Protein AF-A0A6J1N9D6-F1 (afdb_monomer)

Radius of gyration: 26.89 Å; Cα contacts (8 Å, |Δi|>4): 267; chains: 1; bounding box: 78×46×80 Å

Nearest PDB structures (foldseek):
  4wpe-assembly1_A-2  TM=1.610E-01  e=1.775E+00  Saccharomyces cerevisiae S288C
  8eas-assembly1_h  TM=2.862E-01  e=7.401E+00  Saccharomyces cerevisiae
  7u8r-assembly1_h  TM=2.059E-01  e=4.333E+00  Sus scrofa

pLDDT: mean 70.78, std 25.75, range [22.28, 96.25]

Sequence (410 aa):
MKSEFISNDILEEAHLKLFSPFRAAQMILGSCRVDARDRFVTSPTKPQKLYTIICILLCTALYVSVGYNFLSRFWPYRNIYYLNLIALLLHYATFVCSIINVRFLNNDENVNFYIKTQEIDRKLKIDNNKLINDFIYVTNISTVLLTLGILLSLFFAALTQDAIIVASFVGLLYGQVTCTLEWLYCSNLLMFFYVRLRYINAIITNHIEGTDDIKIENINNVRIPTMKVLRYMASSSHDFNYSETDVYLKQIYDELFRFQNLYRFQILLFCFKFVASTLLAFEYGLLSLQNNVNTDMVRVHSSTNSDDSRFAHSHCLVRAVRSVLGGDQKDEISVYHYIILILLRTLATESHQNAEDDHREAASVFSLRHVAYGRGDHAQYDQFGHHTHGHAATVCFVLKFICCDVAWCG

Mean predicted aligned error: 15.36 Å

Solvent-accessible surface area (backbone atoms only — not comparable to full-atom values): 23579 Å² total; per-residue (Å²): 132,84,78,79,82,73,59,90,71,62,50,53,69,65,60,59,50,36,53,37,55,56,48,53,53,25,51,76,68,38,44,37,47,56,41,74,54,98,45,38,69,36,52,55,47,71,69,55,51,51,48,30,51,52,53,50,55,53,35,50,55,27,50,52,44,31,48,65,73,52,46,57,76,31,58,89,44,56,68,63,29,52,51,52,49,51,51,53,50,51,56,48,52,52,32,52,54,50,41,47,48,41,48,71,42,64,35,68,58,48,33,51,50,58,54,48,58,52,53,52,30,54,74,69,70,45,58,84,39,60,62,66,47,47,38,50,26,52,51,41,42,48,51,54,51,51,52,50,51,52,56,47,50,54,50,54,58,46,37,76,76,43,52,72,67,44,60,34,42,50,31,56,50,53,38,47,53,51,49,51,50,55,53,51,48,54,53,50,53,50,52,53,52,51,55,50,54,52,39,52,50,20,44,52,46,38,54,74,75,46,66,90,84,69,80,75,97,59,68,91,78,56,72,67,91,42,68,72,55,32,31,53,55,31,63,77,72,51,67,66,93,62,76,66,57,67,63,53,51,51,51,52,51,56,50,49,53,51,46,50,69,72,43,47,64,60,53,50,53,48,52,52,48,52,54,52,51,51,53,51,52,51,52,51,51,52,54,38,64,75,64,45,48,72,63,52,55,52,50,60,54,60,76,72,52,93,77,71,91,72,64,66,59,65,56,46,58,56,46,55,56,47,68,74,64,79,64,96,70,95,70,90,73,50,70,65,59,51,51,50,49,47,53,53,49,52,53,48,49,52,53,50,48,51,53,49,48,54,50,46,50,54,48,48,62,62,51,71,76,74,73,90,81,82,88,83,89,87,82,89,86,80,89,88,85,83,89,90,62,80,69,59,52,58,56,50,47,55,52,54,49,61,55,48,59,63,65,70,76,111

Secondary structure (DSSP, 8-state):
-------TTPPPHHHHHHTHHHHHHHHHHT--S-EEETTEEEPPPHHHHHHHHHHHHHHHHHHHHHHHHTGGGGTTSHHHHHHHHHHHHHHHHHHHHHHHHHHHSSHHHHHHHHHHHHHHHHHTT-TT-HHHHHHHHHHHHHHHHHHHHHHHHHHHHHHTT-HHHHHHTHHHHHHHHHHHHHHHHHHHHHHHHHHHHHHHHHHHHHHHH-STT---S-GGG--S--HHHHHHHHHTT--TTS--HHHHHHHHHHHHHHHHHHHHHHHHHHHHHHHHHHHHHHHHHHHHHHTTHHHHHHHHHHTT-S--GGGGTHHHHHHHHHHHHT--------HHHHHHHHHHHHHHHHHHHHHHHHHHHHHHHHHTTS----------------S--TTHHHHHHHHHHHHHHHHS--

Foldseek 3Di:
DPPDCDDLQQADPLLVLLCVLLQVVCQVLLLHLWDADPRGIAFQDPVSNVVLVVLLVVLVVLLVLLCVPPLVVCVVVVVLSVLVVVLSVLLSVLLVLNSCLRRPHPNVLSRVLSSLLLVLCVVLVNNPPPLLSLLSSCLNNCLLVVLCVVLVVVLVVVCVVPVVSSVSCPSSSSSVSNLVSLVVVLVSVVVSLVLSVLLLVLLVCCLVVNCPPQDDPDLPPDNDCDSSNSNVVSVVRDDSVDDPSVVSVVSSVVSVVSSCVSCVSSVVSVVVSVVSVVVSVVVSVVVCVVVVVVVVVVVVVVVPPPDDPPPPVVVVVVVVVCVVPVDDDDDPDDPVNVVVVVVVVVVVVVVVVVVVVVVVVVVVVVVVVPDDDDDDDDDDDDDDDDDDDPPVCSVVVVVVVVVVVVVVVD

Structure (mmCIF, N/CA/C/O backbone):
data_AF-A0A6J1N9D6-F1
#
_entry.id   AF-A0A6J1N9D6-F1
#
loop_
_atom_site.group_PDB
_atom_site.id
_atom_site.type_symbol
_atom_site.label_atom_id
_atom_site.label_alt_id
_atom_site.label_comp_id
_atom_site.label_asym_id
_atom_site.label_entity_id
_atom_site.label_seq_id
_atom_site.pdbx_PDB_ins_code
_atom_site.Cartn_x
_atom_site.Cartn_y
_atom_site.Cartn_z
_atom_site.occupancy
_atom_site.B_iso_or_equiv
_atom_site.auth_seq_id
_atom_site.auth_comp_id
_atom_site.auth_asym_id
_atom_site.auth_atom_id
_atom_site.pdbx_PDB_model_num
ATOM 1 N N . MET A 1 1 ? -41.507 -4.100 18.829 1.00 31.11 1 MET A N 1
ATOM 2 C CA . MET A 1 1 ? -40.517 -3.491 17.916 1.00 31.11 1 MET A CA 1
ATOM 3 C C . MET A 1 1 ? -39.879 -4.613 17.120 1.00 31.11 1 MET A C 1
ATOM 5 O O . MET A 1 1 ? -39.232 -5.456 17.722 1.00 31.11 1 MET A O 1
ATOM 9 N N . LYS A 1 2 ? -40.148 -4.703 15.814 1.00 26.47 2 LYS A N 1
ATOM 10 C CA . LYS A 1 2 ? -39.444 -5.649 14.939 1.00 26.47 2 LYS A CA 1
ATOM 11 C C . LYS A 1 2 ? -38.049 -5.072 14.714 1.00 26.47 2 LYS A C 1
ATOM 13 O O . LYS A 1 2 ? -37.947 -3.992 14.145 1.00 26.47 2 LYS A O 1
ATOM 18 N N . SER A 1 3 ? -37.018 -5.740 15.222 1.00 34.00 3 SER A N 1
ATOM 19 C CA . SER A 1 3 ? -35.633 -5.447 14.863 1.00 34.00 3 SER A CA 1
ATOM 20 C C . SER A 1 3 ? -35.507 -5.632 13.353 1.00 34.00 3 SER A C 1
ATOM 22 O O . SER A 1 3 ? -35.681 -6.750 12.861 1.00 34.00 3 SER A O 1
ATOM 24 N N . GLU A 1 4 ? -35.283 -4.549 12.612 1.00 28.23 4 GLU A N 1
ATOM 25 C CA . GLU A 1 4 ? -34.877 -4.657 11.215 1.00 28.23 4 GLU A CA 1
ATOM 26 C C . GLU A 1 4 ? -33.618 -5.521 11.166 1.00 28.23 4 GLU A C 1
ATOM 28 O O . GLU A 1 4 ? -32.604 -5.217 11.791 1.00 28.23 4 GLU A O 1
ATOM 33 N N . PHE A 1 5 ? -33.726 -6.654 10.478 1.00 35.38 5 PHE A N 1
ATOM 34 C CA . PHE A 1 5 ? -32.629 -7.581 10.259 1.00 35.38 5 PHE A CA 1
ATOM 35 C C . PHE A 1 5 ? -31.701 -6.932 9.224 1.00 35.38 5 PHE A C 1
ATOM 37 O O . PHE A 1 5 ? -31.827 -7.155 8.022 1.00 35.38 5 PHE A O 1
ATOM 44 N N . ILE A 1 6 ? -30.826 -6.036 9.680 1.00 40.44 6 ILE A N 1
ATOM 45 C CA . ILE A 1 6 ? -29.745 -5.498 8.857 1.00 40.44 6 ILE A CA 1
ATOM 46 C C . ILE A 1 6 ? -28.807 -6.677 8.600 1.00 40.44 6 ILE A C 1
ATOM 48 O O . ILE A 1 6 ? -28.254 -7.243 9.540 1.00 40.44 6 ILE A O 1
ATOM 52 N N . SER A 1 7 ? -28.689 -7.096 7.337 1.00 45.75 7 SER A N 1
ATOM 53 C CA . SER A 1 7 ? -27.743 -8.142 6.940 1.00 45.75 7 SER A CA 1
ATOM 54 C C . SER A 1 7 ? -26.360 -7.821 7.513 1.00 45.75 7 SER A C 1
ATOM 56 O O . SER A 1 7 ? -25.894 -6.684 7.399 1.00 45.75 7 SER A O 1
ATOM 58 N N . ASN A 1 8 ? -25.700 -8.821 8.104 1.00 53.53 8 ASN A N 1
ATOM 59 C CA . ASN A 1 8 ? -24.345 -8.690 8.648 1.00 53.53 8 ASN A CA 1
ATOM 60 C C . ASN A 1 8 ? -23.338 -8.165 7.605 1.00 53.53 8 ASN A C 1
ATOM 62 O O . ASN A 1 8 ? -22.320 -7.593 7.992 1.00 53.53 8 ASN A O 1
ATOM 66 N N . ASP A 1 9 ? -23.665 -8.283 6.314 1.00 57.59 9 ASP A N 1
ATOM 67 C CA . ASP A 1 9 ? -22.842 -7.856 5.181 1.00 57.59 9 ASP A CA 1
ATOM 68 C C . ASP A 1 9 ? -23.038 -6.383 4.780 1.00 57.59 9 ASP A C 1
ATOM 70 O O . ASP A 1 9 ? -22.328 -5.887 3.904 1.00 57.59 9 ASP A O 1
ATOM 74 N N . ILE A 1 10 ? -23.987 -5.659 5.392 1.00 75.62 10 ILE A N 1
ATOM 75 C CA . ILE A 1 10 ? -24.154 -4.223 5.135 1.00 75.62 10 ILE A CA 1
ATOM 76 C C . ILE A 1 10 ? -23.046 -3.466 5.864 1.00 75.62 10 ILE A C 1
ATOM 78 O O . ILE A 1 10 ? -22.961 -3.458 7.101 1.00 75.62 10 ILE A O 1
ATOM 82 N N . LEU A 1 11 ? -22.207 -2.800 5.077 1.00 78.19 11 LEU A N 1
ATOM 83 C CA . LEU A 1 11 ? -21.085 -2.028 5.579 1.00 78.19 11 LEU A CA 1
ATOM 84 C C . LEU A 1 11 ? -21.522 -0.634 6.016 1.00 78.19 11 LEU A C 1
ATOM 86 O O . LEU A 1 11 ? -22.353 0.024 5.389 1.00 78.19 11 LEU A O 1
ATOM 90 N N . GLU A 1 12 ? -20.928 -0.162 7.099 1.00 81.44 12 GLU A N 1
ATOM 91 C CA . GLU A 1 12 ? -21.159 1.189 7.585 1.00 81.44 12 GLU A CA 1
ATOM 92 C C . GLU A 1 12 ? -20.348 2.189 6.767 1.00 81.44 12 GLU A C 1
ATOM 94 O O . GLU A 1 12 ? -19.199 1.948 6.389 1.00 81.44 12 GLU A O 1
ATOM 99 N N . GLU A 1 13 ? -20.937 3.352 6.495 1.00 82.44 13 GLU A N 1
ATOM 100 C CA . GLU A 1 13 ? -20.269 4.393 5.709 1.00 82.44 13 GLU A CA 1
ATOM 101 C C . GLU A 1 13 ? -18.991 4.893 6.381 1.00 82.44 13 GLU A C 1
ATOM 103 O O . GLU A 1 13 ? -18.007 5.170 5.693 1.00 82.44 13 GLU A O 1
ATOM 108 N N . ALA A 1 14 ? -18.983 4.955 7.716 1.00 82.50 14 ALA A N 1
ATOM 109 C CA . ALA A 1 14 ? -17.801 5.305 8.492 1.00 82.50 14 ALA A CA 1
ATOM 110 C C . ALA A 1 14 ? -16.641 4.338 8.205 1.00 82.50 14 ALA A C 1
ATOM 112 O O . ALA A 1 14 ? -15.538 4.789 7.893 1.00 82.50 14 ALA A O 1
ATOM 113 N N . HIS A 1 15 ? -16.913 3.029 8.189 1.00 86.12 15 HIS A N 1
ATOM 114 C CA . HIS A 1 15 ? -15.924 1.995 7.870 1.00 86.12 15 HIS A CA 1
ATOM 115 C C . HIS A 1 15 ? -15.450 2.073 6.415 1.00 86.12 15 HIS A C 1
ATOM 117 O O . HIS A 1 15 ? -14.252 2.063 6.126 1.00 86.12 15 HIS A O 1
ATOM 123 N N . LEU A 1 16 ? -16.380 2.238 5.467 1.00 86.94 16 LEU A N 1
ATOM 124 C CA . LEU A 1 16 ? -16.054 2.400 4.043 1.00 86.94 16 LEU A CA 1
ATOM 125 C C . LEU A 1 16 ? -15.178 3.619 3.767 1.00 86.94 16 LEU A C 1
ATOM 127 O O . LEU A 1 16 ? -14.410 3.607 2.794 1.00 86.94 16 LEU A O 1
ATOM 131 N N . LYS A 1 17 ? -15.318 4.666 4.585 1.00 89.31 17 LYS A N 1
ATOM 132 C CA . LYS A 1 17 ? -14.545 5.897 4.485 1.00 89.31 17 LYS A CA 1
ATOM 133 C C . LYS A 1 17 ? -13.097 5.687 4.914 1.00 89.31 17 LYS A C 1
ATOM 135 O O . LYS A 1 17 ? -12.232 6.256 4.250 1.00 89.31 17 LYS A O 1
ATOM 140 N N . LEU A 1 18 ? -12.819 4.837 5.912 1.00 90.81 18 LEU A N 1
ATOM 141 C CA . LEU A 1 18 ? -11.466 4.584 6.439 1.00 90.81 18 LEU A CA 1
ATOM 142 C C . LEU A 1 18 ? -10.459 4.312 5.322 1.00 90.81 18 LEU A C 1
ATOM 144 O O . LEU A 1 18 ? -9.450 5.005 5.208 1.00 90.81 18 LEU A O 1
ATOM 148 N N . PHE A 1 19 ? -10.769 3.352 4.452 1.00 90.44 19 PHE A N 1
ATOM 149 C CA . PHE A 1 19 ? -9.884 2.913 3.370 1.00 90.44 19 PHE A CA 1
ATOM 150 C C . PHE A 1 19 ? -10.194 3.566 2.019 1.00 90.44 19 PHE A C 1
ATOM 152 O O . PHE A 1 19 ? -9.587 3.210 1.008 1.00 90.44 19 PHE A O 1
ATOM 159 N N . SER A 1 20 ? -11.110 4.539 1.976 1.00 91.62 20 SER A N 1
ATOM 160 C CA . SER A 1 20 ? -11.484 5.219 0.732 1.00 91.62 20 SER A CA 1
ATOM 161 C C . SER A 1 20 ? -10.317 5.902 -0.001 1.00 91.62 20 SER A C 1
ATOM 163 O O . SER A 1 20 ? -10.309 5.799 -1.229 1.00 91.62 20 SER A O 1
ATOM 165 N N . PRO A 1 21 ? -9.300 6.508 0.662 1.00 93.81 21 PRO A N 1
ATOM 166 C CA . PRO A 1 21 ? -8.175 7.112 -0.056 1.00 93.81 21 PRO A CA 1
ATOM 167 C C . PRO A 1 21 ? -7.365 6.075 -0.843 1.00 93.81 21 PRO A C 1
ATOM 169 O O . PRO A 1 21 ? -7.087 6.266 -2.026 1.00 93.81 21 PRO A O 1
ATOM 172 N N . PHE A 1 22 ? -7.049 4.940 -0.209 1.00 94.25 22 PHE A N 1
ATOM 173 C CA . PHE A 1 22 ? -6.367 3.827 -0.867 1.00 94.25 22 PHE A CA 1
ATOM 174 C C . PHE A 1 22 ? -7.237 3.208 -1.954 1.00 94.25 22 PHE A C 1
ATOM 176 O O . PHE A 1 22 ? -6.767 3.047 -3.075 1.00 94.25 22 PHE A O 1
ATOM 183 N N . ARG A 1 23 ? -8.522 2.952 -1.672 1.00 92.88 23 ARG A N 1
ATOM 184 C CA . ARG A 1 23 ? -9.457 2.389 -2.654 1.00 92.88 23 ARG A CA 1
ATOM 185 C C . ARG A 1 23 ? -9.545 3.257 -3.907 1.00 92.88 23 ARG A C 1
ATOM 187 O O . ARG A 1 23 ? -9.482 2.726 -5.009 1.00 92.88 23 ARG A O 1
ATOM 194 N N . ALA A 1 24 ? -9.652 4.577 -3.755 1.00 92.94 24 ALA A N 1
ATOM 195 C CA . ALA A 1 24 ? -9.687 5.507 -4.880 1.00 92.94 24 ALA A CA 1
ATOM 196 C C . ALA A 1 24 ? -8.388 5.455 -5.702 1.00 92.94 24 ALA A C 1
ATOM 198 O O . ALA A 1 24 ? -8.443 5.288 -6.921 1.00 92.94 24 ALA A O 1
ATOM 199 N N . ALA A 1 25 ? -7.227 5.520 -5.043 1.00 94.00 25 ALA A N 1
ATOM 200 C CA . ALA A 1 25 ? -5.931 5.447 -5.716 1.00 94.00 25 ALA A CA 1
ATOM 201 C C . ALA A 1 25 ? -5.728 4.103 -6.442 1.00 94.00 25 ALA A C 1
ATOM 203 O O . ALA A 1 25 ? -5.389 4.073 -7.622 1.00 94.00 25 ALA A O 1
ATOM 204 N N . GLN A 1 26 ? -6.013 2.986 -5.774 1.00 94.00 26 GLN A N 1
ATOM 205 C CA . GLN A 1 26 ? -5.902 1.639 -6.338 1.00 94.00 26 GLN A CA 1
ATOM 206 C C . GLN A 1 26 ? -6.898 1.402 -7.478 1.00 94.00 26 GLN A C 1
ATOM 208 O O . GLN A 1 26 ? -6.589 0.695 -8.436 1.00 94.00 26 GLN A O 1
ATOM 213 N N . MET A 1 27 ? -8.095 1.991 -7.415 1.00 92.50 27 MET A N 1
ATOM 214 C CA . MET A 1 27 ? -9.068 1.926 -8.507 1.00 92.50 27 MET A CA 1
ATOM 215 C C . MET A 1 27 ? -8.546 2.620 -9.764 1.00 92.50 27 MET A C 1
ATOM 217 O O . MET A 1 27 ? -8.611 2.027 -10.840 1.00 92.50 27 MET A O 1
ATOM 221 N N . ILE A 1 28 ? -7.973 3.821 -9.625 1.00 93.25 28 ILE A N 1
ATOM 222 C CA . ILE A 1 28 ? -7.339 4.551 -10.735 1.00 93.25 28 ILE A CA 1
ATOM 223 C C . ILE A 1 28 ? -6.187 3.730 -11.322 1.00 93.25 28 ILE A C 1
ATOM 225 O O . ILE A 1 28 ? -6.073 3.597 -12.539 1.00 93.25 28 ILE A O 1
ATOM 229 N N . LEU A 1 29 ? -5.365 3.127 -10.465 1.00 92.69 29 LEU A N 1
ATOM 230 C CA . LEU A 1 29 ? -4.191 2.359 -10.882 1.00 92.69 29 LEU A CA 1
ATOM 231 C C . LEU A 1 29 ? -4.515 0.941 -11.367 1.00 92.69 29 LEU A C 1
ATOM 233 O O . LEU A 1 29 ? -3.624 0.252 -11.852 1.00 92.69 29 LEU A O 1
ATOM 237 N N . GLY A 1 30 ? -5.765 0.488 -11.254 1.00 91.75 30 GLY A N 1
ATOM 238 C CA . GLY A 1 30 ? -6.171 -0.860 -11.654 1.00 91.75 30 GLY A CA 1
ATOM 239 C C . GLY A 1 30 ? -5.727 -1.968 -10.691 1.00 91.75 30 GLY A C 1
ATOM 240 O O . GLY A 1 30 ? -5.788 -3.139 -11.065 1.00 91.75 30 GLY A O 1
ATOM 241 N N . SER A 1 31 ? -5.324 -1.625 -9.463 1.00 92.75 31 SER A N 1
ATOM 242 C CA . SER A 1 31 ? -4.877 -2.550 -8.408 1.00 92.75 31 SER A CA 1
ATOM 243 C C . SER A 1 31 ? -5.879 -2.699 -7.255 1.00 92.75 31 SER A C 1
ATOM 245 O O . SER A 1 31 ? -5.536 -3.160 -6.177 1.00 92.75 31 SER A O 1
ATOM 247 N N . CYS A 1 32 ? -7.142 -2.301 -7.418 1.00 91.50 32 CYS A N 1
ATOM 248 C CA . CYS A 1 32 ? -8.096 -2.425 -6.314 1.00 91.50 32 CYS A CA 1
ATOM 249 C C . CYS A 1 32 ? -8.531 -3.885 -6.077 1.00 91.50 32 CYS A C 1
ATOM 251 O O . CYS A 1 32 ? -8.952 -4.570 -7.015 1.00 91.50 32 CYS A O 1
ATOM 253 N N . ARG A 1 33 ? -8.463 -4.334 -4.816 1.00 89.56 33 ARG A N 1
ATOM 254 C CA . ARG A 1 33 ? -8.775 -5.711 -4.374 1.00 89.56 33 ARG A CA 1
ATOM 255 C C . ARG A 1 33 ? -10.262 -6.018 -4.272 1.00 89.56 33 ARG A C 1
ATOM 257 O O . ARG A 1 33 ? -10.658 -7.168 -4.408 1.00 89.56 33 ARG A O 1
ATOM 264 N N . VAL A 1 34 ? -11.070 -5.001 -3.996 1.00 90.06 34 VAL A N 1
ATOM 265 C CA . VAL A 1 34 ? -12.498 -5.142 -3.701 1.00 90.06 34 VAL A CA 1
ATOM 266 C C . VAL A 1 34 ? -13.288 -4.028 -4.378 1.00 90.06 34 VAL A C 1
ATOM 268 O O . VAL A 1 34 ? -12.828 -2.888 -4.439 1.00 90.06 34 VAL A O 1
ATOM 271 N N . ASP A 1 35 ? -14.483 -4.337 -4.875 1.00 87.31 35 ASP A N 1
ATOM 272 C CA . ASP A 1 35 ? -15.430 -3.335 -5.367 1.00 87.31 35 ASP A CA 1
ATOM 273 C C . ASP A 1 35 ? -16.421 -3.002 -4.251 1.00 87.31 35 ASP A C 1
ATOM 275 O O . ASP A 1 35 ? -17.290 -3.809 -3.918 1.00 87.31 35 ASP A O 1
ATOM 279 N N . ALA A 1 36 ? -16.250 -1.827 -3.644 1.00 84.88 36 ALA A N 1
ATOM 280 C CA . ALA A 1 36 ? -17.097 -1.340 -2.563 1.00 84.88 36 ALA A CA 1
ATOM 281 C C . ALA A 1 36 ? -18.031 -0.241 -3.089 1.00 84.88 36 ALA A C 1
ATOM 283 O O . ALA A 1 36 ? -17.568 0.869 -3.377 1.00 84.88 36 ALA A O 1
ATOM 284 N N . ARG A 1 37 ? -19.330 -0.535 -3.207 1.00 79.81 37 ARG A N 1
ATOM 285 C CA . ARG A 1 37 ? -20.367 0.401 -3.676 1.00 79.81 37 ARG A CA 1
ATOM 286 C C . ARG A 1 37 ? -21.638 0.229 -2.871 1.00 79.81 37 ARG A C 1
ATOM 288 O O . ARG A 1 37 ? -21.982 -0.888 -2.509 1.00 79.81 37 ARG A O 1
ATOM 295 N N . ASP A 1 38 ? -22.316 1.339 -2.594 1.00 77.81 38 ASP A N 1
ATOM 296 C CA . ASP A 1 38 ? -23.648 1.339 -1.979 1.00 77.81 38 ASP A CA 1
ATOM 297 C C . ASP A 1 38 ? -23.743 0.490 -0.700 1.00 77.81 38 ASP A C 1
ATOM 299 O O . ASP A 1 38 ? -24.739 -0.179 -0.460 1.00 77.81 38 ASP A O 1
ATOM 303 N N . ARG A 1 39 ? -22.685 0.517 0.128 1.00 82.19 39 ARG A N 1
ATOM 304 C CA . ARG A 1 39 ? -22.541 -0.272 1.370 1.00 82.19 39 ARG A CA 1
ATOM 305 C C . ARG A 1 39 ? -22.366 -1.783 1.200 1.00 82.19 39 ARG A C 1
ATOM 307 O O . ARG A 1 39 ? -22.328 -2.501 2.195 1.00 82.19 39 ARG A O 1
ATOM 314 N N . PHE A 1 40 ? -22.146 -2.248 -0.022 1.00 83.44 40 PHE A N 1
ATOM 315 C CA . PHE A 1 40 ? -21.795 -3.629 -0.329 1.00 83.44 40 PHE A CA 1
ATOM 316 C C . PHE A 1 40 ? -20.348 -3.725 -0.800 1.00 83.44 40 PHE A C 1
ATOM 318 O O . PHE A 1 40 ? -19.841 -2.840 -1.493 1.00 83.44 40 PHE A O 1
ATOM 325 N N . VAL A 1 41 ? -19.682 -4.818 -0.434 1.00 86.19 41 VAL A N 1
ATOM 326 C CA . VAL A 1 41 ? -18.358 -5.172 -0.950 1.00 86.19 41 VAL A CA 1
ATOM 327 C C . VAL A 1 41 ? -18.462 -6.461 -1.739 1.00 86.19 41 VAL A C 1
ATOM 329 O O . VAL A 1 41 ? -19.025 -7.449 -1.282 1.00 86.19 41 VAL A O 1
ATOM 332 N N . THR A 1 42 ? -17.924 -6.427 -2.951 1.00 88.44 42 THR A N 1
ATOM 333 C CA . THR A 1 42 ? -17.942 -7.542 -3.893 1.00 88.44 42 THR A CA 1
ATOM 334 C C . THR A 1 42 ? -16.563 -7.746 -4.510 1.00 88.44 42 THR A C 1
ATOM 336 O O . THR A 1 42 ? -15.696 -6.866 -4.472 1.00 88.44 42 THR A O 1
ATOM 339 N N . SER A 1 43 ? -16.353 -8.932 -5.073 1.00 89.25 43 SER A N 1
ATOM 340 C CA . SER A 1 43 ? -15.145 -9.267 -5.822 1.00 89.25 43 SER A CA 1
ATOM 341 C C . SER A 1 43 ? -15.005 -8.374 -7.066 1.00 89.25 43 SER A C 1
ATOM 343 O O . SER A 1 43 ? -16.020 -7.975 -7.645 1.00 89.25 43 SER A O 1
ATOM 345 N N . PRO A 1 44 ? -13.773 -8.076 -7.531 1.00 89.81 44 PRO A N 1
ATOM 346 C CA . PRO A 1 44 ? -13.564 -7.202 -8.677 1.00 89.81 44 PRO A CA 1
ATOM 347 C C . PRO A 1 44 ? -14.371 -7.637 -9.902 1.00 89.81 44 PRO A C 1
ATOM 349 O O . PRO A 1 44 ? -14.326 -8.797 -10.333 1.00 89.81 44 PRO A O 1
ATOM 352 N N . THR A 1 45 ? -15.096 -6.689 -10.489 1.00 90.50 45 THR A N 1
ATOM 353 C CA . THR A 1 45 ? -15.995 -6.958 -11.614 1.00 90.50 45 THR A CA 1
ATOM 354 C C . THR A 1 45 ? -15.217 -7.311 -12.891 1.00 90.50 45 THR A C 1
ATOM 356 O O . THR A 1 45 ? -14.037 -6.992 -13.057 1.00 90.50 45 THR A O 1
ATOM 359 N N . LYS A 1 46 ? -15.873 -7.965 -13.857 1.00 91.38 46 LYS A N 1
ATOM 360 C CA . LYS A 1 46 ? -15.273 -8.251 -15.177 1.00 91.38 46 LYS A CA 1
ATOM 361 C C . LYS A 1 46 ? -14.674 -7.010 -15.874 1.00 91.38 46 LYS A C 1
ATOM 363 O O . LYS A 1 46 ? -13.526 -7.108 -16.307 1.00 91.38 46 LYS A O 1
ATOM 368 N N . PRO A 1 47 ? -15.360 -5.847 -15.966 1.00 93.25 47 PRO A N 1
ATOM 369 C CA . PRO A 1 47 ? -14.770 -4.650 -16.575 1.00 93.25 47 PRO A CA 1
ATOM 370 C C . PRO A 1 47 ? -13.554 -4.135 -15.798 1.00 93.25 47 PRO A C 1
ATOM 372 O O . PRO A 1 47 ? -12.579 -3.694 -16.393 1.00 93.25 47 PRO A O 1
ATOM 375 N N . GLN A 1 48 ? -13.571 -4.254 -14.472 1.00 92.25 48 GLN A N 1
ATOM 376 C CA . GLN A 1 48 ? -12.439 -3.929 -13.613 1.00 92.25 48 GLN A CA 1
ATOM 377 C C . GLN A 1 48 ? -11.213 -4.813 -13.900 1.00 92.25 48 GLN A C 1
ATOM 379 O O . GLN A 1 48 ? -10.094 -4.301 -13.966 1.00 92.25 48 GLN A O 1
ATOM 384 N N . LYS A 1 49 ? -11.405 -6.119 -14.108 1.00 93.75 49 LYS A N 1
ATOM 385 C CA . LYS A 1 49 ? -10.331 -7.044 -14.511 1.00 93.75 49 LYS A CA 1
ATOM 386 C C . LYS A 1 49 ? -9.803 -6.728 -15.914 1.00 93.75 49 LYS A C 1
ATOM 388 O O . LYS A 1 49 ? -8.592 -6.714 -16.114 1.00 93.75 49 LYS A O 1
ATOM 393 N N . LEU A 1 50 ? -10.692 -6.412 -16.860 1.00 95.62 50 LEU A N 1
ATOM 394 C CA . LEU A 1 50 ? -10.307 -5.993 -18.213 1.00 95.62 50 LEU A CA 1
ATOM 395 C C . LEU A 1 50 ? -9.488 -4.695 -18.197 1.00 95.62 50 LEU A C 1
ATOM 397 O O . LEU A 1 50 ? -8.462 -4.618 -18.867 1.00 95.62 50 LEU A O 1
ATOM 401 N N . TYR A 1 51 ? -9.894 -3.711 -17.392 1.00 95.00 51 TYR A N 1
ATOM 402 C CA . TYR A 1 51 ? -9.144 -2.470 -17.197 1.00 95.00 51 TYR A CA 1
ATOM 403 C C . TYR A 1 51 ? -7.710 -2.743 -16.729 1.00 95.00 51 TYR A C 1
ATOM 405 O O . TYR A 1 51 ? -6.764 -2.230 -17.316 1.00 95.00 51 TYR A O 1
ATOM 413 N N . THR A 1 52 ? -7.532 -3.632 -15.750 1.00 95.56 52 THR A N 1
ATOM 414 C CA . THR A 1 52 ? -6.202 -4.031 -15.275 1.00 95.56 52 THR A CA 1
ATOM 415 C C . THR A 1 52 ? -5.350 -4.664 -16.382 1.00 95.56 52 THR A C 1
ATOM 417 O O . THR A 1 52 ? -4.165 -4.355 -16.483 1.00 95.56 52 THR A O 1
ATOM 420 N N . ILE A 1 53 ? -5.932 -5.495 -17.256 1.00 96.25 53 ILE A N 1
ATOM 421 C CA . ILE A 1 53 ? -5.217 -6.069 -18.413 1.00 96.25 53 ILE A CA 1
ATOM 422 C C . ILE A 1 53 ? -4.764 -4.963 -19.373 1.00 96.25 53 ILE A C 1
ATOM 424 O O . ILE A 1 53 ? -3.616 -4.969 -19.815 1.00 96.25 53 ILE A O 1
ATOM 428 N N . ILE A 1 54 ? -5.631 -3.988 -19.660 1.00 95.81 54 ILE A N 1
ATOM 429 C CA . ILE A 1 54 ? -5.291 -2.835 -20.507 1.00 95.81 54 ILE A CA 1
ATOM 430 C C . ILE A 1 54 ? -4.131 -2.041 -19.891 1.00 95.81 54 ILE A C 1
ATOM 432 O O . ILE A 1 54 ? -3.183 -1.702 -20.599 1.00 95.81 54 ILE A O 1
ATOM 436 N N . CYS A 1 55 ? -4.154 -1.801 -18.576 1.00 94.62 55 CYS A N 1
ATOM 437 C CA . CYS A 1 55 ? -3.057 -1.140 -17.868 1.00 94.62 55 CYS A CA 1
ATOM 438 C C . CYS A 1 55 ? -1.734 -1.912 -17.983 1.00 94.62 55 CYS A C 1
ATOM 440 O O . CYS A 1 55 ? -0.695 -1.298 -18.220 1.00 94.62 55 CYS A O 1
ATOM 442 N N . ILE A 1 56 ? -1.757 -3.246 -17.862 1.00 95.50 56 ILE A N 1
ATOM 443 C CA . ILE A 1 56 ? -0.564 -4.088 -18.042 1.00 95.50 56 ILE A CA 1
ATOM 444 C C . ILE A 1 56 ? -0.019 -3.950 -19.467 1.00 95.50 56 ILE A C 1
ATOM 446 O O . ILE A 1 56 ? 1.178 -3.726 -19.636 1.00 95.50 56 ILE A O 1
ATOM 450 N N . LEU A 1 57 ? -0.874 -4.035 -20.492 1.00 95.56 57 LEU A N 1
ATOM 451 C CA . LEU A 1 57 ? -0.456 -3.915 -21.895 1.00 95.56 57 LEU A CA 1
ATOM 452 C C . LEU A 1 57 ? 0.149 -2.538 -22.197 1.00 95.56 57 LEU A C 1
ATOM 454 O O . LEU A 1 57 ? 1.217 -2.453 -22.805 1.00 95.56 57 LEU A O 1
ATOM 458 N N . LEU A 1 58 ? -0.490 -1.466 -21.720 1.00 93.81 58 LEU A N 1
ATOM 459 C CA . LEU A 1 58 ? 0.024 -0.104 -21.863 1.00 93.81 58 LEU A CA 1
ATOM 460 C C . LEU A 1 58 ? 1.381 0.054 -21.163 1.00 93.81 58 LEU A C 1
ATOM 462 O O . LEU A 1 58 ? 2.327 0.577 -2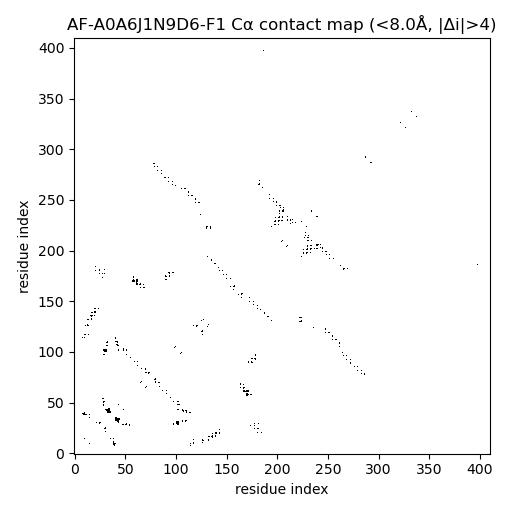1.748 1.00 93.81 58 LEU A O 1
ATOM 466 N N . CYS A 1 59 ? 1.497 -0.447 -19.931 1.00 93.12 59 CYS A N 1
ATOM 467 C CA . CYS A 1 59 ? 2.744 -0.432 -19.175 1.00 93.12 59 CYS A CA 1
ATOM 468 C C . CYS A 1 59 ? 3.847 -1.213 -19.909 1.00 93.12 59 CYS A C 1
ATOM 470 O O . CYS A 1 59 ? 4.961 -0.720 -20.048 1.00 93.12 59 CYS A O 1
ATOM 472 N N . THR A 1 60 ? 3.521 -2.375 -20.481 1.00 93.88 60 THR A N 1
ATOM 473 C CA . THR A 1 60 ? 4.455 -3.189 -21.278 1.00 93.88 60 THR A CA 1
ATOM 474 C C . THR A 1 60 ? 5.030 -2.396 -22.451 1.00 93.88 60 THR A C 1
ATOM 476 O O . THR A 1 60 ? 6.246 -2.362 -22.633 1.00 93.88 60 THR A O 1
ATOM 479 N N . ALA A 1 61 ? 4.178 -1.708 -23.220 1.00 92.44 61 ALA A N 1
ATOM 480 C CA . ALA A 1 61 ? 4.619 -0.884 -24.345 1.00 92.44 61 ALA A CA 1
ATOM 481 C C . ALA A 1 61 ? 5.564 0.249 -23.899 1.00 92.44 61 ALA A C 1
ATOM 483 O O . ALA A 1 61 ? 6.579 0.508 -24.549 1.00 92.44 61 ALA A O 1
ATOM 484 N N . LEU A 1 62 ? 5.278 0.882 -22.757 1.00 91.44 62 LEU A N 1
ATOM 485 C CA . LEU A 1 62 ? 6.138 1.920 -22.182 1.00 91.44 62 LEU A CA 1
ATOM 486 C C . LEU A 1 62 ? 7.489 1.358 -21.708 1.00 91.44 62 LEU A C 1
ATOM 488 O O . LEU A 1 62 ? 8.521 1.978 -21.951 1.00 91.44 62 LEU A O 1
ATOM 492 N N . TYR A 1 63 ? 7.520 0.165 -21.112 1.00 90.38 63 TYR A N 1
ATOM 493 C CA . TYR A 1 63 ? 8.773 -0.503 -20.731 1.00 90.38 63 TYR A CA 1
ATOM 494 C C . TYR A 1 63 ? 9.637 -0.866 -21.950 1.00 90.38 63 TYR A C 1
ATOM 496 O O . TYR A 1 63 ? 10.853 -0.672 -21.921 1.00 90.38 63 TYR A O 1
ATOM 504 N N . VAL A 1 64 ? 9.026 -1.327 -23.047 1.00 89.94 64 VAL A N 1
ATOM 505 C CA . VAL A 1 64 ? 9.738 -1.562 -24.319 1.00 89.94 64 VAL A CA 1
ATOM 506 C C . VAL A 1 64 ? 10.324 -0.255 -24.865 1.00 89.94 64 VAL A C 1
ATOM 508 O O . VAL A 1 64 ? 11.465 -0.238 -25.329 1.00 89.94 64 VAL A O 1
ATOM 511 N N . SER A 1 65 ? 9.590 0.856 -24.745 1.00 87.75 65 SER A N 1
ATOM 512 C CA . SER A 1 65 ? 10.076 2.185 -25.135 1.00 87.75 65 SER A CA 1
ATOM 513 C C . SER A 1 65 ? 11.312 2.622 -24.337 1.00 87.75 65 SER A C 1
ATOM 515 O O . SER A 1 65 ? 12.258 3.141 -24.932 1.00 87.75 65 SER A O 1
ATOM 517 N N . VAL A 1 66 ? 11.365 2.358 -23.023 1.00 86.75 66 VAL A N 1
ATOM 518 C CA . VA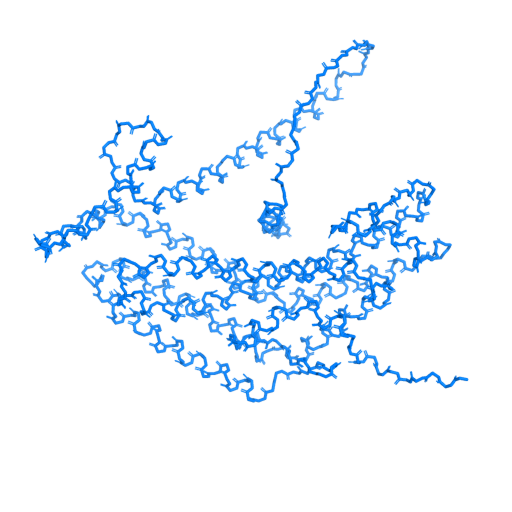L A 1 66 ? 12.579 2.586 -22.209 1.00 86.75 66 VAL A CA 1
ATOM 519 C C . VAL A 1 66 ? 13.744 1.750 -22.739 1.00 86.75 66 VAL A C 1
ATOM 521 O O . VAL A 1 66 ? 14.854 2.258 -22.895 1.00 86.75 66 VAL A O 1
ATOM 524 N N . GLY A 1 67 ? 13.503 0.485 -23.086 1.00 84.25 67 GLY A N 1
ATOM 525 C CA . GLY A 1 67 ? 14.531 -0.367 -23.684 1.00 84.25 67 GLY A CA 1
ATOM 526 C C . GLY A 1 67 ? 15.123 0.227 -24.966 1.00 84.25 67 GLY A C 1
ATOM 527 O O . GLY A 1 67 ? 16.341 0.305 -25.114 1.00 84.25 67 GLY A O 1
ATOM 528 N N . TYR A 1 68 ? 14.273 0.719 -25.867 1.00 83.69 68 TYR A N 1
ATOM 529 C CA . TYR A 1 68 ? 14.725 1.282 -27.139 1.00 83.69 68 TYR A CA 1
ATOM 530 C C . TYR A 1 68 ? 15.415 2.649 -26.991 1.00 83.69 68 TYR A C 1
ATOM 532 O O . TYR A 1 68 ? 16.450 2.884 -27.612 1.00 83.69 68 TYR A O 1
ATOM 540 N N . ASN A 1 69 ? 14.875 3.550 -26.164 1.00 81.38 69 ASN A N 1
ATOM 541 C CA . ASN A 1 69 ? 15.334 4.944 -26.083 1.00 81.38 69 ASN A CA 1
ATOM 542 C C . ASN A 1 69 ? 16.433 5.189 -25.033 1.00 81.38 69 ASN A C 1
ATOM 544 O O . ASN A 1 69 ? 17.254 6.096 -25.201 1.00 81.38 69 ASN A O 1
ATOM 548 N N . PHE A 1 70 ? 16.448 4.405 -23.950 1.00 82.06 70 PHE A N 1
ATOM 549 C CA . PHE A 1 70 ? 17.391 4.557 -22.839 1.00 82.06 70 PHE A CA 1
ATOM 550 C C . PHE A 1 70 ? 18.471 3.471 -22.840 1.00 82.06 70 PHE A C 1
ATOM 552 O O . PHE A 1 70 ? 19.655 3.807 -22.858 1.00 82.06 70 PHE A O 1
ATOM 559 N N . LEU A 1 71 ? 18.104 2.181 -22.872 1.00 82.25 71 LEU A N 1
ATOM 560 C CA . LEU A 1 71 ? 19.106 1.105 -22.775 1.00 82.25 71 LEU A CA 1
ATOM 561 C C . LEU A 1 71 ? 20.050 1.066 -23.984 1.00 82.25 71 LEU A C 1
ATOM 563 O O . LEU A 1 71 ? 21.232 0.779 -23.813 1.00 82.25 71 LEU A O 1
ATOM 567 N N . SER A 1 72 ? 19.575 1.414 -25.184 1.00 80.88 72 SER A N 1
ATOM 568 C CA . SER A 1 72 ? 20.404 1.459 -26.401 1.00 80.88 72 SER A CA 1
ATOM 569 C C . SER A 1 72 ? 21.653 2.344 -26.265 1.00 80.88 72 SER A C 1
ATOM 571 O O . SER A 1 72 ? 22.689 2.036 -26.853 1.00 80.88 72 SER A O 1
ATOM 573 N N . ARG A 1 73 ? 21.607 3.386 -25.423 1.00 81.56 73 ARG A N 1
ATOM 574 C CA . ARG A 1 73 ? 22.743 4.284 -25.150 1.00 81.56 73 ARG A CA 1
ATOM 575 C C . ARG A 1 73 ? 23.890 3.595 -24.414 1.00 81.56 73 ARG A C 1
ATOM 577 O O . ARG A 1 73 ? 25.043 3.982 -24.571 1.00 81.56 73 ARG A O 1
ATOM 584 N N . PHE A 1 74 ? 23.582 2.562 -23.634 1.00 80.31 74 PHE A N 1
ATOM 585 C CA . PHE A 1 74 ? 24.562 1.807 -22.857 1.00 80.31 74 PHE A CA 1
ATOM 586 C C . PHE A 1 74 ? 25.119 0.599 -23.610 1.00 80.31 74 PHE A C 1
ATOM 588 O O . PHE A 1 74 ? 25.963 -0.102 -23.063 1.00 80.31 74 PHE A O 1
ATOM 595 N N . TRP A 1 75 ? 24.714 0.368 -24.864 1.00 82.38 75 TRP A N 1
ATOM 596 C CA . TRP A 1 75 ? 25.224 -0.735 -25.685 1.00 82.38 75 TRP A CA 1
ATOM 597 C C . TRP A 1 75 ? 26.765 -0.845 -25.731 1.00 82.38 75 TRP A C 1
ATOM 599 O O . TRP A 1 75 ? 27.273 -1.968 -25.643 1.00 82.38 75 TRP A O 1
ATOM 609 N N . PRO A 1 76 ? 27.539 0.264 -25.794 1.00 83.38 76 PRO A N 1
ATOM 610 C CA . PRO A 1 76 ? 29.002 0.196 -25.734 1.00 83.38 76 PRO A CA 1
ATOM 611 C C . PRO A 1 76 ? 29.536 -0.350 -24.398 1.00 83.38 76 PRO A C 1
ATOM 613 O O . PRO A 1 76 ? 30.568 -1.017 -24.366 1.00 83.38 76 PRO A O 1
ATOM 616 N N . TYR A 1 77 ? 28.812 -0.126 -23.299 1.00 82.50 77 TYR A N 1
ATOM 617 C CA . TYR A 1 77 ? 29.170 -0.541 -21.944 1.00 82.50 77 TYR A CA 1
ATOM 618 C C . TYR A 1 77 ? 28.362 -1.780 -21.532 1.00 82.50 77 TYR A C 1
ATOM 620 O O . TYR A 1 77 ? 27.418 -1.693 -20.745 1.00 82.50 77 TYR A O 1
ATOM 628 N N . ARG A 1 78 ? 28.743 -2.956 -22.052 1.00 84.56 78 ARG A N 1
ATOM 629 C CA . ARG A 1 78 ? 27.972 -4.213 -21.905 1.00 84.56 78 ARG A CA 1
ATOM 630 C C . ARG A 1 78 ? 27.522 -4.519 -20.472 1.00 84.56 78 ARG A C 1
ATOM 632 O O . ARG A 1 78 ? 26.363 -4.870 -20.277 1.00 84.56 78 ARG A O 1
ATOM 639 N N . ASN A 1 79 ? 28.394 -4.370 -19.473 1.00 86.00 79 ASN A N 1
ATOM 640 C CA . ASN A 1 79 ? 28.037 -4.677 -18.081 1.00 86.00 79 ASN A CA 1
ATOM 641 C C . ASN A 1 79 ? 26.953 -3.728 -17.548 1.00 86.00 79 ASN A C 1
ATOM 643 O O . ASN A 1 79 ? 25.982 -4.174 -16.943 1.00 86.00 79 ASN A O 1
ATOM 647 N N . ILE A 1 80 ? 27.071 -2.430 -17.843 1.00 83.94 80 ILE A N 1
ATOM 648 C CA . ILE A 1 80 ? 26.096 -1.409 -17.436 1.00 83.94 80 ILE A CA 1
ATOM 649 C C . ILE A 1 80 ? 24.767 -1.619 -18.166 1.00 83.94 80 ILE A C 1
ATOM 651 O O . ILE A 1 80 ? 23.705 -1.504 -17.554 1.00 83.94 80 ILE A O 1
ATOM 655 N N . TYR A 1 81 ? 24.818 -1.982 -19.449 1.00 87.62 81 TYR A N 1
ATOM 656 C CA . TYR A 1 81 ? 23.640 -2.358 -20.224 1.00 87.62 81 TYR A CA 1
ATOM 657 C C . TYR A 1 81 ? 22.886 -3.531 -19.586 1.00 87.62 81 TYR A C 1
ATOM 659 O O . TYR A 1 81 ? 21.694 -3.408 -19.305 1.00 87.62 81 TYR A O 1
ATOM 667 N N . TYR A 1 82 ? 23.570 -4.650 -19.313 1.00 88.81 82 TYR A N 1
ATOM 668 C CA . TYR A 1 82 ? 22.931 -5.832 -18.728 1.00 88.81 82 TYR A CA 1
ATOM 669 C C . TYR A 1 82 ? 22.391 -5.567 -17.325 1.00 88.81 82 TYR A C 1
ATOM 671 O O . TYR A 1 82 ? 21.299 -6.027 -17.004 1.00 88.81 82 TYR A O 1
ATOM 679 N N . LEU A 1 83 ? 23.100 -4.782 -16.513 1.00 88.81 83 LEU A N 1
ATOM 680 C CA . LEU A 1 83 ? 22.637 -4.415 -15.179 1.00 88.81 83 LEU A CA 1
ATOM 681 C C . LEU A 1 83 ? 21.336 -3.603 -15.242 1.00 88.81 83 LEU A C 1
ATOM 683 O O . LEU A 1 83 ? 20.360 -3.952 -14.576 1.00 88.81 83 LEU A O 1
ATOM 687 N N . ASN A 1 84 ? 21.277 -2.573 -16.093 1.00 87.56 84 ASN A N 1
ATOM 688 C CA . ASN A 1 84 ? 20.060 -1.779 -16.277 1.00 87.56 84 ASN A CA 1
ATOM 689 C C . ASN A 1 84 ? 18.915 -2.600 -16.890 1.00 87.56 84 ASN A C 1
ATOM 691 O O . ASN A 1 84 ? 17.758 -2.412 -16.513 1.00 87.56 84 ASN A O 1
ATOM 695 N N . LEU A 1 85 ? 19.217 -3.538 -17.792 1.00 90.31 85 LEU A N 1
ATOM 696 C CA . LEU A 1 85 ? 18.226 -4.460 -18.345 1.00 90.31 85 LEU A CA 1
ATOM 697 C C . LEU A 1 85 ? 17.634 -5.365 -17.254 1.00 90.31 85 LEU A C 1
ATOM 699 O O . LEU A 1 85 ? 16.414 -5.492 -17.167 1.00 90.31 85 LEU A O 1
ATOM 703 N N . ILE A 1 86 ? 18.473 -5.959 -16.399 1.00 92.25 86 ILE A N 1
ATOM 704 C CA . ILE A 1 86 ? 18.024 -6.794 -15.275 1.00 92.25 86 ILE A CA 1
ATOM 705 C C . ILE A 1 86 ? 17.184 -5.966 -14.298 1.00 92.25 86 ILE A C 1
ATOM 707 O O . ILE A 1 86 ? 16.121 -6.421 -13.879 1.00 92.25 86 ILE A O 1
ATOM 711 N N . ALA A 1 87 ? 17.605 -4.738 -13.979 1.00 91.00 87 ALA A N 1
ATOM 712 C CA . ALA A 1 87 ? 16.830 -3.834 -13.134 1.00 91.00 87 ALA A CA 1
ATOM 713 C C . ALA A 1 87 ? 15.450 -3.540 -13.745 1.00 91.00 87 ALA A C 1
ATOM 715 O O . ALA A 1 87 ? 14.429 -3.688 -13.070 1.00 91.00 87 ALA A O 1
ATOM 716 N N . LEU A 1 88 ? 15.393 -3.197 -15.035 1.00 90.62 88 LEU A N 1
ATOM 717 C CA . LEU A 1 88 ? 14.142 -2.931 -15.744 1.00 90.62 88 LEU A CA 1
ATOM 718 C C . LEU A 1 88 ? 13.207 -4.152 -15.723 1.00 90.62 88 LEU A C 1
ATOM 720 O O . LEU A 1 88 ? 12.019 -4.014 -15.420 1.00 90.62 88 LEU A O 1
ATOM 724 N N . LEU A 1 89 ? 13.744 -5.349 -15.980 1.00 92.44 89 LEU A N 1
ATOM 725 C CA . LEU A 1 89 ? 12.995 -6.607 -15.933 1.00 92.44 89 LEU A CA 1
ATOM 726 C C . LEU A 1 89 ? 12.490 -6.927 -14.522 1.00 92.44 89 LEU A C 1
ATOM 728 O O . LEU A 1 89 ? 11.337 -7.322 -14.374 1.00 92.44 89 LEU A O 1
ATOM 732 N N . LEU A 1 90 ? 13.302 -6.709 -13.485 1.00 92.94 90 LEU A N 1
ATOM 733 C CA . LEU A 1 90 ? 12.898 -6.874 -12.088 1.00 92.94 90 LEU A CA 1
ATOM 734 C C . LEU A 1 90 ? 11.738 -5.931 -11.733 1.00 92.94 90 LEU A C 1
ATOM 736 O O . LEU A 1 90 ? 10.735 -6.360 -11.154 1.00 92.94 90 LEU A O 1
ATOM 740 N N . HIS A 1 91 ? 11.834 -4.652 -12.110 1.00 91.44 91 HIS A N 1
ATOM 741 C CA . HIS A 1 91 ? 10.761 -3.677 -11.901 1.00 91.44 91 HIS A CA 1
ATOM 742 C C . HIS A 1 91 ? 9.470 -4.083 -12.621 1.00 91.44 91 HIS A C 1
ATOM 744 O O . HIS A 1 91 ? 8.392 -3.984 -12.037 1.00 91.44 91 HIS A O 1
ATOM 750 N N . TYR A 1 92 ? 9.572 -4.567 -13.858 1.00 93.50 92 TYR A N 1
ATOM 751 C CA . TYR A 1 92 ? 8.418 -5.020 -14.630 1.00 93.50 92 TYR A CA 1
ATOM 752 C C . TYR A 1 92 ? 7.783 -6.288 -14.043 1.00 93.50 92 TYR A C 1
ATOM 754 O O . TYR A 1 92 ? 6.579 -6.322 -13.792 1.00 93.50 92 TYR A O 1
ATOM 762 N N . ALA A 1 93 ? 8.590 -7.315 -13.765 1.00 94.38 93 ALA A N 1
ATOM 763 C CA . ALA A 1 93 ? 8.121 -8.590 -13.229 1.00 94.38 93 ALA A CA 1
ATOM 764 C C . ALA A 1 93 ? 7.423 -8.402 -11.878 1.00 94.38 93 ALA A C 1
ATOM 766 O O . ALA A 1 93 ? 6.346 -8.944 -11.652 1.00 94.38 93 ALA A O 1
ATOM 767 N N . THR A 1 94 ? 7.993 -7.576 -10.999 1.00 93.44 94 THR A N 1
ATOM 768 C CA . THR A 1 94 ? 7.384 -7.266 -9.698 1.00 93.44 94 THR A CA 1
ATOM 769 C C . THR A 1 94 ? 6.067 -6.506 -9.844 1.00 93.44 94 THR A C 1
ATOM 771 O O . THR A 1 94 ? 5.102 -6.834 -9.160 1.00 93.44 94 THR A O 1
ATOM 774 N N . PHE A 1 95 ? 5.973 -5.558 -10.778 1.00 94.31 95 PHE A N 1
ATOM 775 C CA . PHE A 1 95 ? 4.711 -4.885 -11.081 1.00 94.31 95 PHE A CA 1
ATOM 776 C C . PHE A 1 95 ? 3.630 -5.865 -11.565 1.00 94.31 95 PHE A C 1
ATOM 778 O O . PHE A 1 95 ? 2.538 -5.905 -10.995 1.00 94.31 95 PHE A O 1
ATOM 785 N N . VAL A 1 96 ? 3.942 -6.693 -12.568 1.00 95.25 96 VAL A N 1
ATOM 786 C CA . VAL A 1 96 ? 2.991 -7.652 -13.152 1.00 95.25 96 VAL A CA 1
ATOM 787 C C . VAL A 1 96 ? 2.550 -8.691 -12.120 1.00 95.25 96 VAL A C 1
ATOM 789 O O . VAL A 1 96 ? 1.354 -8.918 -11.948 1.00 95.25 96 VAL A O 1
ATOM 792 N N . CYS A 1 97 ? 3.491 -9.279 -11.381 1.00 95.12 97 CYS A N 1
ATOM 793 C CA . CYS A 1 97 ? 3.184 -10.232 -10.317 1.00 95.12 97 CYS A CA 1
ATOM 794 C C . CYS A 1 97 ? 2.288 -9.614 -9.237 1.00 95.12 97 CYS A C 1
ATOM 796 O O . CYS A 1 97 ? 1.316 -10.244 -8.816 1.00 95.12 97 CYS A O 1
ATOM 798 N N . SER A 1 98 ? 2.585 -8.379 -8.816 1.00 93.38 98 SER A N 1
ATOM 799 C CA . SER A 1 98 ? 1.794 -7.665 -7.811 1.00 93.38 98 SER A CA 1
ATOM 800 C C . SER A 1 98 ? 0.357 -7.457 -8.288 1.00 93.38 98 SER A C 1
ATOM 802 O O . SER A 1 98 ? -0.583 -7.909 -7.636 1.00 93.38 98 SER A O 1
ATOM 804 N N . ILE A 1 99 ? 0.167 -6.852 -9.464 1.00 94.12 99 ILE A N 1
ATOM 805 C CA . ILE A 1 99 ? -1.171 -6.495 -9.944 1.00 94.12 99 ILE A CA 1
ATOM 806 C C . ILE A 1 99 ? -2.011 -7.731 -10.301 1.00 94.12 99 ILE A C 1
ATOM 808 O O . ILE A 1 99 ? -3.219 -7.741 -10.056 1.00 94.12 99 ILE A O 1
ATOM 812 N N . ILE A 1 100 ? -1.383 -8.802 -10.812 1.00 93.75 100 ILE A N 1
ATOM 813 C CA . ILE A 1 100 ? -2.067 -10.074 -11.073 1.00 93.75 100 ILE A CA 1
ATOM 814 C C . ILE A 1 100 ? -2.564 -10.682 -9.764 1.00 93.75 100 ILE A C 1
ATOM 816 O O . ILE A 1 100 ? -3.737 -11.044 -9.659 1.00 93.75 100 ILE A O 1
ATOM 820 N N . ASN A 1 101 ? -1.693 -10.770 -8.756 1.00 92.69 101 ASN A N 1
ATOM 821 C CA . ASN A 1 101 ? -2.069 -11.341 -7.470 1.00 92.69 101 ASN A CA 1
ATOM 822 C C . ASN A 1 101 ? -3.212 -10.553 -6.820 1.00 92.69 101 ASN A C 1
ATOM 824 O O . ASN A 1 101 ? -4.194 -11.138 -6.382 1.00 92.69 101 ASN A O 1
ATOM 828 N N . VAL A 1 102 ? -3.115 -9.226 -6.839 1.00 91.00 102 VAL A N 1
ATOM 829 C CA . VAL A 1 102 ? -4.077 -8.319 -6.211 1.00 91.00 102 VAL A CA 1
ATOM 830 C C . VAL A 1 102 ? -5.456 -8.342 -6.882 1.00 91.00 102 VAL A C 1
ATOM 832 O O . VAL A 1 102 ? -6.469 -8.229 -6.197 1.00 91.00 102 VAL A O 1
ATOM 835 N N . ARG A 1 103 ? -5.514 -8.463 -8.215 1.00 91.75 103 ARG A N 1
ATOM 836 C CA . ARG A 1 103 ? -6.763 -8.304 -8.982 1.00 91.75 103 ARG A CA 1
ATOM 837 C C . ARG A 1 103 ? -7.450 -9.614 -9.365 1.00 91.75 103 ARG A C 1
ATOM 839 O O . ARG A 1 103 ? -8.656 -9.615 -9.625 1.00 91.75 103 ARG A O 1
ATOM 846 N N . PHE A 1 104 ? -6.690 -10.698 -9.495 1.00 91.25 104 PHE A N 1
ATOM 847 C CA . PHE A 1 104 ? -7.206 -11.963 -10.022 1.00 91.25 104 PHE A CA 1
ATOM 848 C C . PHE A 1 104 ? -7.254 -13.070 -8.976 1.00 91.25 104 PHE A C 1
ATOM 850 O O . PHE A 1 104 ? -8.115 -13.943 -9.097 1.00 91.25 104 PHE A O 1
ATOM 857 N N . LEU A 1 105 ? -6.387 -13.032 -7.962 1.00 91.38 105 LEU A N 1
ATOM 858 C CA . LEU A 1 105 ? -6.279 -14.081 -6.950 1.00 91.38 105 LEU A CA 1
ATOM 859 C C . LEU A 1 105 ? -6.968 -13.673 -5.640 1.00 91.38 105 LEU A C 1
ATOM 861 O O . LEU A 1 105 ? -7.086 -12.492 -5.325 1.00 91.38 105 LEU A O 1
ATOM 865 N N . ASN A 1 106 ? -7.415 -14.674 -4.877 1.00 86.81 106 ASN A N 1
ATOM 866 C CA . ASN A 1 106 ? -7.997 -14.528 -3.536 1.00 86.81 106 ASN A CA 1
ATOM 867 C C . ASN A 1 106 ? -9.175 -13.532 -3.445 1.00 86.81 106 ASN A C 1
ATOM 869 O O . ASN A 1 106 ? -9.293 -12.777 -2.479 1.00 86.81 106 ASN A O 1
ATOM 873 N N . ASN A 1 107 ? -10.008 -13.449 -4.491 1.00 87.69 107 ASN A N 1
ATOM 874 C CA . ASN A 1 107 ? -11.054 -12.422 -4.586 1.00 87.69 107 ASN A CA 1
ATOM 875 C C . ASN A 1 107 ? -12.079 -12.538 -3.446 1.00 87.69 107 ASN A C 1
ATOM 877 O O . ASN A 1 107 ? -12.396 -11.541 -2.801 1.00 87.69 107 ASN A O 1
ATOM 881 N N . ASP A 1 108 ? -12.551 -13.755 -3.178 1.00 87.69 108 ASP A N 1
ATOM 882 C CA . ASP A 1 108 ? -13.600 -13.998 -2.187 1.00 87.69 108 ASP A CA 1
ATOM 883 C C . ASP A 1 108 ? -13.046 -13.860 -0.762 1.00 87.69 108 ASP A C 1
ATOM 885 O O . ASP A 1 108 ? -13.699 -13.312 0.126 1.00 87.69 108 ASP A O 1
ATOM 889 N N . GLU A 1 109 ? -11.794 -14.258 -0.542 1.00 90.25 109 GLU A N 1
ATOM 890 C CA . GLU A 1 109 ? -11.106 -14.057 0.727 1.00 90.25 109 GLU A CA 1
ATOM 891 C C . GLU A 1 109 ? -10.831 -12.574 1.012 1.00 90.25 109 GLU A C 1
ATOM 893 O O . GLU A 1 109 ? -10.943 -12.158 2.164 1.00 90.25 109 GLU A O 1
ATOM 898 N N . ASN A 1 110 ? -10.532 -11.758 -0.008 1.00 90.06 110 ASN A N 1
ATOM 899 C CA . ASN A 1 110 ? -10.393 -10.305 0.142 1.00 90.06 110 ASN A CA 1
ATOM 900 C C . ASN A 1 110 ? -11.721 -9.645 0.561 1.00 90.06 110 ASN A C 1
ATOM 902 O O . ASN A 1 110 ? -11.719 -8.763 1.421 1.00 90.06 110 ASN A O 1
ATOM 906 N N . VAL A 1 111 ? -12.849 -10.080 -0.014 1.00 90.69 111 VAL A N 1
ATOM 907 C CA . VAL A 1 111 ? -14.195 -9.612 0.369 1.00 90.69 111 VAL A CA 1
ATOM 908 C C . VAL A 1 111 ? -14.507 -9.999 1.813 1.00 90.69 111 VAL A C 1
ATOM 910 O O . VAL A 1 111 ? -14.843 -9.135 2.624 1.00 90.69 111 VAL A O 1
ATOM 913 N N . ASN A 1 112 ? -14.320 -11.277 2.154 1.00 90.62 112 ASN A N 1
ATOM 914 C CA . ASN A 1 112 ? -14.563 -11.789 3.501 1.00 90.62 112 ASN A CA 1
ATOM 915 C C . ASN A 1 112 ? -13.692 -11.080 4.542 1.00 90.62 112 ASN A C 1
ATOM 917 O O . ASN A 1 112 ? -14.187 -10.686 5.595 1.00 90.62 112 ASN A O 1
ATOM 921 N N . PHE A 1 113 ? -12.411 -10.862 4.236 1.00 91.38 113 PHE A N 1
ATOM 922 C CA . PHE A 1 113 ? -11.504 -10.105 5.093 1.00 91.38 113 PHE A CA 1
ATOM 923 C C . PHE A 1 113 ? -12.009 -8.676 5.320 1.00 91.38 113 PHE A C 1
ATOM 925 O O . PHE A 1 113 ? -12.073 -8.219 6.459 1.00 91.38 113 PHE A O 1
ATOM 932 N N . TYR A 1 114 ? -12.442 -7.984 4.261 1.00 90.12 114 TYR A N 1
ATOM 933 C CA . TYR A 1 114 ? -12.963 -6.623 4.382 1.00 90.12 114 TYR A CA 1
ATOM 934 C C . TYR A 1 114 ? -14.202 -6.557 5.290 1.00 90.12 114 TYR A C 1
ATOM 936 O O . TYR A 1 114 ? -14.278 -5.686 6.155 1.00 90.12 114 TYR A O 1
ATOM 944 N N . ILE A 1 115 ? -15.141 -7.497 5.157 1.00 90.69 115 ILE A N 1
ATOM 945 C CA . ILE A 1 115 ? -16.331 -7.574 6.023 1.00 90.69 115 ILE A CA 1
ATOM 946 C C . ILE A 1 115 ? -15.925 -7.849 7.479 1.00 90.69 115 ILE A C 1
ATOM 948 O O . ILE A 1 115 ? -16.394 -7.178 8.400 1.00 90.69 115 ILE A O 1
ATOM 952 N N . LYS A 1 116 ? -14.986 -8.776 7.697 1.00 91.44 116 LYS A N 1
ATOM 953 C CA . LYS A 1 116 ? -14.506 -9.146 9.036 1.00 91.44 116 LYS A CA 1
ATOM 954 C C . LYS A 1 116 ? -13.804 -8.008 9.769 1.00 91.44 116 LYS A C 1
ATOM 956 O O . LYS A 1 116 ? -13.969 -7.891 10.981 1.00 91.44 116 LYS A O 1
ATOM 961 N N . THR A 1 117 ? -13.104 -7.118 9.059 1.00 91.31 117 THR A N 1
ATOM 962 C CA . THR A 1 117 ? -12.536 -5.913 9.695 1.00 91.31 117 THR A CA 1
ATOM 963 C C . THR A 1 117 ? -13.607 -5.014 10.317 1.00 91.31 117 THR A C 1
ATOM 965 O O . THR A 1 117 ? -13.368 -4.443 11.376 1.00 91.31 117 THR A O 1
ATOM 968 N N . GLN A 1 118 ? -14.802 -4.931 9.724 1.00 90.69 118 GLN A N 1
ATOM 969 C CA . GLN A 1 118 ? -15.911 -4.183 10.317 1.00 90.69 118 GLN A CA 1
ATOM 970 C C . GLN A 1 118 ? -16.555 -4.939 11.486 1.00 90.69 118 GLN A C 1
ATOM 972 O O . GLN A 1 118 ? -16.978 -4.330 12.465 1.00 90.69 118 GLN A O 1
ATOM 977 N N . GLU A 1 119 ? -16.634 -6.270 11.403 1.00 90.50 119 GLU A N 1
ATOM 978 C CA . GLU A 1 119 ? -17.159 -7.100 12.494 1.00 90.50 119 GLU A CA 1
ATOM 979 C C . GLU A 1 119 ? -16.336 -6.931 13.782 1.00 90.50 119 GLU A C 1
ATOM 981 O O . GLU A 1 119 ? -16.912 -6.887 14.870 1.00 90.50 119 GLU A O 1
ATOM 986 N N . ILE A 1 120 ? -15.012 -6.762 13.659 1.00 91.00 120 ILE A N 1
ATOM 987 C CA . ILE A 1 120 ? -14.131 -6.408 14.782 1.00 91.00 120 ILE A CA 1
ATOM 988 C C . ILE A 1 120 ? -14.561 -5.077 15.408 1.00 91.00 120 ILE A C 1
ATOM 990 O O . ILE A 1 120 ? -14.756 -5.010 16.620 1.00 91.00 120 ILE A O 1
ATOM 994 N N . ASP A 1 121 ? -14.743 -4.032 14.597 1.00 90.38 121 ASP A N 1
ATOM 995 C CA . ASP A 1 121 ? -15.100 -2.698 15.094 1.00 90.38 121 ASP A CA 1
ATOM 996 C C . ASP A 1 121 ? -16.481 -2.685 15.774 1.00 90.38 121 ASP A C 1
ATOM 998 O O . ASP A 1 121 ? -16.646 -2.050 16.819 1.00 90.38 121 ASP A O 1
ATOM 1002 N N . ARG A 1 122 ? -17.447 -3.454 15.251 1.00 89.69 122 ARG A N 1
ATOM 1003 C CA . ARG A 1 122 ? -18.771 -3.641 15.871 1.00 89.69 122 ARG A CA 1
ATOM 1004 C C . ARG A 1 122 ? -18.684 -4.334 17.226 1.00 89.69 122 ARG A C 1
ATOM 1006 O O . ARG A 1 122 ? -19.310 -3.891 18.185 1.00 89.69 122 ARG A O 1
ATOM 1013 N N . LYS A 1 123 ? -17.901 -5.410 17.334 1.00 88.06 123 LYS A N 1
ATOM 1014 C CA . LYS A 1 123 ? -17.753 -6.154 18.597 1.00 88.06 123 LYS A CA 1
ATOM 1015 C C . LYS A 1 123 ? -17.000 -5.367 19.657 1.00 88.06 123 LYS A C 1
ATOM 1017 O O . LYS A 1 123 ? -17.379 -5.408 20.819 1.00 88.06 123 LYS A O 1
ATOM 1022 N N . LEU A 1 124 ? -16.000 -4.596 19.243 1.00 87.44 124 LEU A N 1
ATOM 1023 C CA . LEU A 1 124 ? -15.296 -3.653 20.107 1.00 87.44 124 LEU A CA 1
ATOM 1024 C C . LEU A 1 124 ? -16.109 -2.385 20.410 1.00 87.44 124 LEU A C 1
ATOM 1026 O O . LEU A 1 124 ? -15.605 -1.527 21.124 1.00 87.44 124 LEU A O 1
ATOM 1030 N N . LYS A 1 125 ? -17.328 -2.223 19.870 1.00 87.12 125 LYS A N 1
ATOM 1031 C CA . LYS A 1 125 ? -18.178 -1.026 20.040 1.00 87.12 125 LYS A CA 1
ATOM 1032 C C . LYS A 1 125 ? -17.465 0.289 19.674 1.00 87.12 125 LYS A C 1
ATOM 1034 O O . LYS A 1 125 ? -17.683 1.325 20.304 1.00 87.12 125 LYS A O 1
ATOM 1039 N N . ILE A 1 126 ? -16.588 0.244 18.668 1.00 86.50 126 ILE A N 1
ATOM 1040 C CA . ILE A 1 126 ? -15.827 1.400 18.156 1.00 86.50 126 ILE A CA 1
ATOM 1041 C C . ILE A 1 126 ? -16.207 1.788 16.724 1.00 86.50 126 ILE A C 1
ATOM 1043 O O . ILE A 1 126 ? -15.664 2.759 16.202 1.00 86.50 126 ILE A O 1
ATOM 1047 N N . ASP A 1 127 ? -17.138 1.064 16.109 1.00 80.56 127 ASP A N 1
ATOM 1048 C CA . ASP A 1 127 ? -17.674 1.287 14.761 1.00 80.56 127 ASP A CA 1
ATOM 1049 C C . ASP A 1 127 ? -18.043 2.758 14.485 1.00 80.56 127 ASP A C 1
ATOM 1051 O O . ASP A 1 127 ? -17.651 3.332 13.466 1.00 80.56 127 ASP A O 1
ATOM 1055 N N . ASN A 1 128 ? -18.672 3.420 15.457 1.00 78.12 128 ASN A N 1
ATOM 1056 C CA . ASN A 1 128 ? -19.088 4.822 15.376 1.00 78.12 128 ASN A CA 1
ATOM 1057 C C . ASN A 1 128 ? -18.133 5.802 16.085 1.00 78.12 128 ASN A C 1
ATOM 1059 O O . ASN A 1 128 ? -18.445 6.989 16.238 1.00 78.12 128 ASN A O 1
ATOM 1063 N N . ASN A 1 129 ? -16.952 5.349 16.518 1.00 83.81 129 ASN A N 1
ATOM 1064 C CA . ASN A 1 129 ? -16.000 6.203 17.218 1.00 83.81 129 ASN A CA 1
ATOM 1065 C C . ASN A 1 129 ? -15.267 7.133 16.243 1.00 83.81 129 ASN A C 1
ATOM 1067 O O . ASN A 1 129 ? -14.306 6.756 15.566 1.00 83.81 129 ASN A O 1
ATOM 1071 N N . LYS A 1 130 ? -15.698 8.396 16.226 1.00 85.38 130 LYS A N 1
ATOM 1072 C CA . LYS A 1 130 ? -15.151 9.426 15.342 1.00 85.38 130 LYS A CA 1
ATOM 1073 C C . LYS A 1 130 ? -13.639 9.622 15.494 1.00 85.38 130 LYS A C 1
ATOM 1075 O O . LYS A 1 130 ? -12.971 9.775 14.483 1.00 85.38 130 LYS A O 1
ATOM 1080 N N . LEU A 1 131 ? -13.083 9.594 16.708 1.00 86.12 131 LEU A N 1
ATOM 1081 C CA . LEU A 1 131 ? -11.656 9.875 16.928 1.00 86.12 131 LEU A CA 1
ATOM 1082 C C . LEU A 1 131 ? -10.776 8.783 16.312 1.00 86.12 131 LEU A C 1
ATOM 1084 O O . LEU A 1 131 ? -9.840 9.087 15.573 1.00 86.12 131 LEU A O 1
ATOM 1088 N N . ILE A 1 132 ? -11.095 7.515 16.585 1.00 88.62 132 ILE A N 1
ATOM 1089 C CA . ILE A 1 132 ? -10.355 6.367 16.041 1.00 88.62 132 ILE A CA 1
ATOM 1090 C C . ILE A 1 132 ? -10.474 6.344 14.512 1.00 88.62 132 ILE A C 1
ATOM 1092 O O . ILE A 1 132 ? -9.465 6.213 13.815 1.00 88.62 132 ILE A O 1
ATOM 1096 N N . ASN A 1 133 ? -11.689 6.533 13.994 1.00 89.69 133 ASN A N 1
ATOM 1097 C CA . ASN A 1 133 ? -11.954 6.500 12.560 1.00 89.69 133 ASN A CA 1
ATOM 1098 C C . ASN A 1 133 ? -11.283 7.662 11.814 1.00 89.69 133 ASN A C 1
ATOM 1100 O O . ASN A 1 133 ? -10.634 7.441 10.788 1.00 89.69 133 ASN A O 1
ATOM 1104 N N . ASP A 1 134 ? -11.365 8.882 12.350 1.00 89.31 134 ASP A N 1
ATOM 1105 C CA . ASP A 1 134 ? -10.707 10.058 11.777 1.00 89.31 134 ASP A CA 1
ATOM 1106 C C . ASP A 1 134 ? -9.181 9.900 11.807 1.00 89.31 134 ASP A C 1
ATOM 1108 O O . ASP A 1 134 ? -8.522 10.225 10.822 1.00 89.31 134 ASP A O 1
ATOM 1112 N N . PHE A 1 135 ? -8.602 9.348 12.880 1.00 90.56 135 PHE A N 1
ATOM 1113 C CA . PHE A 1 135 ? -7.158 9.105 12.963 1.00 90.56 135 PHE A CA 1
ATOM 1114 C C . PHE A 1 135 ? -6.657 8.150 11.866 1.00 90.56 135 PHE A C 1
ATOM 1116 O O . PHE A 1 135 ? -5.657 8.434 11.199 1.00 90.56 135 PHE A O 1
ATOM 1123 N N . ILE A 1 136 ? -7.356 7.035 11.636 1.00 92.31 136 ILE A N 1
ATOM 1124 C CA . ILE A 1 136 ? -6.994 6.072 10.581 1.00 92.31 136 ILE A CA 1
ATOM 1125 C C . ILE A 1 136 ? -7.188 6.699 9.204 1.00 92.31 136 ILE A C 1
ATOM 1127 O O . ILE A 1 136 ? -6.316 6.586 8.347 1.00 92.31 136 ILE A O 1
ATOM 1131 N N . TYR A 1 137 ? -8.308 7.395 8.992 1.00 93.00 137 TYR A N 1
ATOM 1132 C CA . TYR A 1 137 ? -8.584 8.074 7.731 1.00 93.00 137 TYR A CA 1
ATOM 1133 C C . TYR A 1 137 ? -7.513 9.123 7.404 1.00 93.00 137 TYR A C 1
ATOM 1135 O O . TYR A 1 137 ? -6.999 9.145 6.285 1.00 93.00 137 TYR A O 1
ATOM 1143 N N . VAL A 1 138 ? -7.134 9.955 8.383 1.00 91.75 138 VAL A N 1
ATOM 1144 C CA . VAL A 1 138 ? -6.077 10.968 8.248 1.00 91.75 138 VAL A CA 1
ATOM 1145 C C . VAL A 1 138 ? -4.725 10.314 7.969 1.00 91.75 138 VAL A C 1
ATOM 1147 O O . VAL A 1 138 ? -3.991 10.796 7.106 1.00 91.75 138 VAL A O 1
ATOM 1150 N N . THR A 1 139 ? -4.398 9.205 8.633 1.00 91.50 139 THR A N 1
ATOM 1151 C CA . THR A 1 139 ? -3.169 8.445 8.353 1.00 91.50 139 THR A CA 1
ATOM 1152 C C . THR A 1 139 ? -3.177 7.895 6.922 1.00 91.50 139 THR A C 1
ATOM 1154 O O . THR A 1 139 ? -2.203 8.079 6.189 1.00 91.50 139 THR A O 1
ATOM 1157 N N . ASN A 1 140 ? -4.298 7.328 6.469 1.00 93.81 140 ASN A N 1
ATOM 1158 C CA . ASN A 1 140 ? -4.445 6.783 5.120 1.00 93.81 140 ASN A CA 1
ATOM 1159 C C . ASN A 1 140 ? -4.315 7.862 4.038 1.00 93.81 140 ASN A C 1
ATOM 1161 O O . ASN A 1 140 ? -3.526 7.708 3.106 1.00 93.81 140 ASN A O 1
ATOM 1165 N N . ILE A 1 141 ? -5.051 8.974 4.159 1.00 94.94 141 ILE A N 1
ATOM 1166 C CA . ILE A 1 141 ? -4.977 10.069 3.181 1.00 94.94 141 ILE A CA 1
ATOM 1167 C C . ILE A 1 141 ? -3.595 10.725 3.184 1.00 94.94 141 ILE A C 1
ATOM 1169 O O . ILE A 1 141 ? -3.052 10.990 2.115 1.00 94.94 141 ILE A O 1
ATOM 1173 N N . SER A 1 142 ? -2.989 10.925 4.360 1.00 92.56 142 SER A N 1
ATOM 1174 C CA . SER A 1 142 ? -1.644 11.501 4.463 1.00 92.56 142 SER A CA 1
ATOM 1175 C C . SER A 1 142 ? -0.607 10.594 3.812 1.00 92.56 142 SER A C 1
ATOM 1177 O O . SER A 1 142 ? 0.246 11.090 3.084 1.00 92.56 142 SER A O 1
ATOM 1179 N N . THR A 1 143 ? -0.713 9.275 4.012 1.00 92.38 143 THR A N 1
ATOM 1180 C CA . THR A 1 143 ? 0.175 8.292 3.380 1.00 92.38 143 THR A CA 1
ATOM 1181 C C . THR A 1 143 ? 0.068 8.369 1.859 1.00 92.38 143 THR A C 1
ATOM 1183 O O . THR A 1 143 ? 1.075 8.563 1.185 1.00 92.38 143 THR A O 1
ATOM 1186 N N . VAL A 1 144 ? -1.149 8.303 1.308 1.00 93.75 144 VAL A N 1
ATOM 1187 C CA . VAL A 1 144 ? -1.369 8.367 -0.147 1.00 93.75 144 VAL A CA 1
ATOM 1188 C C . VAL A 1 144 ? -0.857 9.689 -0.731 1.00 93.75 144 VAL A C 1
ATOM 1190 O O . VAL A 1 144 ? -0.114 9.674 -1.713 1.00 93.75 144 VAL A O 1
ATOM 1193 N N . 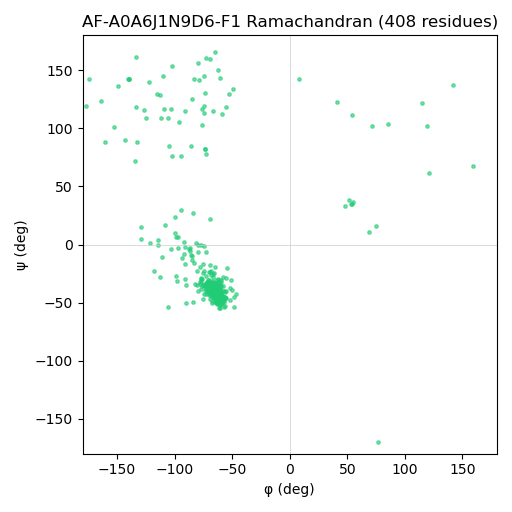LEU A 1 145 ? -1.211 10.830 -0.129 1.00 94.25 145 LEU A N 1
ATOM 1194 C CA . LEU A 1 145 ? -0.810 12.150 -0.626 1.00 94.25 145 LEU A CA 1
ATOM 1195 C C . LEU A 1 145 ? 0.703 12.368 -0.552 1.00 94.25 145 LEU A C 1
ATOM 1197 O O . LEU A 1 145 ? 1.288 12.870 -1.509 1.00 94.25 145 LEU A O 1
ATOM 1201 N N . LEU A 1 146 ? 1.344 11.974 0.551 1.00 91.69 146 LEU A N 1
ATOM 1202 C CA . LEU A 1 146 ? 2.788 12.114 0.723 1.00 91.69 146 LEU A CA 1
ATOM 1203 C C . LEU A 1 146 ? 3.546 11.237 -0.276 1.00 91.69 146 LEU A C 1
ATOM 1205 O O . LEU A 1 146 ? 4.484 11.708 -0.915 1.00 91.69 146 LEU A O 1
ATOM 1209 N N . THR A 1 147 ? 3.113 9.991 -0.479 1.00 89.44 147 THR A N 1
ATOM 1210 C CA . THR A 1 147 ? 3.735 9.093 -1.459 1.00 89.44 147 THR A CA 1
ATOM 1211 C C . THR A 1 147 ? 3.596 9.612 -2.884 1.00 89.44 147 THR A C 1
ATOM 1213 O O . THR A 1 147 ? 4.588 9.653 -3.612 1.00 89.44 147 THR A O 1
ATOM 1216 N N . LEU A 1 148 ? 2.397 10.045 -3.286 1.00 90.56 148 LEU A N 1
ATOM 1217 C CA . LEU A 1 148 ? 2.190 10.628 -4.612 1.00 90.56 148 LEU A CA 1
ATOM 1218 C C . LEU A 1 148 ? 2.987 11.926 -4.781 1.00 90.56 148 LEU A C 1
ATOM 1220 O O . LEU A 1 148 ? 3.618 12.112 -5.816 1.00 90.56 148 LEU A O 1
ATOM 1224 N N . GLY A 1 149 ? 3.024 12.787 -3.762 1.00 90.31 149 GLY A N 1
ATOM 1225 C CA . GLY A 1 149 ? 3.796 14.029 -3.778 1.00 90.31 149 GLY A CA 1
ATOM 1226 C C . GLY A 1 149 ? 5.297 13.796 -3.956 1.00 90.31 149 GLY A C 1
ATOM 1227 O O . GLY A 1 149 ? 5.922 14.440 -4.799 1.00 90.31 149 GLY A O 1
ATOM 1228 N N . ILE A 1 150 ? 5.881 12.840 -3.227 1.00 88.25 150 ILE A N 1
ATOM 1229 C CA . ILE A 1 150 ? 7.304 12.490 -3.359 1.00 88.25 150 ILE A CA 1
ATOM 1230 C C . ILE A 1 150 ? 7.592 11.909 -4.748 1.00 88.25 150 ILE A C 1
ATOM 1232 O O . ILE A 1 150 ? 8.506 12.364 -5.428 1.00 88.25 150 ILE A O 1
ATOM 1236 N N . LEU A 1 151 ? 6.805 10.937 -5.210 1.00 86.69 151 LEU A N 1
ATOM 1237 C CA . LEU A 1 151 ? 7.068 10.288 -6.498 1.00 86.69 151 LEU A CA 1
ATOM 1238 C C . LEU A 1 151 ? 6.873 11.242 -7.684 1.00 86.69 151 LEU A C 1
ATOM 1240 O O . LEU A 1 151 ? 7.687 11.244 -8.606 1.00 86.69 151 LEU A O 1
ATOM 1244 N N . LEU A 1 152 ? 5.843 12.092 -7.648 1.00 87.25 152 LEU A N 1
ATOM 1245 C CA . LEU A 1 152 ? 5.613 13.095 -8.687 1.00 87.25 152 LEU A CA 1
ATOM 1246 C C . LEU A 1 152 ? 6.671 14.197 -8.658 1.00 87.25 152 LEU A C 1
ATOM 1248 O O . LEU A 1 152 ? 7.150 14.584 -9.717 1.00 87.25 152 LEU A O 1
ATOM 1252 N N . SER A 1 153 ? 7.075 14.686 -7.482 1.00 86.12 153 SER A N 1
ATOM 1253 C CA . SER A 1 153 ? 8.127 15.711 -7.396 1.00 86.12 153 SER A CA 1
ATOM 1254 C C . SER A 1 153 ? 9.469 15.205 -7.924 1.00 86.12 153 SER A C 1
ATOM 1256 O O . SER A 1 153 ? 10.123 15.921 -8.679 1.00 86.12 153 SER A O 1
ATOM 1258 N N . LEU A 1 154 ? 9.839 13.954 -7.628 1.00 83.25 154 LEU A N 1
ATOM 1259 C CA . LEU A 1 154 ? 11.022 13.313 -8.210 1.00 83.25 154 LEU A CA 1
ATOM 1260 C C . LEU A 1 154 ? 10.905 13.177 -9.733 1.00 83.25 154 LEU A C 1
ATOM 1262 O O . LEU A 1 154 ? 11.866 13.450 -10.451 1.00 83.25 154 LEU A O 1
ATOM 1266 N N . PHE A 1 155 ? 9.726 12.807 -10.239 1.00 83.69 155 PHE A N 1
ATOM 1267 C CA . PHE A 1 155 ? 9.485 12.705 -11.676 1.00 83.69 155 PHE A CA 1
ATOM 1268 C C . PHE A 1 155 ? 9.570 14.066 -12.387 1.00 83.69 155 PHE A C 1
ATOM 1270 O O . PHE A 1 155 ? 10.237 14.187 -13.413 1.00 83.69 155 PHE A O 1
ATOM 1277 N N . PHE A 1 156 ? 8.966 15.114 -11.822 1.00 83.88 156 PHE A N 1
ATOM 1278 C CA . PHE A 1 156 ? 9.048 16.471 -12.368 1.00 83.88 156 PHE A CA 1
ATOM 1279 C C . PHE A 1 156 ? 10.465 17.039 -12.299 1.00 83.88 156 PHE A C 1
ATOM 1281 O O . PHE A 1 156 ? 10.908 17.669 -13.256 1.00 83.88 156 PHE A O 1
ATOM 1288 N N . ALA A 1 157 ? 11.204 16.777 -11.218 1.00 81.75 157 ALA A N 1
ATOM 1289 C CA . ALA A 1 157 ? 12.612 17.145 -11.131 1.00 81.75 157 ALA A CA 1
ATOM 1290 C C . ALA A 1 157 ? 13.427 16.476 -12.247 1.00 81.75 157 ALA A C 1
ATOM 1292 O O . ALA A 1 157 ? 14.215 17.150 -12.909 1.00 81.75 157 ALA A O 1
ATOM 1293 N N . ALA A 1 158 ? 13.184 15.191 -12.526 1.00 77.31 158 ALA A N 1
ATOM 1294 C CA . ALA A 1 158 ? 13.839 14.491 -13.626 1.00 77.31 158 ALA A CA 1
ATOM 1295 C C . ALA A 1 158 ? 13.488 15.105 -14.996 1.00 77.31 158 ALA A C 1
ATOM 1297 O O . ALA A 1 158 ? 14.382 15.290 -15.821 1.00 77.31 158 ALA A O 1
ATOM 1298 N N . LEU A 1 159 ? 12.227 15.499 -15.226 1.00 78.88 159 LEU A N 1
ATOM 1299 C CA . LEU A 1 159 ? 11.789 16.103 -16.496 1.00 78.88 159 LEU A CA 1
ATOM 1300 C C . LEU A 1 159 ? 12.564 17.378 -16.863 1.00 78.88 159 LEU A C 1
ATOM 1302 O O . LEU A 1 159 ? 12.710 17.672 -18.046 1.00 78.88 159 LEU A O 1
ATOM 1306 N N . THR A 1 160 ? 13.077 18.122 -15.875 1.00 77.38 160 THR A N 1
ATOM 1307 C CA . THR A 1 160 ? 13.873 19.340 -16.125 1.00 77.38 160 THR A CA 1
ATOM 1308 C C . THR A 1 160 ? 15.251 19.070 -16.735 1.00 77.38 160 THR A C 1
ATOM 1310 O O . THR A 1 160 ? 15.849 19.992 -17.283 1.00 77.38 160 THR A O 1
ATOM 1313 N N . GLN A 1 161 ? 15.748 17.830 -16.654 1.00 75.81 161 GLN A N 1
ATOM 1314 C CA . GLN A 1 161 ? 17.072 17.444 -17.150 1.00 75.81 161 GLN A CA 1
ATOM 1315 C C . GLN A 1 161 ? 17.013 16.974 -18.610 1.00 75.81 161 GLN A C 1
ATOM 1317 O O . GLN A 1 161 ? 17.765 17.468 -19.443 1.00 75.81 161 GLN A O 1
ATOM 1322 N N . ASP A 1 162 ? 16.102 16.049 -18.934 1.00 74.62 162 ASP A N 1
ATOM 1323 C CA . ASP A 1 162 ? 15.883 15.561 -20.304 1.00 74.62 162 ASP A CA 1
ATOM 1324 C C . ASP A 1 162 ? 14.435 15.076 -20.478 1.00 74.62 162 ASP A C 1
ATOM 1326 O O . ASP A 1 162 ? 14.061 13.972 -20.072 1.00 74.62 162 ASP A O 1
ATOM 1330 N N . ALA A 1 163 ? 13.599 15.916 -21.091 1.00 75.69 163 ALA A N 1
ATOM 1331 C CA . ALA A 1 163 ? 12.168 15.659 -21.216 1.00 75.69 163 ALA A CA 1
ATOM 1332 C C . ALA A 1 163 ? 11.842 14.413 -22.058 1.00 75.69 163 ALA A C 1
ATOM 1334 O O . ALA A 1 163 ? 10.867 13.722 -21.763 1.00 75.69 163 ALA A O 1
ATOM 1335 N N . ILE A 1 164 ? 12.643 14.100 -23.084 1.00 73.44 164 ILE A N 1
ATOM 1336 C CA . ILE A 1 164 ? 12.363 12.989 -24.008 1.00 73.44 164 ILE A CA 1
ATOM 1337 C C . ILE A 1 164 ? 12.672 11.660 -23.324 1.00 73.44 164 ILE A C 1
ATOM 1339 O O . ILE A 1 164 ? 11.850 10.741 -23.344 1.00 73.44 164 ILE A O 1
ATOM 1343 N N . ILE A 1 165 ? 13.832 11.565 -22.670 1.00 70.88 165 ILE A N 1
ATOM 1344 C CA . ILE A 1 165 ? 14.194 10.366 -21.911 1.00 70.88 165 ILE A CA 1
ATOM 1345 C C . ILE A 1 165 ? 13.209 10.167 -20.767 1.00 70.88 165 ILE A C 1
ATOM 1347 O O . ILE A 1 165 ? 12.680 9.072 -20.595 1.00 70.88 165 ILE A O 1
ATOM 1351 N N . VAL A 1 166 ? 12.923 11.212 -19.995 1.00 72.75 166 VAL A N 1
ATOM 1352 C CA . VAL A 1 166 ? 12.094 11.080 -18.794 1.00 72.75 166 VAL A CA 1
ATOM 1353 C C . VAL A 1 166 ? 10.633 10.789 -19.134 1.00 72.75 166 VAL A C 1
ATOM 1355 O O . VAL A 1 166 ? 9.995 10.012 -18.425 1.00 72.75 166 VAL A O 1
ATOM 1358 N N . ALA A 1 167 ? 10.123 11.275 -20.269 1.00 73.94 167 ALA A N 1
ATOM 1359 C CA . ALA A 1 167 ? 8.812 10.865 -20.771 1.00 73.94 167 ALA A CA 1
ATOM 1360 C C . ALA A 1 167 ? 8.726 9.349 -21.038 1.00 73.94 167 ALA A C 1
ATOM 1362 O O . ALA A 1 167 ? 7.677 8.747 -20.807 1.00 73.94 167 ALA A O 1
ATOM 1363 N N . SER A 1 168 ? 9.822 8.696 -21.447 1.00 76.06 168 SER A N 1
ATOM 1364 C CA . SER A 1 168 ? 9.833 7.234 -21.617 1.00 76.06 168 SER A CA 1
ATOM 1365 C C . SER A 1 168 ? 9.684 6.477 -20.285 1.00 76.06 168 SER A C 1
ATOM 1367 O O . SER A 1 168 ? 9.121 5.384 -20.258 1.00 76.06 168 SER A O 1
ATOM 1369 N N . PHE A 1 169 ? 10.067 7.087 -19.156 1.00 83.62 169 PHE A N 1
ATOM 1370 C CA . PHE A 1 169 ? 9.988 6.488 -17.817 1.00 83.62 169 PHE A CA 1
ATOM 1371 C C . PHE A 1 169 ? 8.603 6.566 -17.153 1.00 83.62 169 PHE A C 1
ATOM 1373 O O . PHE A 1 169 ? 8.436 6.056 -16.043 1.00 83.62 169 PHE A O 1
ATOM 1380 N N . VAL A 1 170 ? 7.581 7.128 -17.811 1.00 86.75 170 VAL A N 1
ATOM 1381 C CA . VAL A 1 170 ? 6.207 7.195 -17.266 1.00 86.75 170 VAL A CA 1
ATOM 1382 C C . VAL A 1 170 ? 5.669 5.809 -16.892 1.00 86.75 170 VAL A C 1
ATOM 1384 O O . VAL A 1 170 ? 5.044 5.653 -15.843 1.00 86.75 170 VAL A O 1
ATOM 1387 N N . GLY A 1 171 ? 5.950 4.782 -17.703 1.00 86.94 171 GLY A N 1
ATOM 1388 C CA . GLY A 1 171 ? 5.544 3.405 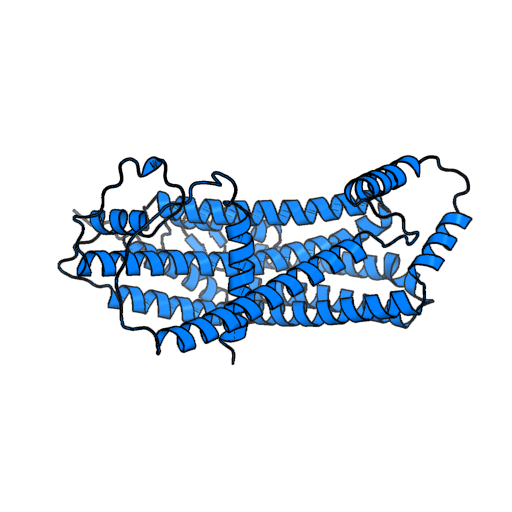-17.396 1.00 86.94 171 GLY A CA 1
ATOM 1389 C C . GLY A 1 171 ? 6.197 2.872 -16.119 1.00 86.94 171 GLY A C 1
ATOM 1390 O O . GLY A 1 171 ? 5.529 2.258 -15.288 1.00 86.94 171 GLY A O 1
ATOM 1391 N N . LEU A 1 172 ? 7.484 3.176 -15.923 1.00 88.00 172 LEU A N 1
ATOM 1392 C CA . LEU A 1 172 ? 8.233 2.793 -14.727 1.00 88.00 172 LEU A CA 1
ATOM 1393 C C . LEU A 1 172 ? 7.693 3.505 -13.479 1.00 88.00 172 LEU A C 1
ATOM 1395 O O . LEU A 1 172 ? 7.514 2.868 -12.439 1.00 88.00 172 LEU A O 1
ATOM 1399 N N . LEU A 1 173 ? 7.371 4.800 -13.594 1.00 89.50 173 LEU A N 1
ATOM 1400 C CA . LEU A 1 173 ? 6.725 5.563 -12.526 1.00 89.50 173 LEU A CA 1
ATOM 1401 C C . LEU A 1 173 ? 5.381 4.936 -12.145 1.00 89.50 173 LEU A C 1
ATOM 1403 O O . LEU A 1 173 ? 5.146 4.677 -10.968 1.00 89.50 173 LEU A O 1
ATOM 1407 N N . TYR A 1 174 ? 4.521 4.653 -13.124 1.00 91.81 174 TYR A N 1
ATOM 1408 C CA . TYR A 1 174 ? 3.220 4.024 -12.889 1.00 91.81 174 TYR A CA 1
ATOM 1409 C C . TYR A 1 174 ? 3.356 2.667 -12.179 1.00 91.81 174 TYR A C 1
ATOM 1411 O O . TYR A 1 174 ? 2.688 2.425 -11.166 1.00 91.81 174 TYR A O 1
ATOM 1419 N N . GLY A 1 175 ? 4.261 1.804 -12.652 1.00 91.44 175 GLY A N 1
ATOM 1420 C CA . GLY A 1 175 ? 4.511 0.505 -12.031 1.00 91.44 175 GLY A CA 1
ATOM 1421 C C . GLY A 1 175 ? 5.024 0.627 -10.593 1.00 91.44 175 GLY A C 1
ATOM 1422 O O . GLY A 1 175 ? 4.576 -0.103 -9.701 1.00 91.44 175 GLY A O 1
ATOM 1423 N N . GLN A 1 176 ? 5.911 1.593 -10.341 1.00 90.25 176 GLN A N 1
ATOM 1424 C CA . GLN A 1 176 ? 6.454 1.856 -9.012 1.00 90.25 176 GLN A CA 1
ATOM 1425 C C . GLN A 1 176 ? 5.402 2.431 -8.057 1.00 90.25 176 GLN A C 1
ATOM 1427 O O . GLN A 1 176 ? 5.279 1.932 -6.943 1.00 90.25 176 GLN A O 1
ATOM 1432 N N . VAL A 1 177 ? 4.620 3.427 -8.484 1.00 91.56 177 VAL A N 1
ATOM 1433 C CA . VAL A 1 177 ? 3.518 4.005 -7.694 1.00 91.56 177 VAL A CA 1
ATOM 1434 C C . VAL A 1 177 ? 2.528 2.913 -7.288 1.00 91.56 177 VAL A C 1
ATOM 1436 O O . VAL A 1 177 ? 2.155 2.830 -6.120 1.00 91.56 177 VAL A O 1
ATOM 1439 N N . THR A 1 178 ? 2.161 2.036 -8.227 1.00 93.69 178 THR A N 1
ATOM 1440 C CA . THR A 1 178 ? 1.225 0.931 -7.975 1.00 93.69 178 THR A CA 1
ATOM 1441 C C . THR A 1 178 ? 1.758 -0.032 -6.914 1.00 93.69 178 THR A C 1
ATOM 1443 O O . THR A 1 178 ? 1.063 -0.316 -5.942 1.00 93.69 178 THR A O 1
ATOM 1446 N N . CYS A 1 179 ? 3.008 -0.497 -7.040 1.00 91.94 179 CYS A N 1
ATOM 1447 C CA . CYS A 1 179 ? 3.603 -1.400 -6.047 1.00 91.94 179 CYS A CA 1
ATOM 1448 C C . CYS A 1 179 ? 3.731 -0.742 -4.668 1.00 91.94 179 CYS A C 1
ATOM 1450 O O . CYS A 1 179 ? 3.367 -1.346 -3.662 1.00 91.94 179 CYS A O 1
ATOM 1452 N N . THR A 1 180 ? 4.222 0.499 -4.622 1.00 91.44 180 THR A N 1
ATOM 1453 C CA . THR A 1 180 ? 4.417 1.231 -3.367 1.00 91.44 180 THR A CA 1
ATOM 1454 C C . THR A 1 180 ? 3.094 1.438 -2.636 1.00 91.44 180 THR A C 1
ATOM 1456 O O . THR A 1 180 ? 3.040 1.262 -1.422 1.00 91.44 180 THR A O 1
ATOM 1459 N N . LEU A 1 181 ? 2.009 1.759 -3.349 1.00 92.94 181 LEU A N 1
ATOM 1460 C CA . LEU A 1 181 ? 0.693 1.910 -2.729 1.00 92.94 181 LEU A CA 1
ATOM 1461 C C . LEU A 1 181 ? 0.150 0.597 -2.160 1.00 92.94 181 LEU A C 1
ATOM 1463 O O . LEU A 1 181 ? -0.435 0.630 -1.083 1.00 92.94 181 LEU A O 1
ATOM 1467 N N . GLU A 1 182 ? 0.381 -0.549 -2.808 1.00 91.88 182 GLU A N 1
ATOM 1468 C CA . GLU A 1 182 ? -0.002 -1.853 -2.243 1.00 91.88 182 GLU A CA 1
ATOM 1469 C C . GLU A 1 182 ? 0.755 -2.167 -0.945 1.00 91.88 182 GLU A C 1
ATOM 1471 O O . GLU A 1 182 ? 0.161 -2.645 0.024 1.00 91.88 182 GLU A O 1
ATOM 1476 N N . TRP A 1 183 ? 2.054 -1.868 -0.890 1.00 90.88 183 TRP A N 1
ATOM 1477 C CA . TRP A 1 183 ? 2.857 -2.081 0.318 1.00 90.88 183 TRP A CA 1
ATOM 1478 C C . TRP A 1 183 ? 2.463 -1.128 1.449 1.00 90.88 183 TRP A C 1
ATOM 1480 O O . TRP A 1 183 ? 2.334 -1.538 2.602 1.00 90.88 183 TRP A O 1
ATOM 1490 N N . LEU A 1 184 ? 2.196 0.138 1.128 1.00 92.50 184 LEU A N 1
ATOM 1491 C CA . LEU A 1 184 ? 1.725 1.116 2.108 1.00 92.50 184 LEU A CA 1
ATOM 1492 C C . LEU A 1 184 ? 0.307 0.819 2.590 1.00 92.50 184 LEU A C 1
ATOM 1494 O O . LEU A 1 184 ? 0.001 1.064 3.756 1.00 92.50 184 LEU A O 1
ATOM 1498 N N . TYR A 1 185 ? -0.550 0.266 1.733 1.00 93.06 185 TYR A N 1
ATOM 1499 C CA . TYR A 1 185 ? -1.867 -0.210 2.138 1.00 93.06 185 TYR A CA 1
ATOM 1500 C C . TYR A 1 185 ? -1.748 -1.360 3.146 1.00 93.06 185 TYR A C 1
ATOM 1502 O O . TYR A 1 185 ? -2.396 -1.329 4.189 1.00 93.06 185 TYR A O 1
ATOM 1510 N N . CYS A 1 186 ? -0.847 -2.317 2.891 1.00 92.69 186 CYS A N 1
ATOM 1511 C CA . CYS A 1 186 ? -0.510 -3.393 3.826 1.00 92.69 186 CYS A CA 1
ATOM 1512 C C . CYS A 1 186 ? -0.042 -2.843 5.190 1.00 92.69 186 CYS A C 1
ATOM 1514 O O . CYS A 1 186 ? -0.537 -3.265 6.233 1.00 92.69 186 CYS A O 1
ATOM 1516 N N . SER A 1 187 ? 0.847 -1.844 5.191 1.00 90.88 187 SER A N 1
ATOM 1517 C CA . SER A 1 187 ? 1.304 -1.175 6.419 1.00 90.88 187 SER A CA 1
ATOM 1518 C C . SER A 1 187 ? 0.170 -0.450 7.163 1.00 90.88 187 SER A C 1
ATOM 1520 O O . SER A 1 187 ? 0.063 -0.539 8.386 1.00 90.88 187 SER A O 1
ATOM 1522 N N . ASN A 1 188 ? -0.742 0.210 6.446 1.00 92.88 188 ASN A N 1
ATOM 1523 C CA . ASN A 1 188 ? -1.888 0.884 7.063 1.00 92.88 188 ASN A CA 1
ATOM 1524 C C . ASN A 1 188 ? -2.941 -0.093 7.616 1.00 92.88 188 ASN A C 1
ATOM 1526 O O . ASN A 1 188 ? -3.585 0.210 8.620 1.00 92.88 188 ASN A O 1
ATOM 1530 N N . LEU A 1 189 ? -3.094 -1.280 7.022 1.00 93.06 189 LEU A N 1
ATOM 1531 C CA . LEU A 1 189 ? -3.908 -2.357 7.599 1.00 93.06 189 LEU A CA 1
ATOM 1532 C C . LEU A 1 189 ? -3.311 -2.881 8.913 1.00 93.06 189 LEU A C 1
ATOM 1534 O O . LEU A 1 189 ? -4.045 -3.106 9.872 1.00 93.06 189 LEU A O 1
ATOM 1538 N N . LEU A 1 190 ? -1.985 -3.005 9.007 1.00 92.12 190 LEU A N 1
ATOM 1539 C CA . LEU A 1 190 ? -1.328 -3.319 10.281 1.00 92.12 190 LEU A CA 1
ATOM 1540 C C . LEU A 1 190 ? -1.582 -2.229 11.327 1.00 92.12 190 LEU A C 1
ATOM 1542 O O . LEU A 1 190 ? -1.912 -2.541 12.472 1.00 92.12 190 LEU A O 1
ATOM 1546 N N . MET A 1 191 ? -1.516 -0.954 10.932 1.00 91.00 191 MET A N 1
ATOM 1547 C CA . MET A 1 191 ? -1.849 0.162 11.821 1.00 91.00 191 MET A CA 1
ATOM 1548 C C . MET A 1 191 ? -3.305 0.098 12.308 1.00 91.00 191 MET A C 1
ATOM 1550 O O . MET A 1 191 ? -3.578 0.371 13.479 1.00 91.00 191 MET A O 1
ATOM 1554 N N . PHE A 1 192 ? -4.238 -0.312 11.440 1.00 93.06 192 PHE A N 1
ATOM 1555 C CA . PHE A 1 192 ? -5.628 -0.559 11.820 1.00 93.06 192 PHE A CA 1
ATOM 1556 C C . PHE A 1 192 ? -5.712 -1.578 12.966 1.00 93.06 192 PHE A C 1
ATOM 1558 O O . PHE A 1 192 ? -6.285 -1.242 14.006 1.00 93.06 192 PHE A O 1
ATOM 1565 N N . PHE A 1 193 ? -5.094 -2.758 12.832 1.00 93.38 193 PHE A N 1
ATOM 1566 C CA . PHE A 1 193 ? -5.092 -3.787 13.883 1.00 93.38 193 PHE A CA 1
ATOM 1567 C C . PHE A 1 193 ? -4.382 -3.324 15.157 1.00 93.38 193 PHE A C 1
ATOM 1569 O O . PHE A 1 193 ? -4.890 -3.532 16.259 1.00 93.38 193 PHE A O 1
ATOM 1576 N N . TYR A 1 194 ? -3.247 -2.639 15.018 1.00 92.81 194 TYR A N 1
ATOM 1577 C CA . TYR A 1 194 ? -2.477 -2.117 16.142 1.00 92.81 194 TYR A CA 1
ATOM 1578 C C . TYR A 1 194 ? -3.304 -1.173 17.027 1.00 92.81 194 TYR A C 1
ATOM 1580 O O . TYR A 1 194 ? -3.298 -1.303 18.251 1.00 92.81 194 TYR A O 1
ATOM 1588 N N . VAL A 1 195 ? -4.076 -0.257 16.430 1.00 92.06 195 VAL A N 1
ATOM 1589 C CA . VAL A 1 195 ? -4.957 0.646 17.191 1.00 92.06 195 VAL A CA 1
ATOM 1590 C C . VAL A 1 195 ? -6.035 -0.132 17.959 1.00 92.06 195 VAL A C 1
ATOM 1592 O O . VAL A 1 195 ? -6.321 0.222 19.103 1.00 92.06 195 VAL A O 1
ATOM 1595 N N . ARG A 1 196 ? -6.588 -1.217 17.394 1.00 92.75 196 ARG A N 1
ATOM 1596 C CA . ARG A 1 196 ? -7.585 -2.060 18.087 1.00 92.75 196 ARG A CA 1
ATOM 1597 C C . ARG A 1 196 ? -6.964 -2.862 19.222 1.00 92.75 196 ARG A C 1
ATOM 1599 O O . ARG A 1 196 ? -7.543 -2.915 20.299 1.00 92.75 196 ARG A O 1
ATOM 1606 N N . LEU A 1 197 ? -5.766 -3.415 19.031 1.00 93.81 197 LEU A N 1
ATOM 1607 C CA . LEU A 1 197 ? -5.028 -4.081 20.109 1.00 93.81 197 LEU A CA 1
ATOM 1608 C C . LEU A 1 197 ? -4.747 -3.121 21.268 1.00 93.81 197 LEU A C 1
ATOM 1610 O O . LEU A 1 197 ? -4.950 -3.472 22.428 1.00 93.81 197 LEU A O 1
ATOM 1614 N N . ARG A 1 198 ? -4.354 -1.876 20.970 1.00 92.25 198 ARG A N 1
ATOM 1615 C CA . ARG A 1 198 ? -4.198 -0.841 22.002 1.00 92.25 198 ARG A CA 1
ATOM 1616 C C . ARG A 1 198 ? -5.509 -0.498 22.699 1.00 92.25 198 ARG A C 1
ATOM 1618 O O . ARG A 1 198 ? -5.491 -0.201 23.888 1.00 92.25 198 ARG A O 1
ATOM 1625 N N . TYR A 1 199 ? -6.622 -0.522 21.975 1.00 92.75 199 TYR A N 1
ATOM 1626 C CA . TYR A 1 199 ? -7.938 -0.292 22.555 1.00 92.75 199 TYR A CA 1
ATOM 1627 C C . TYR A 1 199 ? -8.352 -1.427 23.501 1.00 92.75 199 TYR A C 1
ATOM 1629 O O . TYR A 1 199 ? -8.768 -1.149 24.620 1.00 92.75 199 TYR A O 1
ATOM 1637 N N . ILE A 1 200 ? -8.132 -2.692 23.120 1.00 92.56 200 ILE A N 1
ATOM 1638 C CA . ILE A 1 200 ? -8.312 -3.842 24.023 1.00 92.56 200 ILE A CA 1
ATOM 1639 C C . ILE A 1 200 ? -7.428 -3.694 25.260 1.00 92.56 200 ILE A C 1
ATOM 1641 O O . ILE A 1 200 ? -7.905 -3.873 26.377 1.00 92.56 200 ILE A O 1
ATOM 1645 N N . ASN A 1 201 ? -6.161 -3.314 25.079 1.00 92.12 201 ASN A N 1
ATOM 1646 C CA . ASN A 1 201 ? -5.267 -3.078 26.207 1.00 92.12 201 ASN A CA 1
ATOM 1647 C C . ASN A 1 201 ? -5.834 -2.002 27.146 1.00 92.12 201 ASN A C 1
ATOM 1649 O O . ASN A 1 201 ? -5.799 -2.168 28.355 1.00 92.12 201 ASN A O 1
ATOM 1653 N N . ALA A 1 202 ? -6.437 -0.937 26.609 1.00 90.81 202 ALA A N 1
ATOM 1654 C CA . ALA A 1 202 ? -7.086 0.089 27.419 1.00 90.81 202 ALA A CA 1
ATOM 1655 C C . ALA A 1 202 ? -8.311 -0.428 28.200 1.00 90.81 202 ALA A C 1
ATOM 1657 O O . ALA A 1 202 ? -8.513 -0.006 29.337 1.00 90.81 202 ALA A O 1
ATOM 1658 N N . ILE A 1 203 ? -9.094 -1.356 27.632 1.00 90.44 203 ILE A N 1
ATOM 1659 C CA . ILE A 1 203 ? -10.191 -2.038 28.344 1.00 90.44 203 ILE A CA 1
ATOM 1660 C C . ILE A 1 203 ? -9.630 -2.845 29.523 1.00 90.44 203 ILE A C 1
ATOM 1662 O O . ILE A 1 203 ? -10.117 -2.709 30.643 1.00 90.44 203 ILE A O 1
ATOM 1666 N N . ILE A 1 204 ? -8.574 -3.632 29.289 1.00 90.12 204 ILE A N 1
ATOM 1667 C CA . ILE A 1 204 ? -7.912 -4.439 30.326 1.00 90.12 204 ILE A CA 1
ATOM 1668 C C . ILE A 1 204 ? -7.339 -3.539 31.427 1.00 90.12 204 ILE A C 1
ATOM 1670 O O . ILE A 1 204 ? -7.555 -3.798 32.607 1.00 90.12 204 ILE A O 1
ATOM 1674 N N . THR A 1 205 ? -6.648 -2.455 31.062 1.00 89.25 205 THR A N 1
ATOM 1675 C CA . THR A 1 205 ? -6.088 -1.513 32.038 1.00 89.25 205 THR A CA 1
ATOM 1676 C C . THR A 1 205 ? -7.179 -0.890 32.902 1.00 89.25 205 THR A C 1
ATOM 1678 O O . THR A 1 205 ? -7.012 -0.819 34.111 1.00 89.25 205 THR A O 1
ATOM 1681 N N . ASN A 1 206 ? -8.317 -0.497 32.327 1.00 89.56 206 ASN A N 1
ATOM 1682 C CA . ASN A 1 206 ? -9.432 0.033 33.114 1.00 89.56 206 ASN A CA 1
ATOM 1683 C C . ASN A 1 206 ? -10.055 -1.008 34.052 1.00 89.56 206 ASN A C 1
ATOM 1685 O O . ASN A 1 206 ? -10.508 -0.645 35.133 1.00 89.56 206 ASN A O 1
ATOM 1689 N N . HIS A 1 207 ? -10.072 -2.283 33.658 1.00 87.19 207 HIS A N 1
ATOM 1690 C CA . HIS A 1 207 ? -10.533 -3.367 34.525 1.00 87.19 207 HIS A CA 1
ATOM 1691 C C . HIS A 1 207 ? -9.595 -3.590 35.725 1.00 87.19 207 HIS A C 1
ATOM 1693 O O . HIS A 1 207 ? -10.066 -3.866 36.823 1.00 87.19 207 HIS A O 1
ATOM 1699 N N . ILE A 1 208 ? -8.278 -3.450 35.530 1.00 87.19 208 ILE A N 1
ATOM 1700 C CA . ILE A 1 208 ? -7.263 -3.692 36.571 1.00 87.19 208 ILE A CA 1
ATOM 1701 C C . ILE A 1 208 ? -7.049 -2.464 37.468 1.00 87.19 208 ILE A C 1
ATOM 1703 O O . ILE A 1 208 ? -7.022 -2.583 38.689 1.00 87.19 208 ILE A O 1
ATOM 1707 N N . GLU A 1 209 ? -6.847 -1.293 36.865 1.00 86.00 209 GLU A N 1
ATOM 1708 C CA . GLU A 1 209 ? -6.455 -0.053 37.551 1.00 86.00 209 GLU A CA 1
ATOM 1709 C C . GLU A 1 209 ? -7.656 0.827 37.928 1.00 86.00 209 GLU A C 1
ATOM 1711 O O . GLU A 1 209 ? -7.504 1.788 38.681 1.00 86.00 209 GLU A O 1
ATOM 1716 N N . GLY A 1 210 ? -8.847 0.523 37.408 1.00 81.19 210 GLY A N 1
ATOM 1717 C CA . GLY A 1 210 ? -10.024 1.374 37.540 1.00 81.19 210 GLY A CA 1
ATOM 1718 C C . GLY A 1 210 ? -9.999 2.585 36.599 1.00 81.19 210 GLY A C 1
ATOM 1719 O O . GLY A 1 210 ? -9.197 2.684 35.663 1.00 81.19 210 GLY A O 1
ATOM 1720 N N . THR A 1 211 ? -10.935 3.510 36.823 1.00 82.50 211 THR A N 1
ATOM 1721 C CA . THR A 1 211 ? -11.153 4.691 35.963 1.00 82.50 211 THR A CA 1
ATOM 1722 C C . THR A 1 211 ? -11.007 6.030 36.690 1.00 82.50 211 THR A C 1
ATOM 1724 O O . THR A 1 211 ? -11.200 7.082 36.079 1.00 82.50 211 THR A O 1
ATOM 1727 N N . ASP A 1 212 ? -10.680 6.010 37.982 1.00 74.31 212 ASP A N 1
ATOM 1728 C CA . ASP A 1 212 ? -10.720 7.184 38.867 1.00 74.31 212 ASP A CA 1
ATOM 1729 C C . ASP A 1 212 ? -9.646 8.237 38.528 1.00 74.31 212 ASP A C 1
ATOM 1731 O O . ASP A 1 212 ? -9.799 9.429 38.811 1.00 74.31 212 ASP A O 1
ATOM 1735 N N . ASP A 1 213 ? -8.566 7.815 37.867 1.00 73.81 213 ASP A N 1
ATOM 1736 C CA . ASP A 1 213 ? -7.436 8.635 37.422 1.00 73.81 213 ASP A CA 1
ATOM 1737 C C . ASP A 1 213 ? -7.672 9.325 36.060 1.00 73.81 213 ASP A C 1
ATOM 1739 O O . ASP A 1 213 ? -6.908 10.210 35.645 1.00 73.81 213 ASP A O 1
ATOM 1743 N N . ILE A 1 214 ? -8.745 8.970 35.345 1.00 77.38 214 ILE A N 1
ATOM 1744 C CA . ILE A 1 214 ? -8.959 9.397 33.961 1.00 77.38 214 ILE A CA 1
ATOM 1745 C C . ILE A 1 214 ? -9.641 10.772 33.904 1.00 77.38 214 ILE A C 1
ATOM 1747 O O . ILE A 1 214 ? -10.847 10.903 33.709 1.00 77.38 214 ILE A O 1
ATOM 1751 N N . LYS A 1 215 ? -8.841 11.839 33.990 1.00 72.31 215 LYS A N 1
ATOM 1752 C CA . LYS A 1 215 ? -9.291 13.212 33.694 1.00 72.31 215 LYS A CA 1
ATOM 1753 C C . LYS A 1 215 ? -8.797 13.668 32.322 1.00 72.31 215 LYS A C 1
ATOM 1755 O O . LYS A 1 215 ? -7.584 13.778 32.108 1.00 72.31 215 LYS A O 1
ATOM 1760 N N . ILE A 1 216 ? -9.723 13.943 31.399 1.00 72.62 216 ILE A N 1
ATOM 1761 C CA . ILE A 1 216 ? -9.438 14.578 30.103 1.00 72.62 216 ILE A CA 1
ATOM 1762 C C . ILE A 1 216 ? -10.317 15.819 29.963 1.00 72.62 216 ILE A C 1
ATOM 1764 O O . ILE A 1 216 ? -11.522 15.713 29.767 1.00 72.62 216 ILE A O 1
ATOM 1768 N N . GLU A 1 217 ? -9.702 16.996 30.048 1.00 65.81 217 GLU A N 1
ATOM 1769 C CA . GLU A 1 217 ? -10.419 18.278 30.022 1.00 65.81 217 GLU A CA 1
ATOM 1770 C C . GLU A 1 217 ? -10.909 18.668 28.618 1.00 65.81 217 GLU A C 1
ATOM 1772 O O . GLU A 1 217 ? -11.785 19.518 28.495 1.00 65.81 217 GLU A O 1
ATOM 1777 N N . ASN A 1 218 ? -10.384 18.055 27.543 1.00 69.31 218 ASN A N 1
ATOM 1778 C CA . ASN A 1 218 ? -10.848 18.356 26.185 1.00 69.31 218 ASN A CA 1
ATOM 1779 C C . ASN A 1 218 ? -10.506 17.271 25.144 1.00 69.31 218 ASN A C 1
ATOM 1781 O O . ASN A 1 218 ? -9.482 17.327 24.463 1.00 69.31 218 ASN A O 1
ATOM 1785 N N . ILE A 1 219 ? -11.380 16.276 24.984 1.00 69.00 219 ILE A N 1
ATOM 1786 C CA . ILE A 1 219 ? -11.185 15.159 24.032 1.00 69.00 219 ILE A CA 1
ATOM 1787 C C . ILE A 1 219 ? -11.234 15.628 22.578 1.00 69.00 219 ILE A C 1
ATOM 1789 O O . ILE A 1 219 ? -10.507 15.108 21.736 1.00 69.00 219 ILE A O 1
ATOM 1793 N N . ASN A 1 220 ? -12.027 16.663 22.294 1.00 67.06 220 ASN A N 1
ATOM 1794 C CA . ASN A 1 220 ? -12.240 17.175 20.939 1.00 67.06 220 ASN A CA 1
ATOM 1795 C C . ASN A 1 220 ? -10.971 17.768 20.298 1.00 67.06 220 ASN A C 1
ATOM 1797 O O . ASN A 1 220 ? -10.896 17.866 19.076 1.00 67.06 220 ASN A O 1
ATOM 1801 N N . ASN A 1 221 ? -9.965 18.128 21.102 1.00 67.50 221 ASN A N 1
ATOM 1802 C CA . ASN A 1 221 ? -8.690 18.658 20.611 1.00 67.50 221 ASN A CA 1
ATOM 1803 C C . ASN A 1 221 ? -7.630 17.569 20.393 1.00 67.50 221 ASN A C 1
ATOM 1805 O O . ASN A 1 221 ? -6.564 17.851 19.839 1.00 67.50 221 ASN A O 1
ATOM 1809 N N . VAL A 1 222 ? -7.892 16.328 20.813 1.00 73.44 222 VAL A N 1
ATOM 1810 C CA . VAL A 1 222 ? -6.914 15.248 20.713 1.00 73.44 222 VAL A CA 1
ATOM 1811 C C . VAL A 1 222 ? -7.081 14.506 19.391 1.00 73.44 222 VAL A C 1
ATOM 1813 O O . VAL A 1 222 ? -8.089 13.854 19.145 1.00 73.44 222 VAL A O 1
ATOM 1816 N N . ARG A 1 223 ? -6.061 14.589 18.532 1.00 72.12 223 ARG A N 1
ATOM 1817 C CA . ARG A 1 223 ? -6.047 13.918 17.218 1.00 72.12 223 ARG A CA 1
ATOM 1818 C C . ARG A 1 223 ? -5.433 12.520 17.230 1.00 72.12 223 ARG A C 1
ATOM 1820 O O . ARG A 1 223 ? -5.600 11.785 16.265 1.00 72.12 223 ARG A O 1
ATOM 1827 N N . ILE A 1 224 ? -4.686 12.172 18.278 1.00 80.56 224 ILE A N 1
ATOM 1828 C CA . ILE A 1 224 ? -3.931 10.916 18.363 1.00 80.56 224 ILE A CA 1
ATOM 1829 C C . ILE A 1 224 ? -4.546 10.038 19.459 1.00 80.56 224 ILE A C 1
ATOM 1831 O O . ILE A 1 224 ? -4.681 10.513 20.589 1.00 80.56 224 ILE A O 1
ATOM 1835 N N . PRO A 1 225 ? -4.865 8.761 19.180 1.00 84.31 225 PRO A N 1
ATOM 1836 C CA . PRO A 1 225 ? -5.381 7.827 20.176 1.00 84.31 225 PRO A CA 1
ATOM 1837 C C . PRO A 1 225 ? -4.268 7.390 21.146 1.00 84.31 225 PRO A C 1
ATOM 1839 O O . PRO A 1 225 ? -3.683 6.313 21.030 1.00 84.31 225 PRO A O 1
ATOM 1842 N N . THR A 1 226 ? -3.927 8.255 22.103 1.00 86.62 226 THR A N 1
ATOM 1843 C CA . THR A 1 226 ? -2.997 7.926 23.193 1.00 86.62 226 THR A CA 1
ATOM 1844 C C . THR A 1 226 ? -3.657 6.982 24.195 1.00 86.62 226 THR A C 1
ATOM 1846 O O . THR A 1 226 ? -4.880 6.915 24.278 1.00 86.62 226 THR A O 1
ATOM 1849 N N . MET A 1 227 ? -2.861 6.272 25.003 1.00 86.12 227 MET A N 1
ATOM 1850 C CA . MET A 1 227 ? -3.400 5.289 25.955 1.00 86.12 227 MET A CA 1
ATOM 1851 C C . MET A 1 227 ? -4.424 5.907 26.919 1.00 86.12 227 MET A C 1
ATOM 1853 O O . MET A 1 227 ? -5.480 5.328 27.134 1.00 86.12 227 MET A O 1
ATOM 1857 N N . LYS A 1 228 ? -4.173 7.125 27.415 1.00 85.56 228 LYS A N 1
ATOM 1858 C CA . LYS A 1 228 ? -5.108 7.856 28.285 1.00 85.56 228 LYS A CA 1
ATOM 1859 C C . LYS A 1 228 ? -6.453 8.137 27.599 1.00 85.56 228 LYS A C 1
ATOM 1861 O O . LYS A 1 228 ? -7.502 7.976 28.212 1.00 85.56 228 LYS A O 1
ATOM 1866 N N . VAL A 1 229 ? -6.425 8.520 26.320 1.00 86.75 229 VAL A N 1
ATOM 1867 C CA . VAL A 1 229 ? -7.637 8.767 25.517 1.00 86.75 229 VAL A CA 1
ATOM 1868 C C . VAL A 1 229 ? -8.375 7.465 25.235 1.00 86.75 229 VAL A C 1
ATOM 1870 O O . VAL A 1 229 ? -9.592 7.418 25.368 1.00 86.75 229 VAL A O 1
ATOM 1873 N N . LEU A 1 230 ? -7.653 6.395 24.892 1.00 89.31 230 LEU A N 1
ATOM 1874 C CA . LEU A 1 230 ? -8.249 5.076 24.684 1.00 89.31 230 LEU A CA 1
ATOM 1875 C C . LEU A 1 230 ? -8.900 4.547 25.968 1.00 89.31 230 LEU A C 1
ATOM 1877 O O . LEU A 1 230 ? -10.024 4.066 25.895 1.00 89.31 230 LEU A O 1
ATOM 1881 N N . ARG A 1 231 ? -8.254 4.709 27.134 1.00 88.44 231 ARG A N 1
ATOM 1882 C CA . ARG A 1 231 ? -8.819 4.365 28.451 1.00 88.44 231 ARG A CA 1
ATOM 1883 C C . ARG A 1 231 ? -10.105 5.146 28.723 1.00 88.44 231 ARG A C 1
ATOM 1885 O O . ARG A 1 231 ? -11.111 4.541 29.071 1.00 88.44 231 ARG A O 1
ATOM 1892 N N . TYR A 1 232 ? -10.123 6.455 28.473 1.00 87.12 232 TYR A N 1
ATOM 1893 C CA . TYR A 1 232 ? -11.354 7.247 28.589 1.00 87.12 232 TYR A CA 1
ATOM 1894 C C . TYR A 1 232 ? -12.468 6.765 27.644 1.00 87.12 232 TYR A C 1
ATOM 1896 O O . TYR A 1 232 ? -13.630 6.681 28.021 1.00 87.12 232 TYR A O 1
ATOM 1904 N N . MET A 1 233 ? -12.137 6.442 26.394 1.00 86.25 233 MET A N 1
ATOM 1905 C CA . MET A 1 233 ? -13.135 5.964 25.430 1.00 86.25 233 MET A CA 1
ATOM 1906 C C . MET A 1 233 ? -13.627 4.549 25.748 1.00 86.25 233 MET A C 1
ATOM 1908 O O . MET A 1 233 ? -14.768 4.207 25.448 1.00 86.25 233 MET A O 1
ATOM 1912 N N . ALA A 1 234 ? -12.776 3.702 26.322 1.00 87.94 234 ALA A N 1
ATOM 1913 C CA . ALA A 1 234 ? -13.172 2.387 26.802 1.00 87.94 234 ALA A CA 1
ATOM 1914 C C . ALA A 1 234 ? -14.139 2.515 27.987 1.00 87.94 234 ALA A C 1
ATOM 1916 O O . ALA A 1 234 ? -15.124 1.784 28.035 1.00 87.94 234 ALA A O 1
ATOM 1917 N N . SER A 1 235 ? -13.921 3.472 28.900 1.00 85.56 235 SER A N 1
ATOM 1918 C CA . SER A 1 235 ? -14.787 3.645 30.077 1.00 85.56 235 SER A CA 1
ATOM 1919 C C . SER A 1 235 ? -16.184 4.157 29.773 1.00 85.56 235 SER A C 1
ATOM 1921 O O . SER A 1 235 ? -17.105 3.887 30.536 1.00 85.56 235 SER A O 1
ATOM 1923 N N . SER A 1 236 ? -16.375 4.838 28.645 1.00 83.88 236 SER A N 1
ATOM 1924 C CA . SER A 1 236 ? -17.703 5.261 28.202 1.00 83.88 236 SER A CA 1
ATOM 1925 C C . SER A 1 236 ? -18.476 4.196 27.416 1.00 83.88 236 SER A C 1
ATOM 1927 O O . SER A 1 236 ? -19.675 4.359 27.205 1.00 83.88 236 SER A O 1
ATOM 1929 N N . SER A 1 237 ? -17.822 3.123 26.961 1.00 82.56 237 SER A N 1
ATOM 1930 C CA . SER A 1 237 ? -18.398 2.142 26.020 1.00 82.56 237 SER A CA 1
ATOM 1931 C C . SER A 1 237 ? -18.514 0.720 26.578 1.00 82.56 237 SER A C 1
ATOM 1933 O O . SER A 1 237 ? -19.334 -0.064 26.087 1.00 82.56 237 SER A O 1
ATOM 1935 N N . HIS A 1 238 ? -17.715 0.378 27.591 1.00 83.38 238 HIS A N 1
ATOM 1936 C CA . HIS A 1 238 ? -17.650 -0.958 28.174 1.00 83.38 238 HIS A CA 1
ATOM 1937 C C . HIS A 1 238 ? -17.970 -0.925 29.666 1.00 83.38 238 HIS A C 1
ATOM 1939 O O . HIS A 1 238 ? -17.536 -0.032 30.388 1.00 83.38 238 HIS A O 1
ATOM 1945 N N . ASP A 1 239 ? -18.719 -1.931 30.116 1.00 76.62 239 ASP A N 1
ATOM 1946 C CA . ASP A 1 239 ? -18.847 -2.247 31.534 1.00 76.62 239 ASP A CA 1
ATOM 1947 C C . ASP A 1 239 ? -17.663 -3.138 31.921 1.00 76.62 239 ASP A C 1
ATOM 1949 O O . ASP A 1 239 ? -17.427 -4.162 31.283 1.00 76.62 239 ASP A O 1
ATOM 1953 N N . PHE A 1 240 ? -16.897 -2.740 32.936 1.00 76.44 240 PHE A N 1
ATOM 1954 C CA . PHE A 1 240 ? -15.713 -3.478 33.374 1.00 76.44 240 PHE A CA 1
ATOM 1955 C C . PHE A 1 240 ? -16.026 -4.580 34.382 1.00 76.44 240 PHE A C 1
ATOM 1957 O O . PHE A 1 240 ? -15.119 -5.319 34.746 1.00 76.44 240 PHE A O 1
ATOM 1964 N N . ASN A 1 241 ? -17.277 -4.737 34.820 1.00 67.50 241 ASN A N 1
ATOM 1965 C CA . ASN A 1 241 ? -17.655 -5.841 35.705 1.00 67.50 241 ASN A CA 1
ATOM 1966 C C . ASN A 1 241 ? -17.590 -7.207 34.997 1.00 67.50 241 ASN A C 1
ATOM 1968 O O . ASN A 1 241 ? -17.356 -8.225 35.646 1.00 67.50 241 ASN A O 1
ATOM 1972 N N . TYR A 1 242 ? -17.752 -7.224 33.669 1.00 67.12 242 TYR A N 1
ATOM 1973 C CA . TYR A 1 242 ? -17.644 -8.412 32.821 1.00 67.12 242 TYR A CA 1
ATOM 1974 C C . TYR A 1 242 ? -16.786 -8.082 31.599 1.00 67.12 242 TYR A C 1
ATOM 1976 O O . TYR A 1 242 ? -17.143 -7.221 30.800 1.00 67.12 242 TYR A O 1
ATOM 1984 N N . SER A 1 243 ? -15.650 -8.763 31.444 1.00 67.00 243 SER A N 1
ATOM 1985 C CA . SER A 1 243 ? -14.704 -8.487 30.361 1.00 67.00 243 SER A CA 1
ATOM 1986 C C . SER A 1 243 ? -14.662 -9.639 29.358 1.00 67.00 243 SER A C 1
ATOM 1988 O O . SER A 1 243 ? -14.094 -10.685 29.649 1.00 67.00 243 SER A O 1
ATOM 1990 N N . GLU A 1 244 ? -15.202 -9.429 28.153 1.00 80.38 244 GLU A N 1
ATOM 1991 C CA . GLU A 1 244 ? -15.077 -10.348 26.999 1.00 80.38 244 GLU A CA 1
ATOM 1992 C C . GLU A 1 244 ? -13.764 -10.122 26.216 1.00 80.38 244 GLU A C 1
ATOM 1994 O O . GLU A 1 244 ? -13.665 -10.339 25.006 1.00 80.38 244 GLU A O 1
ATOM 1999 N N . THR A 1 245 ? -12.727 -9.619 26.893 1.00 83.62 245 THR A N 1
ATOM 2000 C CA . THR A 1 245 ? -11.448 -9.252 26.268 1.00 83.62 245 THR A CA 1
ATOM 2001 C C . THR A 1 245 ? -10.742 -10.428 25.607 1.00 83.62 245 THR A C 1
ATOM 2003 O O . THR A 1 245 ? -10.065 -10.231 24.603 1.00 83.62 245 THR A O 1
ATOM 2006 N N . ASP A 1 246 ? -10.915 -11.642 26.125 1.00 85.69 246 ASP A N 1
ATOM 2007 C CA . ASP A 1 246 ? -10.410 -12.881 25.530 1.00 85.69 246 ASP A CA 1
ATOM 2008 C C . ASP A 1 246 ? -11.059 -13.167 24.165 1.00 85.69 246 ASP A C 1
ATOM 2010 O O . ASP A 1 246 ? -10.365 -13.501 23.200 1.00 85.69 246 ASP A O 1
ATOM 2014 N N . VAL A 1 247 ? -12.374 -12.952 24.051 1.00 88.44 247 VAL A N 1
ATOM 2015 C CA . VAL A 1 247 ? -13.132 -13.091 22.801 1.00 88.44 247 VAL A CA 1
ATOM 2016 C C . VAL A 1 247 ? -12.666 -12.063 21.771 1.00 88.44 247 VAL A C 1
ATOM 2018 O O . VAL A 1 247 ? -12.466 -12.412 20.603 1.00 88.44 247 VAL A O 1
ATOM 2021 N N . TYR A 1 248 ? -12.456 -10.811 22.185 1.00 89.62 248 TYR A N 1
ATOM 2022 C CA . TYR A 1 248 ? -11.956 -9.755 21.298 1.00 89.62 248 TYR A CA 1
ATOM 2023 C C . TYR A 1 248 ? -10.537 -10.044 20.809 1.00 89.62 248 TYR A C 1
ATOM 2025 O O . TYR A 1 248 ? -10.252 -9.941 19.614 1.00 89.62 248 TYR A O 1
ATOM 2033 N N . LEU A 1 249 ? -9.654 -10.442 21.726 1.00 91.25 249 LEU A N 1
ATOM 2034 C CA . LEU A 1 249 ? -8.259 -10.735 21.432 1.00 91.25 249 LEU A CA 1
ATOM 2035 C C . LEU A 1 249 ? -8.145 -11.899 20.442 1.00 91.25 249 LEU A C 1
ATOM 2037 O O . LEU A 1 249 ? -7.442 -11.786 19.437 1.00 91.25 249 LEU A O 1
ATOM 2041 N N . LYS A 1 250 ? -8.894 -12.983 20.683 1.00 92.62 250 LYS A N 1
ATOM 2042 C CA . LYS A 1 250 ? -8.949 -14.140 19.786 1.00 92.62 250 LYS A CA 1
ATOM 2043 C C . LYS A 1 250 ? -9.337 -13.734 18.366 1.00 92.62 250 LYS A C 1
ATOM 2045 O O . LYS A 1 250 ? -8.670 -14.128 17.419 1.00 92.62 250 LYS A O 1
ATOM 2050 N N . GLN A 1 251 ? -10.366 -12.905 18.211 1.00 90.94 251 GLN A N 1
ATOM 2051 C CA . GLN A 1 251 ? -10.820 -12.482 16.886 1.00 90.94 251 GLN A CA 1
ATOM 2052 C C . GLN A 1 251 ? -9.814 -11.597 16.155 1.00 90.94 251 GLN A C 1
ATOM 2054 O O . GLN A 1 251 ? -9.638 -11.756 14.950 1.00 90.94 251 GLN A O 1
ATOM 2059 N N . ILE A 1 252 ? -9.131 -10.690 16.862 1.00 92.94 252 ILE A N 1
ATOM 2060 C CA . ILE A 1 252 ? -8.057 -9.909 16.241 1.00 92.94 252 ILE A CA 1
ATOM 2061 C C . ILE A 1 252 ? -6.936 -10.832 15.766 1.00 92.94 252 ILE A C 1
ATOM 2063 O O . ILE A 1 252 ? -6.462 -10.658 14.648 1.00 92.94 252 ILE A O 1
ATOM 2067 N N . TYR A 1 253 ? -6.521 -11.812 16.574 1.00 92.94 253 TYR A N 1
ATOM 2068 C CA . TYR A 1 253 ? -5.472 -12.749 16.171 1.00 92.94 253 TYR A CA 1
ATOM 2069 C C . TYR A 1 253 ? -5.891 -13.642 14.999 1.00 92.94 253 TYR A C 1
ATOM 2071 O O . TYR A 1 253 ? -5.106 -13.805 14.065 1.00 92.94 253 TYR A O 1
ATOM 2079 N N . ASP A 1 254 ? -7.124 -14.155 14.997 1.00 93.75 254 ASP A N 1
ATOM 2080 C CA . ASP A 1 254 ? -7.664 -14.961 13.896 1.00 93.75 254 ASP A CA 1
ATOM 2081 C C . ASP A 1 254 ? -7.659 -14.165 12.573 1.00 93.75 254 ASP A C 1
ATOM 2083 O O . ASP A 1 254 ? -7.225 -14.663 11.528 1.00 93.75 254 ASP A O 1
ATOM 2087 N N . GLU A 1 255 ? -8.080 -12.897 12.607 1.00 93.81 255 GLU A N 1
ATOM 2088 C CA . GLU A 1 255 ? -8.077 -12.039 11.417 1.00 93.81 255 GLU A CA 1
ATOM 2089 C C . GLU A 1 255 ? -6.677 -11.526 11.046 1.00 93.81 255 GLU A C 1
ATOM 2091 O O . GLU A 1 255 ? -6.390 -11.362 9.859 1.00 93.81 255 GLU A O 1
ATOM 2096 N N . LEU A 1 256 ? -5.766 -11.344 12.007 1.00 92.75 256 LEU A N 1
ATOM 2097 C CA . LEU A 1 256 ? -4.359 -11.034 11.735 1.00 92.75 256 LEU A CA 1
ATOM 2098 C C . LEU A 1 256 ? -3.665 -12.210 11.033 1.00 92.75 256 LEU A C 1
ATOM 2100 O O . LEU A 1 256 ? -2.909 -12.007 10.083 1.00 92.75 256 LEU A O 1
ATOM 2104 N N . PHE A 1 257 ? -3.967 -13.446 11.434 1.00 92.31 257 PHE A N 1
ATOM 2105 C CA . PHE A 1 257 ? -3.486 -14.643 10.747 1.00 92.31 257 PHE A CA 1
ATOM 2106 C C . PHE A 1 257 ? -4.051 -14.737 9.321 1.00 92.31 257 PHE A C 1
ATOM 2108 O O . PHE A 1 257 ? -3.330 -15.062 8.372 1.00 92.31 257 PHE A O 1
ATOM 2115 N N . ARG A 1 258 ? -5.331 -14.393 9.119 1.00 93.06 258 ARG A N 1
ATOM 2116 C CA . ARG A 1 258 ? -5.912 -14.293 7.770 1.00 93.06 258 ARG A CA 1
ATOM 2117 C C . ARG A 1 258 ? -5.232 -13.202 6.939 1.00 93.06 258 ARG A C 1
ATOM 2119 O O . ARG A 1 258 ? -4.913 -13.445 5.776 1.00 93.06 258 ARG A O 1
ATOM 2126 N N . PHE A 1 259 ? -4.956 -12.042 7.531 1.00 93.38 259 PHE A N 1
ATOM 2127 C CA . PHE A 1 259 ? -4.196 -10.964 6.901 1.00 93.38 259 PHE A CA 1
ATOM 2128 C C . PHE A 1 259 ? -2.804 -11.439 6.460 1.00 93.38 259 PHE A C 1
ATOM 2130 O O . PHE A 1 259 ? -2.451 -11.271 5.294 1.00 93.38 259 PHE A O 1
ATOM 2137 N N . GLN A 1 260 ? -2.042 -12.100 7.336 1.00 92.06 260 GLN A N 1
ATOM 2138 C CA . GLN A 1 260 ? -0.725 -12.647 6.991 1.00 92.06 260 GLN A CA 1
ATOM 2139 C C . GLN A 1 260 ? -0.812 -13.596 5.790 1.00 92.06 260 GLN A C 1
ATOM 2141 O O . GLN A 1 260 ? -0.050 -13.464 4.834 1.00 92.06 260 GLN A O 1
ATOM 2146 N N . ASN A 1 261 ? -1.793 -14.501 5.780 1.00 90.88 261 ASN A N 1
ATOM 2147 C CA . ASN A 1 261 ? -1.992 -15.427 4.665 1.00 90.88 261 ASN A CA 1
ATOM 2148 C C . ASN A 1 261 ? -2.360 -14.725 3.349 1.00 90.88 261 ASN A C 1
ATOM 2150 O O . ASN A 1 261 ? -1.888 -15.139 2.287 1.00 90.88 261 ASN A O 1
ATOM 2154 N N . LEU A 1 262 ? -3.165 -13.661 3.409 1.00 92.31 262 LEU A N 1
ATOM 2155 C CA . LEU A 1 262 ? -3.577 -12.889 2.235 1.00 92.31 262 LEU A CA 1
ATOM 2156 C C . LEU A 1 262 ? -2.458 -12.017 1.660 1.00 92.31 262 LEU A C 1
ATOM 2158 O O . LEU A 1 262 ? -2.373 -11.879 0.441 1.00 92.31 262 LEU A O 1
ATOM 2162 N N . TYR A 1 263 ? -1.607 -11.444 2.516 1.00 91.81 263 TYR A N 1
ATOM 2163 C CA . TYR A 1 263 ? -0.591 -10.459 2.124 1.00 91.81 263 TYR A CA 1
ATOM 2164 C C . TYR A 1 263 ? 0.839 -11.017 2.048 1.00 91.81 263 TYR A C 1
ATOM 2166 O O . TYR A 1 263 ? 1.741 -10.312 1.590 1.00 91.81 263 TYR A O 1
ATOM 2174 N N . ARG A 1 264 ? 1.070 -12.290 2.414 1.00 92.19 264 ARG A N 1
ATOM 2175 C CA . ARG A 1 264 ? 2.403 -12.930 2.366 1.00 92.19 264 ARG A CA 1
ATOM 2176 C C . ARG A 1 264 ? 3.104 -12.789 1.017 1.00 92.19 264 ARG A C 1
ATOM 2178 O O . ARG A 1 264 ? 4.313 -12.596 0.974 1.00 92.19 264 ARG A O 1
ATOM 2185 N N . PHE A 1 265 ? 2.359 -12.870 -0.087 1.00 91.50 265 PHE A N 1
ATOM 2186 C CA . PHE A 1 265 ? 2.939 -12.764 -1.425 1.00 91.50 265 PHE A CA 1
ATOM 2187 C C . PHE A 1 265 ? 3.454 -11.349 -1.698 1.00 91.50 265 PHE A C 1
ATOM 2189 O O . PHE A 1 265 ? 4.545 -11.184 -2.234 1.00 91.50 265 PHE A O 1
ATOM 2196 N N . GLN A 1 266 ? 2.704 -10.323 -1.296 1.00 91.12 266 GLN A N 1
ATOM 2197 C CA . GLN A 1 266 ? 3.092 -8.924 -1.457 1.00 91.12 266 GLN A CA 1
ATOM 2198 C C . GLN A 1 266 ? 4.312 -8.577 -0.609 1.00 91.12 266 GLN A C 1
ATOM 2200 O O . GLN A 1 266 ? 5.198 -7.881 -1.102 1.00 91.12 266 GLN A O 1
ATOM 2205 N N . ILE A 1 267 ? 4.367 -9.079 0.628 1.00 90.62 267 ILE A N 1
ATOM 2206 C CA . ILE A 1 267 ? 5.516 -8.896 1.523 1.00 90.62 267 ILE A CA 1
ATOM 2207 C C . ILE A 1 267 ? 6.745 -9.615 0.954 1.00 90.62 267 ILE A C 1
ATOM 2209 O O . ILE A 1 267 ? 7.806 -9.011 0.835 1.00 90.62 267 ILE A O 1
ATOM 2213 N N . LEU A 1 268 ? 6.602 -10.864 0.498 1.00 92.38 268 LEU A N 1
ATOM 2214 C CA . LEU A 1 268 ? 7.690 -11.599 -0.153 1.00 92.38 268 LEU A CA 1
ATOM 2215 C C . LEU A 1 268 ? 8.216 -10.854 -1.388 1.00 92.38 268 LEU A C 1
ATOM 2217 O O . LEU A 1 268 ? 9.425 -10.712 -1.567 1.00 92.38 268 LEU A O 1
ATOM 2221 N N . LEU A 1 269 ? 7.311 -10.352 -2.230 1.00 91.50 269 LEU A N 1
ATOM 2222 C CA . LEU A 1 269 ? 7.659 -9.610 -3.437 1.00 91.50 269 LEU A CA 1
ATOM 2223 C C . LEU A 1 269 ? 8.359 -8.283 -3.115 1.00 91.50 269 LEU A C 1
ATOM 2225 O O . LEU A 1 269 ? 9.281 -7.895 -3.833 1.00 91.50 269 LEU A O 1
ATOM 2229 N N . PHE A 1 270 ? 7.946 -7.608 -2.037 1.00 89.50 270 PHE A N 1
ATOM 2230 C CA . PHE A 1 270 ? 8.625 -6.430 -1.502 1.00 89.50 270 PHE A CA 1
ATOM 2231 C C . PHE A 1 270 ? 10.054 -6.762 -1.076 1.00 89.50 270 PHE A C 1
ATOM 2233 O O . PHE A 1 270 ? 10.986 -6.146 -1.589 1.00 89.50 270 PHE A O 1
ATOM 2240 N N . CYS A 1 271 ? 10.234 -7.760 -0.208 1.00 91.38 271 CYS A N 1
ATOM 2241 C CA . CYS A 1 271 ? 11.549 -8.155 0.296 1.00 91.38 271 CYS A CA 1
ATOM 2242 C C . CYS A 1 271 ? 12.483 -8.574 -0.845 1.00 91.38 271 CYS A C 1
ATOM 2244 O O . CYS A 1 271 ? 13.615 -8.100 -0.927 1.00 91.38 271 CYS A O 1
ATOM 2246 N N . PHE A 1 272 ? 11.989 -9.397 -1.776 1.00 91.69 272 PHE A N 1
ATOM 2247 C CA . PHE A 1 272 ? 12.750 -9.817 -2.951 1.00 91.69 272 PHE A CA 1
ATOM 2248 C C . PHE A 1 272 ? 13.188 -8.621 -3.803 1.00 91.69 272 PHE A C 1
ATOM 2250 O O . PHE A 1 272 ? 14.366 -8.500 -4.143 1.00 91.69 272 PHE A O 1
ATOM 2257 N N . LYS A 1 273 ? 12.260 -7.706 -4.114 1.00 89.88 273 LYS A N 1
ATOM 2258 C CA . LYS A 1 273 ? 12.571 -6.497 -4.884 1.00 89.88 273 LYS A CA 1
ATOM 2259 C C . LYS A 1 273 ? 13.562 -5.602 -4.150 1.00 89.88 273 LYS A C 1
ATOM 2261 O O . LYS A 1 273 ? 14.496 -5.125 -4.778 1.00 89.88 273 LYS A O 1
ATOM 2266 N N . PHE A 1 274 ? 13.386 -5.388 -2.850 1.00 89.00 274 PHE A N 1
ATOM 2267 C CA . PHE A 1 274 ? 14.263 -4.544 -2.044 1.00 89.00 274 PHE A CA 1
ATOM 2268 C C . PHE A 1 274 ? 15.708 -5.059 -2.047 1.00 89.00 274 PHE A C 1
ATOM 2270 O O . PHE A 1 274 ? 16.627 -4.306 -2.373 1.00 89.00 274 PHE A O 1
ATOM 2277 N N . VAL A 1 275 ? 15.907 -6.352 -1.767 1.00 91.62 275 VAL A N 1
ATOM 2278 C CA . VAL A 1 275 ? 17.238 -6.978 -1.768 1.00 91.62 275 VAL A CA 1
ATOM 2279 C C . VAL A 1 275 ? 17.858 -6.926 -3.163 1.00 91.62 275 VAL A C 1
ATOM 2281 O O . VAL A 1 275 ? 18.977 -6.438 -3.321 1.00 91.62 275 VAL A O 1
ATOM 2284 N N . ALA A 1 276 ? 17.126 -7.360 -4.193 1.00 91.19 276 ALA A N 1
ATOM 2285 C CA . ALA A 1 276 ? 17.644 -7.390 -5.558 1.00 91.19 276 ALA A CA 1
ATOM 2286 C C . ALA A 1 276 ? 17.965 -5.982 -6.093 1.00 91.19 276 ALA A C 1
ATOM 2288 O O . ALA A 1 276 ? 19.027 -5.778 -6.676 1.00 91.19 276 ALA A O 1
ATOM 2289 N N . SER A 1 277 ? 17.105 -4.988 -5.851 1.00 88.50 277 SER A N 1
ATOM 2290 C CA . SER A 1 277 ? 17.367 -3.595 -6.234 1.00 88.50 277 SER A CA 1
ATOM 2291 C C . SER A 1 277 ? 18.571 -3.006 -5.497 1.00 88.50 277 SER A C 1
ATOM 2293 O O . SER A 1 277 ? 19.340 -2.274 -6.113 1.00 88.50 277 SER A O 1
ATOM 2295 N N . THR A 1 278 ? 18.772 -3.341 -4.218 1.00 89.12 278 THR A N 1
ATOM 2296 C CA . THR A 1 278 ? 19.933 -2.871 -3.441 1.00 89.12 278 THR A CA 1
ATOM 2297 C C . THR A 1 278 ? 21.237 -3.448 -3.992 1.00 89.12 278 THR A C 1
ATOM 2299 O O . THR A 1 278 ? 22.195 -2.705 -4.197 1.00 89.12 278 THR A O 1
ATOM 2302 N N . LEU A 1 279 ? 21.260 -4.747 -4.312 1.00 90.81 279 LEU A N 1
ATOM 2303 C CA . LEU A 1 279 ? 22.418 -5.401 -4.931 1.00 90.81 279 LEU A CA 1
ATOM 2304 C C . LEU A 1 279 ? 22.740 -4.811 -6.310 1.00 90.81 279 LEU A C 1
ATOM 2306 O O . LEU A 1 279 ? 23.895 -4.505 -6.597 1.00 90.81 279 LEU A O 1
ATOM 2310 N N . LEU A 1 280 ? 21.719 -4.596 -7.145 1.00 89.19 280 LEU A N 1
ATOM 2311 C CA . LEU A 1 280 ? 21.891 -3.976 -8.461 1.00 89.19 280 LEU A CA 1
ATOM 2312 C C . LEU A 1 280 ? 22.404 -2.534 -8.345 1.00 89.19 280 LEU A C 1
ATOM 2314 O O . LEU A 1 280 ? 23.296 -2.145 -9.094 1.00 89.19 280 LEU A O 1
ATOM 2318 N N . ALA A 1 281 ? 21.881 -1.747 -7.402 1.00 86.75 281 ALA A N 1
ATOM 2319 C CA . ALA A 1 281 ? 22.335 -0.377 -7.174 1.00 86.75 281 ALA A CA 1
ATOM 2320 C C . ALA A 1 281 ? 23.794 -0.324 -6.691 1.00 86.75 281 ALA A C 1
ATOM 2322 O O . ALA A 1 281 ? 24.561 0.523 -7.151 1.00 86.75 281 ALA A O 1
ATOM 2323 N N . PHE A 1 282 ? 24.184 -1.243 -5.803 1.00 87.88 282 PHE A N 1
ATOM 2324 C CA . PHE A 1 282 ? 25.559 -1.370 -5.327 1.00 87.88 282 PHE A CA 1
ATOM 2325 C C . PHE A 1 282 ? 26.527 -1.701 -6.472 1.00 87.88 282 PHE A C 1
ATOM 2327 O O . PHE A 1 282 ? 27.508 -0.983 -6.674 1.00 87.88 282 PHE A O 1
ATOM 2334 N N . GLU A 1 283 ? 26.210 -2.720 -7.274 1.00 88.75 283 GLU A N 1
ATOM 2335 C CA . GLU A 1 283 ? 27.028 -3.124 -8.423 1.00 88.75 283 GLU A CA 1
ATOM 2336 C C . GLU A 1 283 ? 27.116 -2.010 -9.479 1.00 88.75 283 GLU A C 1
ATOM 2338 O O . GLU A 1 283 ? 28.190 -1.722 -10.009 1.00 88.75 283 GLU A O 1
ATOM 2343 N N . TYR A 1 284 ? 26.008 -1.307 -9.739 1.00 84.12 284 TYR A N 1
ATOM 2344 C CA . TYR A 1 284 ? 26.003 -0.153 -10.638 1.00 84.12 284 TYR A CA 1
ATOM 2345 C C . TYR A 1 284 ? 26.942 0.951 -10.141 1.00 84.12 284 TYR A C 1
ATOM 2347 O O . TYR A 1 284 ? 27.683 1.535 -10.935 1.00 84.12 284 TYR A O 1
ATOM 2355 N N . GLY A 1 285 ? 26.936 1.226 -8.833 1.00 82.50 285 GLY A N 1
ATOM 2356 C CA . GLY A 1 285 ? 27.835 2.188 -8.201 1.00 82.50 285 GLY A CA 1
ATOM 2357 C C . GLY A 1 285 ? 29.306 1.813 -8.378 1.00 82.50 285 GLY A C 1
ATOM 2358 O O . GLY A 1 285 ? 30.095 2.650 -8.821 1.00 82.50 285 GLY A O 1
ATOM 2359 N N . LEU A 1 286 ? 29.665 0.553 -8.113 1.00 86.12 286 LEU A N 1
ATOM 2360 C CA . LEU A 1 286 ? 31.032 0.051 -8.286 1.00 86.12 286 LEU A CA 1
ATOM 2361 C C . LEU A 1 286 ? 31.505 0.142 -9.740 1.00 86.12 286 LEU A C 1
ATOM 2363 O O . LEU A 1 286 ? 32.571 0.700 -10.007 1.00 86.12 286 LEU A O 1
ATOM 2367 N N . LEU A 1 287 ? 30.702 -0.343 -10.690 1.00 81.38 287 LEU A N 1
ATOM 2368 C CA . LEU A 1 287 ? 31.046 -0.315 -12.114 1.00 81.38 287 LEU A CA 1
ATOM 2369 C C . LEU A 1 287 ? 31.145 1.110 -12.663 1.00 81.38 287 LEU A C 1
ATOM 2371 O O . LEU A 1 287 ? 31.981 1.378 -13.529 1.00 81.38 287 LEU A O 1
ATOM 2375 N N . SER A 1 288 ? 30.311 2.026 -12.168 1.00 76.44 288 SER A N 1
ATOM 2376 C CA . SER A 1 288 ? 30.356 3.437 -12.564 1.00 76.44 288 SER A CA 1
ATOM 2377 C C . SER A 1 288 ? 31.629 4.127 -12.073 1.00 76.44 288 SER A C 1
ATOM 2379 O O . SER A 1 288 ? 32.207 4.921 -12.816 1.00 76.44 288 SER A O 1
ATOM 2381 N N . LEU A 1 289 ? 32.086 3.802 -10.855 1.00 79.81 289 LEU A N 1
ATOM 2382 C CA . LEU A 1 289 ? 33.343 4.303 -10.291 1.00 79.81 289 LEU A CA 1
ATOM 2383 C C . LEU A 1 289 ? 34.564 3.736 -11.026 1.00 79.81 289 LEU A C 1
ATOM 2385 O O . LEU A 1 289 ? 35.472 4.485 -11.367 1.00 79.81 289 LEU A O 1
ATOM 2389 N N . GLN A 1 290 ? 34.575 2.431 -11.313 1.00 79.75 290 GLN A N 1
ATOM 2390 C CA . GLN A 1 290 ? 35.699 1.773 -11.990 1.00 79.75 290 GLN A CA 1
ATOM 2391 C C . GLN A 1 290 ? 35.900 2.258 -13.430 1.00 79.75 290 GLN A C 1
ATOM 2393 O O . GLN A 1 290 ? 37.035 2.367 -13.888 1.00 79.75 290 GLN A O 1
ATOM 2398 N N . ASN A 1 291 ? 34.812 2.553 -14.145 1.00 68.25 291 ASN A N 1
ATOM 2399 C CA . ASN A 1 291 ? 34.861 2.889 -15.568 1.00 68.25 291 ASN A CA 1
ATOM 2400 C C . ASN A 1 291 ? 34.815 4.401 -15.860 1.00 68.25 291 ASN A C 1
ATOM 2402 O O . ASN A 1 291 ? 34.691 4.765 -17.024 1.00 68.25 291 ASN A O 1
ATOM 2406 N N . ASN A 1 292 ? 34.875 5.285 -14.850 1.00 66.06 292 ASN A N 1
ATOM 2407 C CA . ASN A 1 292 ? 34.771 6.750 -15.023 1.00 66.06 292 ASN A CA 1
ATOM 2408 C C . ASN A 1 292 ? 33.592 7.196 -15.916 1.00 66.06 292 ASN A C 1
ATOM 2410 O O . ASN A 1 292 ? 33.649 8.206 -16.618 1.00 66.06 292 ASN A O 1
ATOM 2414 N N . VAL A 1 293 ? 32.483 6.455 -15.873 1.00 59.25 293 VAL A N 1
ATOM 2415 C CA . VAL A 1 293 ? 31.335 6.647 -16.780 1.00 59.25 293 VAL A CA 1
ATOM 2416 C C . VAL A 1 293 ? 30.708 8.035 -16.606 1.00 59.25 293 VAL A C 1
ATOM 2418 O O . VAL A 1 293 ? 30.217 8.626 -17.568 1.00 59.25 293 VAL A O 1
ATOM 2421 N N . ASN A 1 294 ? 30.791 8.600 -15.397 1.00 53.22 294 ASN A N 1
ATOM 2422 C CA . ASN A 1 294 ? 30.338 9.962 -15.109 1.00 53.22 294 ASN A CA 1
ATOM 2423 C C . ASN A 1 294 ? 31.197 11.035 -15.799 1.00 53.22 294 ASN A C 1
ATOM 2425 O O . ASN A 1 294 ? 30.675 12.077 -16.179 1.00 53.22 294 ASN A O 1
ATOM 2429 N N . THR A 1 295 ? 32.491 10.789 -15.997 1.00 47.50 295 THR A N 1
ATOM 2430 C CA . THR A 1 295 ? 33.432 11.750 -16.591 1.00 47.50 295 THR A CA 1
ATOM 2431 C C . THR A 1 295 ? 33.353 11.746 -18.120 1.00 47.50 295 THR A C 1
ATOM 2433 O O . THR A 1 295 ? 33.462 12.798 -18.754 1.00 47.50 295 THR A O 1
ATOM 2436 N N . ASP A 1 296 ? 33.091 10.582 -18.720 1.00 41.97 296 ASP A N 1
ATOM 2437 C CA . ASP A 1 296 ? 32.972 10.441 -20.175 1.00 41.97 296 ASP A CA 1
ATOM 2438 C C . ASP A 1 296 ? 31.596 10.874 -20.707 1.00 41.97 296 ASP A C 1
ATOM 2440 O O . ASP A 1 296 ? 31.530 11.513 -21.759 1.00 41.97 296 ASP A O 1
ATOM 2444 N N . MET A 1 297 ? 30.498 10.661 -19.966 1.00 45.53 297 MET A N 1
ATOM 2445 C CA . MET A 1 297 ? 29.184 11.196 -20.366 1.00 45.53 297 MET A CA 1
ATOM 2446 C C . MET A 1 297 ? 29.128 12.735 -20.329 1.00 45.53 297 MET A C 1
ATOM 2448 O O . MET A 1 297 ? 28.499 13.343 -21.197 1.00 45.53 297 MET A O 1
ATOM 2452 N N . VAL A 1 298 ? 29.843 13.380 -19.396 1.00 43.44 298 VAL A N 1
ATOM 2453 C CA . VAL A 1 298 ? 29.970 14.851 -19.346 1.00 43.44 298 VAL A CA 1
ATOM 2454 C C . VAL A 1 298 ? 30.792 15.387 -20.527 1.00 43.44 298 VAL A C 1
ATOM 2456 O O . VAL A 1 298 ? 30.438 16.422 -21.091 1.00 43.44 298 VAL A O 1
ATOM 2459 N N . ARG A 1 299 ? 31.837 14.673 -20.976 1.00 31.86 299 ARG A N 1
ATOM 2460 C CA . ARG A 1 299 ? 32.623 15.053 -22.170 1.00 31.86 299 ARG A CA 1
ATOM 2461 C C . ARG A 1 299 ? 31.853 14.915 -23.485 1.00 31.86 299 ARG A C 1
ATOM 2463 O O . ARG A 1 299 ? 32.027 15.726 -24.395 1.00 31.86 299 ARG A O 1
ATOM 2470 N N . VAL A 1 300 ? 30.987 13.910 -23.603 1.00 41.06 300 VAL A N 1
ATOM 2471 C CA . VAL A 1 300 ? 30.153 13.735 -24.806 1.00 41.06 300 VAL A CA 1
ATOM 2472 C C . VAL A 1 300 ? 29.083 14.835 -24.905 1.00 41.06 300 VAL A C 1
ATOM 2474 O O . VAL A 1 300 ? 28.788 15.300 -26.004 1.00 41.06 300 VAL A O 1
ATOM 2477 N N . HIS A 1 301 ? 28.558 15.330 -23.778 1.00 37.62 301 HIS A N 1
ATOM 2478 C CA . HIS A 1 301 ? 27.651 16.489 -23.763 1.00 37.62 301 HIS A CA 1
ATOM 2479 C C . HIS A 1 301 ? 28.356 17.848 -23.938 1.00 37.62 301 HIS A C 1
ATOM 2481 O O . HIS A 1 301 ? 27.782 18.750 -24.542 1.00 37.62 301 HIS A O 1
ATOM 2487 N N . SER A 1 302 ? 29.602 18.016 -23.476 1.00 32.84 302 SER A N 1
ATOM 2488 C CA . SER A 1 302 ? 30.345 19.278 -23.662 1.00 32.84 302 SER A CA 1
ATOM 2489 C C . SER A 1 302 ? 30.929 19.463 -25.067 1.00 32.84 302 SER A C 1
ATOM 2491 O O . SER A 1 302 ? 31.211 20.587 -25.471 1.00 32.84 302 SER A O 1
ATOM 2493 N N . SER A 1 303 ? 31.081 18.383 -25.835 1.00 33.91 303 SER A N 1
ATOM 2494 C CA . SER A 1 303 ? 31.516 18.431 -27.241 1.00 33.91 303 SER A CA 1
ATOM 2495 C C . SER A 1 303 ? 30.376 18.662 -28.238 1.00 33.91 303 SER A C 1
ATOM 2497 O O . SER A 1 303 ? 30.646 18.905 -29.412 1.00 33.91 303 SER A O 1
ATOM 2499 N N . THR A 1 304 ? 29.115 18.615 -27.791 1.00 37.16 304 THR A N 1
ATOM 2500 C CA . THR A 1 304 ? 27.933 18.780 -28.656 1.00 37.16 304 THR A CA 1
ATOM 2501 C C . THR A 1 304 ? 27.147 20.071 -28.433 1.00 37.16 304 THR A C 1
ATOM 2503 O O . THR A 1 304 ? 26.344 20.411 -29.293 1.00 37.16 304 THR A O 1
ATOM 2506 N N . ASN A 1 305 ? 27.411 20.841 -27.372 1.00 35.41 305 ASN A N 1
ATOM 2507 C CA . ASN A 1 305 ? 26.778 22.145 -27.149 1.00 35.41 305 ASN A CA 1
ATOM 2508 C C . ASN A 1 305 ? 27.823 23.207 -26.785 1.00 35.41 305 ASN A C 1
ATOM 2510 O O . ASN A 1 305 ? 28.100 23.450 -25.611 1.00 35.41 305 ASN A O 1
ATOM 2514 N N . SER A 1 306 ? 28.386 23.860 -27.806 1.00 33.28 306 SER A N 1
ATOM 2515 C CA . SER A 1 306 ? 29.154 25.102 -27.648 1.00 33.28 306 SER A CA 1
ATOM 2516 C C . SER A 1 306 ? 28.276 26.348 -27.504 1.00 33.28 306 SER A C 1
ATOM 2518 O O . SER A 1 306 ? 28.822 27.423 -27.310 1.00 33.28 306 SER A O 1
ATOM 2520 N N . ASP A 1 307 ? 26.948 26.224 -27.545 1.00 38.97 307 ASP A N 1
ATOM 2521 C CA . ASP A 1 307 ? 26.024 27.350 -27.410 1.00 38.97 307 ASP A CA 1
ATOM 2522 C C . ASP A 1 307 ? 24.778 26.924 -26.623 1.00 38.97 307 ASP A C 1
ATOM 2524 O O . ASP A 1 307 ? 23.805 26.464 -27.207 1.00 38.97 307 ASP A O 1
ATOM 2528 N N . ASP A 1 308 ? 24.782 27.058 -25.293 1.00 35.44 308 ASP A N 1
ATOM 2529 C CA . ASP A 1 308 ? 23.553 27.483 -24.611 1.00 35.44 308 ASP A CA 1
ATOM 2530 C C . ASP A 1 308 ? 23.805 27.955 -23.172 1.00 35.44 308 ASP A C 1
ATOM 2532 O O . ASP A 1 308 ? 24.296 27.244 -22.293 1.00 35.44 308 ASP A O 1
ATOM 2536 N N . SER A 1 309 ? 23.381 29.187 -22.913 1.00 32.53 309 SER A N 1
ATOM 2537 C CA . SER A 1 309 ? 23.477 29.954 -21.666 1.00 32.53 309 SER A CA 1
ATOM 2538 C C . SER A 1 309 ? 22.593 29.430 -20.516 1.00 32.53 309 SER A C 1
ATOM 2540 O O . SER A 1 309 ? 22.302 30.152 -19.562 1.00 32.53 309 SER A O 1
ATOM 2542 N N . ARG A 1 310 ? 22.193 28.151 -20.544 1.00 35.59 310 ARG A N 1
ATOM 2543 C CA . ARG A 1 310 ? 21.335 27.514 -19.522 1.00 35.59 310 ARG A CA 1
ATOM 2544 C C . ARG A 1 310 ? 22.102 26.924 -18.330 1.00 35.59 310 ARG A C 1
ATOM 2546 O O . ARG A 1 310 ? 21.488 26.509 -17.350 1.00 35.59 310 ARG A O 1
ATOM 2553 N N . PHE A 1 311 ? 23.436 26.958 -18.352 1.00 35.50 311 PHE A N 1
ATOM 2554 C CA . PHE A 1 311 ? 24.305 26.436 -17.282 1.00 35.50 311 PHE A CA 1
ATOM 2555 C C . PHE A 1 311 ? 24.426 27.332 -16.029 1.00 35.50 311 PHE A C 1
ATOM 2557 O O . PHE A 1 311 ? 25.092 26.965 -15.061 1.00 35.50 311 PHE A O 1
ATOM 2564 N N . ALA A 1 312 ? 23.763 28.494 -15.992 1.00 33.12 312 ALA A N 1
ATOM 2565 C CA . ALA A 1 312 ? 23.851 29.414 -14.853 1.00 33.12 312 ALA A CA 1
ATOM 2566 C C . ALA A 1 312 ? 23.068 28.948 -13.604 1.00 33.12 312 ALA A C 1
ATOM 2568 O O . ALA A 1 312 ? 23.393 29.357 -12.489 1.00 33.12 312 ALA A O 1
ATOM 2569 N N . HIS A 1 313 ? 22.057 28.081 -13.752 1.00 33.62 313 HIS A N 1
ATOM 2570 C CA . HIS A 1 313 ? 21.204 27.658 -12.630 1.00 33.62 313 HIS A CA 1
ATOM 2571 C C . HIS A 1 313 ? 21.713 26.412 -11.885 1.00 33.62 313 HIS A C 1
ATOM 2573 O O . HIS A 1 313 ? 21.633 26.367 -10.656 1.00 33.62 313 HIS A O 1
ATOM 2579 N N . SER A 1 314 ? 22.337 25.453 -12.578 1.00 32.81 314 SER A N 1
ATOM 2580 C CA . SER A 1 314 ? 22.977 24.286 -11.943 1.00 32.81 314 SER A CA 1
ATOM 2581 C C . SER A 1 314 ? 24.182 24.692 -11.084 1.00 32.81 314 SER A C 1
ATOM 2583 O O . SER A 1 314 ? 24.354 24.194 -9.971 1.00 32.81 314 SER A O 1
ATOM 2585 N N . HIS A 1 315 ? 24.943 25.699 -11.524 1.00 33.81 315 HIS A N 1
ATOM 2586 C CA . HIS A 1 315 ? 26.034 26.286 -10.741 1.00 33.81 315 HIS A CA 1
ATOM 2587 C C . HIS A 1 315 ? 25.568 27.007 -9.467 1.00 33.81 315 HIS A C 1
ATOM 2589 O O . HIS A 1 315 ? 26.349 27.134 -8.522 1.00 33.81 315 HIS A O 1
ATOM 2595 N N . CYS A 1 316 ? 24.317 27.477 -9.416 1.00 32.62 316 CYS A N 1
ATOM 2596 C CA . CYS A 1 316 ? 23.781 28.211 -8.270 1.00 32.62 316 CYS A CA 1
ATOM 2597 C C . CYS A 1 316 ? 23.369 27.263 -7.132 1.00 32.62 316 CYS A C 1
ATOM 2599 O O . CYS A 1 316 ? 23.695 27.522 -5.976 1.00 32.62 316 CYS A O 1
ATOM 2601 N N . LEU A 1 317 ? 22.763 26.114 -7.459 1.00 33.22 317 LEU A N 1
ATOM 2602 C CA . LEU A 1 317 ? 22.396 25.092 -6.471 1.00 33.22 317 LEU A CA 1
ATOM 2603 C C . LEU A 1 317 ? 23.639 24.414 -5.870 1.00 33.22 317 LEU A C 1
ATOM 2605 O O . LEU A 1 317 ? 23.733 24.236 -4.659 1.00 33.22 317 LEU A O 1
ATOM 2609 N N . VAL A 1 318 ? 24.639 24.121 -6.710 1.00 37.78 318 VAL A N 1
ATOM 2610 C CA . VAL A 1 318 ? 25.933 23.580 -6.265 1.00 37.78 318 VAL A CA 1
ATOM 2611 C C . VAL A 1 318 ? 26.690 24.602 -5.407 1.00 37.78 318 VAL A C 1
ATOM 2613 O O . VAL A 1 318 ? 27.271 24.226 -4.393 1.00 37.78 318 VAL A O 1
ATOM 2616 N N . ARG A 1 319 ? 26.639 25.906 -5.732 1.00 35.06 319 ARG A N 1
ATOM 2617 C CA . ARG A 1 319 ? 27.212 26.967 -4.876 1.00 35.06 319 ARG A CA 1
ATOM 2618 C C . ARG A 1 319 ? 26.476 27.136 -3.548 1.00 35.06 319 ARG A C 1
ATOM 2620 O O . ARG A 1 319 ? 27.150 27.322 -2.541 1.00 35.06 319 ARG A O 1
ATOM 2627 N N . ALA A 1 320 ? 25.146 27.042 -3.531 1.00 35.59 320 ALA A N 1
ATOM 2628 C CA . ALA A 1 320 ? 24.346 27.161 -2.311 1.00 35.59 320 ALA A CA 1
ATOM 2629 C C . ALA A 1 320 ? 24.590 25.991 -1.341 1.00 35.59 320 ALA A C 1
ATOM 2631 O O . ALA A 1 320 ? 24.692 26.194 -0.136 1.00 35.59 320 ALA A O 1
ATOM 2632 N N . VAL A 1 321 ? 24.771 24.772 -1.861 1.00 36.00 321 VAL A N 1
ATOM 2633 C CA . VAL A 1 321 ? 25.154 23.602 -1.051 1.00 36.00 321 VAL A CA 1
ATOM 2634 C C . VAL A 1 321 ? 26.612 23.710 -0.575 1.00 36.00 321 VAL A C 1
ATOM 2636 O O . VAL A 1 321 ? 26.914 23.387 0.572 1.00 36.00 321 VAL A O 1
ATOM 2639 N N . ARG A 1 322 ? 27.514 24.247 -1.411 1.00 37.69 322 ARG A N 1
ATOM 2640 C CA . ARG A 1 322 ? 28.937 24.454 -1.078 1.00 37.69 322 ARG A CA 1
ATOM 2641 C C . ARG A 1 322 ? 29.150 25.549 -0.019 1.00 37.69 322 ARG A C 1
ATOM 2643 O O . ARG A 1 322 ? 30.045 25.409 0.809 1.00 37.69 322 ARG A O 1
ATOM 2650 N N . SER A 1 323 ? 28.317 26.597 0.013 1.00 34.50 323 SER A N 1
ATOM 2651 C CA . SER A 1 323 ? 28.405 27.669 1.021 1.00 34.50 323 SER A CA 1
ATOM 2652 C C . SER A 1 323 ? 27.884 27.265 2.402 1.00 34.50 323 SER A C 1
ATOM 2654 O O . SER A 1 323 ? 28.299 27.851 3.395 1.00 34.50 323 SER A O 1
ATOM 2656 N N . VAL A 1 324 ? 26.990 26.273 2.481 1.00 38.47 324 VAL A N 1
ATOM 2657 C CA . VAL A 1 324 ? 26.426 25.785 3.754 1.00 38.47 324 VAL A CA 1
ATOM 2658 C C . VAL A 1 324 ? 27.378 24.823 4.480 1.00 38.47 324 VAL A C 1
ATOM 2660 O O . VAL A 1 324 ? 27.290 24.686 5.695 1.00 38.47 324 VAL A O 1
ATOM 2663 N N . LEU A 1 325 ? 28.308 24.177 3.765 1.00 34.50 325 LEU A N 1
ATOM 2664 C CA . LEU A 1 325 ? 29.105 23.062 4.300 1.00 34.50 325 LEU A CA 1
ATOM 2665 C C . LEU A 1 325 ? 30.615 23.332 4.427 1.00 34.50 325 LEU A C 1
ATOM 2667 O O . LEU A 1 325 ? 31.345 22.438 4.843 1.00 34.50 325 LEU A O 1
ATOM 2671 N N . GLY A 1 326 ? 31.082 24.549 4.122 1.00 30.64 326 GLY A N 1
ATOM 2672 C CA . GLY A 1 326 ? 32.403 25.040 4.548 1.00 30.64 326 GLY A CA 1
ATOM 2673 C C . GLY A 1 326 ? 33.609 24.165 4.174 1.00 30.64 326 GLY A C 1
ATOM 2674 O O . GLY A 1 326 ? 34.534 24.050 4.972 1.00 30.64 326 GLY A O 1
ATOM 2675 N N . GLY A 1 327 ? 33.606 23.536 2.994 1.00 35.09 327 GLY A N 1
ATOM 2676 C CA . GLY A 1 327 ? 34.676 22.639 2.547 1.00 35.09 327 GLY A CA 1
ATOM 2677 C C . GLY A 1 327 ? 35.227 23.022 1.176 1.00 35.09 327 GLY A C 1
ATOM 2678 O O . GLY A 1 327 ? 34.518 22.947 0.173 1.00 35.09 327 GLY A O 1
ATOM 2679 N N . ASP A 1 328 ? 36.501 23.407 1.141 1.00 32.66 328 ASP A N 1
ATOM 2680 C CA . ASP A 1 328 ? 37.249 23.756 -0.067 1.00 32.66 328 ASP A CA 1
ATOM 2681 C C . ASP A 1 328 ? 38.013 22.512 -0.561 1.00 32.66 328 ASP A C 1
ATOM 2683 O O . ASP A 1 328 ? 39.207 22.342 -0.326 1.00 32.66 328 ASP A O 1
ATOM 2687 N N . GLN A 1 329 ? 37.300 21.566 -1.181 1.00 35.66 329 GLN A N 1
ATOM 2688 C CA . GLN A 1 329 ? 37.925 20.445 -1.890 1.00 35.66 329 GLN A CA 1
ATOM 2689 C C . GLN A 1 329 ? 37.200 20.140 -3.206 1.00 35.66 329 GLN A C 1
ATOM 2691 O O . GLN A 1 329 ? 35.989 20.313 -3.353 1.00 35.66 329 GLN A O 1
ATOM 2696 N N . LYS A 1 330 ? 38.006 19.781 -4.204 1.00 35.78 330 LYS A N 1
ATOM 2697 C CA . LYS A 1 330 ? 37.779 19.990 -5.639 1.00 35.78 330 LYS A CA 1
ATOM 2698 C C . LYS A 1 330 ? 37.127 18.804 -6.364 1.00 35.78 330 LYS A C 1
ATOM 2700 O O . LYS A 1 330 ? 37.335 18.668 -7.563 1.00 35.78 330 LYS A O 1
ATOM 2705 N N . ASP A 1 331 ? 36.310 18.010 -5.676 1.00 36.06 331 ASP A N 1
ATOM 2706 C CA . ASP A 1 331 ? 35.664 16.837 -6.273 1.00 36.06 331 ASP A CA 1
ATOM 2707 C C . ASP A 1 331 ? 34.157 17.069 -6.459 1.00 36.06 331 ASP A C 1
ATOM 2709 O O . ASP A 1 331 ? 33.405 17.286 -5.505 1.00 36.06 331 ASP A O 1
ATOM 2713 N N . GLU A 1 332 ? 33.706 17.059 -7.717 1.00 39.88 332 GLU A N 1
ATOM 2714 C CA . GLU A 1 332 ? 32.289 17.120 -8.090 1.00 39.88 332 GLU A CA 1
ATOM 2715 C C . GLU A 1 332 ? 31.612 15.776 -7.795 1.00 39.88 332 GLU A C 1
ATOM 2717 O O . GLU A 1 332 ? 31.431 14.914 -8.654 1.00 39.88 332 GLU A O 1
ATOM 2722 N N . ILE A 1 333 ? 31.238 15.593 -6.533 1.00 36.97 333 ILE A N 1
ATOM 2723 C CA . ILE A 1 333 ? 30.411 14.479 -6.081 1.00 36.97 333 ILE A CA 1
ATOM 2724 C C . ILE A 1 333 ? 28.968 14.748 -6.534 1.00 36.97 333 ILE A C 1
ATOM 2726 O O . ILE A 1 333 ? 28.360 15.748 -6.150 1.00 36.97 333 ILE A O 1
ATOM 2730 N N . SER A 1 334 ? 28.408 13.860 -7.365 1.00 39.72 334 SER A N 1
ATOM 2731 C CA . SER A 1 334 ? 27.021 13.982 -7.830 1.00 39.72 334 SER A CA 1
ATOM 2732 C C . SER A 1 334 ? 26.049 13.935 -6.644 1.00 39.72 334 SER A C 1
ATOM 2734 O O . SER A 1 334 ? 26.243 13.182 -5.687 1.00 39.72 334 SER A O 1
ATOM 2736 N N . VAL A 1 335 ? 24.975 14.724 -6.714 1.00 33.69 335 VAL A N 1
ATOM 2737 C CA . VAL A 1 335 ? 23.934 14.838 -5.673 1.00 33.69 335 VAL A CA 1
ATOM 2738 C C . VAL A 1 335 ? 23.386 13.466 -5.248 1.00 33.69 335 VAL A C 1
ATOM 2740 O O . VAL A 1 335 ? 23.071 13.263 -4.080 1.00 33.69 335 VAL A O 1
ATOM 2743 N N . TYR A 1 336 ? 23.359 12.486 -6.155 1.00 34.34 336 TYR A N 1
ATOM 2744 C CA . TYR A 1 336 ? 22.957 11.107 -5.862 1.00 34.34 336 TYR A CA 1
ATOM 2745 C C . TYR A 1 336 ? 23.959 10.363 -4.978 1.00 34.34 336 TYR A C 1
ATOM 2747 O O . TYR A 1 336 ? 23.558 9.654 -4.060 1.00 34.34 336 TYR A O 1
ATOM 2755 N N . HIS A 1 337 ? 25.256 10.562 -5.208 1.00 36.19 337 HIS A N 1
ATOM 2756 C CA . HIS A 1 337 ? 26.313 10.015 -4.360 1.00 36.19 337 HIS A CA 1
ATOM 2757 C C . HIS A 1 337 ? 26.275 10.661 -2.965 1.00 36.19 337 HIS A C 1
ATOM 2759 O O . HIS A 1 337 ? 26.480 9.985 -1.965 1.00 36.19 337 HIS A O 1
ATOM 2765 N N . TYR A 1 338 ? 25.915 11.947 -2.887 1.00 40.16 338 TYR A N 1
ATOM 2766 C CA . TYR A 1 338 ? 25.738 12.660 -1.622 1.00 40.16 338 TYR A CA 1
ATOM 2767 C C . TYR A 1 338 ? 24.496 12.184 -0.847 1.00 40.16 338 TYR A C 1
ATOM 2769 O O . TYR A 1 338 ? 24.570 11.992 0.360 1.00 40.16 338 TYR A O 1
ATOM 2777 N N . ILE A 1 339 ? 23.375 11.912 -1.527 1.00 38.62 339 ILE A N 1
ATOM 2778 C CA . ILE A 1 339 ? 22.160 11.346 -0.912 1.00 38.62 339 ILE A CA 1
ATOM 2779 C C . ILE A 1 339 ? 22.400 9.908 -0.433 1.00 38.62 339 ILE A C 1
ATOM 2781 O O . ILE A 1 339 ? 21.967 9.555 0.660 1.00 38.62 339 ILE A O 1
ATOM 2785 N N . ILE A 1 340 ? 23.127 9.095 -1.206 1.00 38.09 340 ILE A N 1
ATOM 2786 C CA . ILE A 1 340 ? 23.517 7.735 -0.808 1.00 38.09 340 ILE A CA 1
ATOM 2787 C C . ILE A 1 340 ? 24.483 7.777 0.380 1.00 38.09 340 ILE A C 1
ATOM 2789 O O . ILE A 1 340 ? 24.304 7.013 1.320 1.00 38.09 340 ILE A O 1
ATOM 2793 N N . LEU A 1 341 ? 25.454 8.695 0.397 1.00 38.16 341 LEU A N 1
ATOM 2794 C CA . LEU A 1 341 ? 26.347 8.885 1.542 1.00 38.16 341 LEU A CA 1
ATOM 2795 C C . LEU A 1 341 ? 25.609 9.414 2.775 1.00 38.16 341 LEU A C 1
ATOM 2797 O O . LEU A 1 341 ? 25.924 8.981 3.875 1.00 38.16 341 LEU A O 1
ATOM 2801 N N . ILE A 1 342 ? 24.614 10.293 2.620 1.00 41.72 342 ILE A N 1
ATOM 2802 C CA . ILE A 1 342 ? 23.752 10.728 3.727 1.00 41.72 342 ILE A CA 1
ATOM 2803 C C . ILE A 1 342 ? 22.953 9.538 4.253 1.00 41.72 342 ILE A C 1
ATOM 2805 O O . ILE A 1 342 ? 23.012 9.281 5.445 1.00 41.72 342 ILE A O 1
ATOM 2809 N N . LEU A 1 343 ? 22.294 8.759 3.391 1.00 37.06 343 LEU A N 1
ATOM 2810 C CA . LEU A 1 343 ? 21.538 7.570 3.795 1.00 37.06 343 LEU A CA 1
ATOM 2811 C C . LEU A 1 343 ? 22.427 6.523 4.477 1.00 37.06 343 LEU A C 1
ATOM 2813 O O . LEU A 1 343 ? 22.072 6.028 5.541 1.00 37.06 343 LEU A O 1
ATOM 2817 N N . LEU A 1 344 ? 23.605 6.230 3.921 1.00 36.03 344 LEU A N 1
ATOM 2818 C CA . LEU A 1 344 ? 24.576 5.310 4.516 1.00 36.03 344 LEU A CA 1
ATOM 2819 C C . LEU A 1 344 ? 25.127 5.840 5.841 1.00 36.03 344 LEU A C 1
ATOM 2821 O O . LEU A 1 344 ? 25.323 5.063 6.767 1.00 36.03 344 LEU A O 1
ATOM 2825 N N . ARG A 1 345 ? 25.345 7.154 5.962 1.00 34.25 345 ARG A N 1
ATOM 2826 C CA . ARG A 1 345 ? 25.821 7.778 7.199 1.00 34.25 345 ARG A CA 1
ATOM 2827 C C . ARG A 1 345 ? 24.733 7.808 8.266 1.00 34.25 345 ARG A C 1
ATOM 2829 O O . ARG A 1 345 ? 25.064 7.537 9.408 1.00 34.25 345 ARG A O 1
ATOM 2836 N N . THR A 1 346 ? 23.474 8.060 7.903 1.00 38.62 346 THR A N 1
ATOM 2837 C CA . THR A 1 346 ? 22.317 8.010 8.810 1.00 38.62 346 THR A CA 1
ATOM 2838 C C . THR A 1 346 ? 22.080 6.587 9.316 1.00 38.62 346 THR A C 1
ATOM 2840 O O . THR A 1 346 ? 21.936 6.393 10.520 1.00 38.62 346 THR A O 1
ATOM 2843 N N . LEU A 1 347 ? 22.157 5.589 8.428 1.00 36.66 347 LEU A N 1
ATOM 2844 C CA . LEU A 1 347 ? 22.076 4.168 8.785 1.00 36.66 347 LEU A CA 1
ATOM 2845 C C . LEU A 1 347 ? 23.267 3.720 9.647 1.00 36.66 347 LEU A C 1
ATOM 2847 O O . LEU A 1 347 ? 23.091 2.968 10.602 1.00 36.66 347 LEU A O 1
ATOM 2851 N N . ALA A 1 348 ? 24.475 4.217 9.362 1.00 31.95 348 ALA A N 1
ATOM 2852 C CA . ALA A 1 348 ? 25.656 3.941 10.174 1.00 31.95 348 ALA A CA 1
ATOM 2853 C C . ALA A 1 348 ? 25.552 4.584 11.565 1.00 31.95 348 ALA A C 1
ATOM 2855 O O . ALA A 1 348 ? 25.857 3.915 12.547 1.00 31.95 348 ALA A O 1
ATOM 2856 N N . THR A 1 349 ? 25.073 5.829 11.682 1.00 37.31 349 THR A N 1
ATOM 2857 C CA . THR A 1 349 ? 24.861 6.486 12.98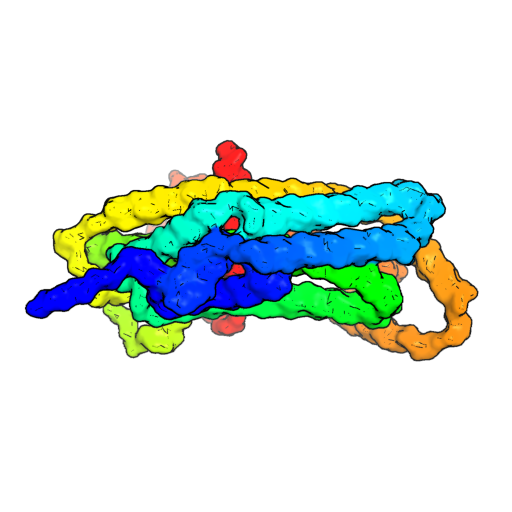2 1.00 37.31 349 THR A CA 1
ATOM 2858 C C . THR A 1 349 ? 23.746 5.840 13.794 1.00 37.31 349 THR A C 1
ATOM 2860 O O . THR A 1 349 ? 23.922 5.701 14.996 1.00 37.31 349 THR A O 1
ATOM 2863 N N . GLU A 1 350 ? 22.663 5.363 13.169 1.00 39.41 350 GLU A N 1
ATOM 2864 C CA . GLU A 1 350 ? 21.629 4.583 13.868 1.00 39.41 350 GLU A CA 1
ATOM 2865 C C . GLU A 1 350 ? 22.166 3.222 14.332 1.00 39.41 350 GLU A C 1
ATOM 2867 O O . GLU A 1 350 ? 21.867 2.795 15.443 1.00 39.41 350 GLU A O 1
ATOM 2872 N N . SER A 1 351 ? 23.024 2.563 13.542 1.00 31.75 351 SER A N 1
ATOM 2873 C CA . SER A 1 351 ? 23.688 1.320 13.965 1.00 31.75 351 SER A CA 1
ATOM 2874 C C . SER A 1 351 ? 24.679 1.545 15.113 1.00 31.75 351 SER A C 1
ATOM 2876 O O . SER A 1 351 ? 24.777 0.715 16.011 1.00 31.75 351 SER A O 1
ATOM 2878 N N . HIS A 1 352 ? 25.368 2.690 15.119 1.00 32.34 352 HIS A N 1
ATOM 2879 C CA . HIS A 1 352 ? 26.341 3.041 16.149 1.00 32.34 352 HIS A CA 1
ATOM 2880 C C . HIS A 1 352 ? 25.657 3.520 17.438 1.00 32.34 352 HIS A C 1
ATOM 2882 O O . HIS A 1 352 ? 26.152 3.222 18.519 1.00 32.34 352 HIS A O 1
ATOM 2888 N N . GLN A 1 353 ? 24.507 4.200 17.331 1.00 39.94 353 GLN A N 1
ATOM 2889 C CA . GLN A 1 353 ? 23.666 4.582 18.472 1.00 39.94 353 GLN A CA 1
ATOM 2890 C C . GLN A 1 353 ? 22.966 3.371 19.088 1.00 39.94 353 GLN A C 1
ATOM 2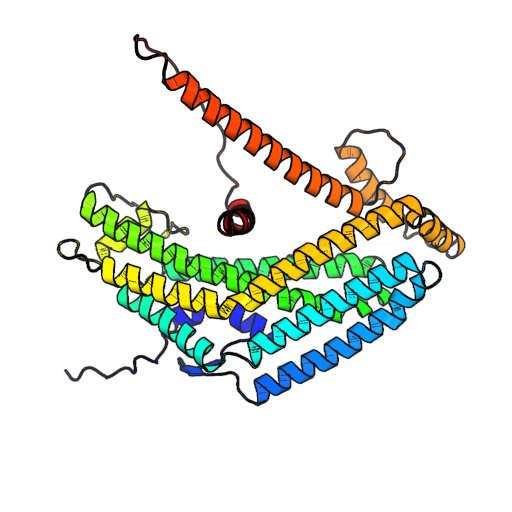892 O O . GLN A 1 353 ? 22.981 3.245 20.302 1.00 39.94 353 GLN A O 1
ATOM 2897 N N . ASN A 1 354 ? 22.453 2.436 18.282 1.00 37.91 354 ASN A N 1
ATOM 2898 C CA . ASN A 1 354 ? 21.887 1.190 18.807 1.00 37.91 354 ASN A CA 1
ATOM 2899 C C . ASN A 1 354 ? 22.967 0.308 19.462 1.00 37.91 354 ASN A C 1
ATOM 2901 O O . ASN A 1 354 ? 22.717 -0.284 20.502 1.00 37.91 354 ASN A O 1
ATOM 2905 N N . ALA A 1 355 ? 24.190 0.275 18.917 1.00 33.44 355 ALA A N 1
ATOM 2906 C CA . ALA A 1 355 ? 25.308 -0.437 19.540 1.00 33.44 355 ALA A CA 1
ATOM 2907 C C . ALA A 1 355 ? 25.814 0.241 20.831 1.00 33.44 355 ALA A C 1
ATOM 2909 O O . ALA A 1 355 ? 26.215 -0.451 21.765 1.00 33.44 355 ALA A O 1
ATOM 2910 N N . GLU A 1 356 ? 25.797 1.578 20.915 1.00 34.25 356 GLU A N 1
ATOM 2911 C CA . GLU A 1 356 ? 26.110 2.309 22.153 1.00 34.25 356 GLU A CA 1
ATOM 2912 C C . GLU A 1 356 ? 25.001 2.191 23.205 1.00 34.25 356 GLU A C 1
ATOM 2914 O O . GLU A 1 356 ? 25.319 2.097 24.392 1.00 34.25 356 GLU A O 1
ATOM 2919 N N . ASP A 1 357 ? 23.731 2.157 22.798 1.00 38.31 357 ASP A N 1
ATOM 2920 C CA . ASP A 1 357 ? 22.590 1.974 23.698 1.00 38.31 357 ASP A CA 1
ATOM 2921 C C . ASP A 1 357 ? 22.528 0.535 24.232 1.00 38.31 357 ASP A C 1
ATOM 2923 O O . ASP A 1 357 ? 22.377 0.363 25.440 1.00 38.31 357 ASP A O 1
ATOM 2927 N N . ASP A 1 358 ? 22.814 -0.484 23.413 1.00 34.81 358 ASP A N 1
ATOM 2928 C CA . ASP A 1 358 ? 22.943 -1.879 23.868 1.00 34.81 358 ASP A CA 1
ATOM 2929 C C . ASP A 1 358 ? 24.154 -2.068 24.806 1.00 34.81 358 ASP A C 1
ATOM 2931 O O . ASP A 1 358 ? 24.080 -2.788 25.808 1.00 34.81 358 ASP A O 1
ATOM 2935 N N . HIS A 1 359 ? 25.274 -1.374 24.554 1.00 35.38 359 HIS A N 1
ATOM 2936 C CA . HIS A 1 359 ? 26.422 -1.373 25.468 1.00 35.38 359 HIS A CA 1
ATOM 2937 C C . HIS A 1 359 ? 26.155 -0.595 26.767 1.00 35.38 359 HIS A C 1
ATOM 2939 O O . HIS A 1 359 ? 26.675 -0.983 27.817 1.00 35.38 359 HIS A O 1
ATOM 2945 N N . ARG A 1 360 ? 25.337 0.466 26.741 1.00 35.06 360 ARG A N 1
ATOM 2946 C CA . ARG A 1 360 ? 24.899 1.207 27.938 1.00 35.06 360 ARG A CA 1
ATOM 2947 C C . ARG A 1 360 ? 23.839 0.451 28.732 1.00 35.06 360 ARG A C 1
ATOM 2949 O O . ARG A 1 360 ? 23.875 0.498 29.961 1.00 35.06 360 ARG A O 1
ATOM 2956 N N . GLU A 1 361 ? 22.955 -0.293 28.079 1.00 34.66 361 GLU A N 1
ATOM 2957 C CA . GLU A 1 361 ? 21.978 -1.157 28.738 1.00 34.66 361 GLU A CA 1
ATOM 2958 C C . GLU A 1 361 ? 22.688 -2.360 29.383 1.00 34.66 361 GLU A C 1
ATOM 2960 O O . GLU A 1 361 ? 22.508 -2.610 30.574 1.00 34.66 361 GLU A O 1
ATOM 2965 N N . ALA A 1 362 ? 23.651 -2.988 28.695 1.00 34.06 362 ALA A N 1
ATOM 2966 C CA . ALA A 1 362 ? 24.504 -4.028 29.279 1.00 34.06 362 ALA A CA 1
ATOM 2967 C C . ALA A 1 362 ? 25.399 -3.508 30.427 1.00 34.06 362 ALA A C 1
ATOM 2969 O O . ALA A 1 362 ? 25.562 -4.192 31.443 1.00 34.06 362 ALA A O 1
ATOM 2970 N N . ALA A 1 363 ? 25.945 -2.289 30.319 1.00 31.39 363 ALA A N 1
ATOM 2971 C CA . ALA A 1 363 ? 26.740 -1.666 31.382 1.00 31.39 363 ALA A CA 1
ATOM 2972 C C . ALA A 1 363 ? 25.887 -1.203 32.578 1.00 31.39 363 ALA A C 1
ATOM 2974 O O . ALA A 1 363 ? 26.342 -1.292 33.719 1.00 31.39 363 ALA A O 1
ATOM 2975 N N . SER A 1 364 ? 24.641 -0.768 32.356 1.00 33.16 364 SER A N 1
ATOM 2976 C CA . SER A 1 364 ? 23.709 -0.404 33.434 1.00 33.16 364 SER A CA 1
ATOM 2977 C C . SER A 1 364 ? 23.177 -1.636 34.173 1.00 33.16 364 SER A C 1
ATOM 2979 O O . SER A 1 364 ? 23.100 -1.610 35.400 1.00 33.16 364 SER A O 1
ATOM 2981 N N . VAL A 1 365 ? 22.948 -2.759 33.481 1.00 34.56 365 VAL A N 1
ATOM 2982 C CA . VAL A 1 365 ? 22.582 -4.048 34.096 1.00 34.56 365 VAL A CA 1
ATOM 2983 C C . VAL A 1 365 ? 23.748 -4.652 34.897 1.00 34.56 365 VAL A C 1
ATOM 2985 O O . VAL A 1 365 ? 23.522 -5.243 35.955 1.00 34.56 365 VAL A O 1
ATOM 2988 N N . PHE A 1 366 ? 25.004 -4.442 34.478 1.00 27.59 366 PHE A N 1
ATOM 2989 C CA . PHE A 1 366 ? 26.184 -4.830 35.271 1.00 27.59 366 PHE A CA 1
ATOM 2990 C C . PHE A 1 366 ? 26.487 -3.871 36.438 1.00 27.59 366 PHE A C 1
ATOM 2992 O O . PHE A 1 366 ? 26.983 -4.308 37.477 1.00 27.59 366 PHE A O 1
ATOM 2999 N N . SER A 1 367 ? 26.147 -2.585 36.315 1.00 28.75 367 SER A N 1
ATOM 3000 C CA . SER A 1 367 ? 26.318 -1.573 37.370 1.00 28.75 367 SER A CA 1
ATOM 3001 C C . SER A 1 367 ? 25.238 -1.650 38.463 1.00 28.75 367 SER A C 1
ATOM 3003 O O . SER A 1 367 ? 25.539 -1.444 39.642 1.00 28.75 367 SER A O 1
ATOM 3005 N N . LEU A 1 368 ? 24.007 -2.046 38.117 1.00 29.52 368 LEU A N 1
ATOM 3006 C CA . LEU A 1 368 ? 22.882 -2.183 39.055 1.00 29.52 368 LEU A CA 1
ATOM 3007 C C . LEU A 1 368 ? 22.990 -3.385 40.007 1.00 29.52 368 LEU A C 1
ATOM 3009 O O . LEU A 1 368 ? 22.206 -3.484 40.950 1.00 29.52 368 LEU A O 1
ATOM 3013 N N . ARG A 1 369 ? 23.982 -4.270 39.835 1.00 28.92 369 ARG A N 1
ATOM 3014 C CA . ARG A 1 369 ? 24.245 -5.371 40.779 1.00 28.92 369 ARG A CA 1
ATOM 3015 C C . ARG A 1 369 ? 25.244 -5.037 41.891 1.00 28.92 369 ARG A C 1
ATOM 3017 O O . ARG A 1 369 ? 25.443 -5.886 42.756 1.00 28.92 369 ARG A O 1
ATOM 3024 N N . HIS A 1 370 ? 25.830 -3.831 41.920 1.00 30.31 370 HIS A N 1
ATOM 3025 C CA . HIS A 1 370 ? 26.871 -3.498 42.906 1.00 30.31 370 HIS A CA 1
ATOM 3026 C C . HIS A 1 370 ? 26.717 -2.205 43.720 1.00 30.31 370 HIS A C 1
ATOM 3028 O O . HIS A 1 370 ? 27.586 -1.938 44.546 1.00 30.31 370 HIS A O 1
ATOM 3034 N N . VAL A 1 371 ? 25.623 -1.446 43.610 1.00 30.11 371 VAL A N 1
ATOM 3035 C CA . VAL A 1 371 ? 25.422 -0.258 44.467 1.00 30.11 371 VAL A CA 1
ATOM 3036 C C . VAL A 1 371 ? 24.003 -0.218 45.031 1.00 30.11 371 VAL A C 1
ATOM 3038 O O . VAL A 1 371 ? 23.169 0.595 44.655 1.00 30.11 371 VAL A O 1
ATOM 3041 N N . ALA A 1 372 ? 23.733 -1.114 45.975 1.00 32.03 372 ALA A N 1
ATOM 3042 C CA . ALA A 1 372 ? 22.673 -0.928 46.956 1.00 32.03 372 ALA A CA 1
ATOM 3043 C C . ALA A 1 372 ? 23.335 -0.565 48.288 1.00 32.03 372 ALA A C 1
ATOM 3045 O O . ALA A 1 372 ? 23.609 -1.465 49.064 1.00 32.03 372 ALA A O 1
ATOM 3046 N N . TYR A 1 373 ? 23.655 0.715 48.517 1.00 27.17 373 TYR A N 1
ATOM 3047 C CA . TYR A 1 373 ? 23.800 1.334 49.848 1.00 27.17 373 TYR A CA 1
ATOM 3048 C C . TYR A 1 373 ?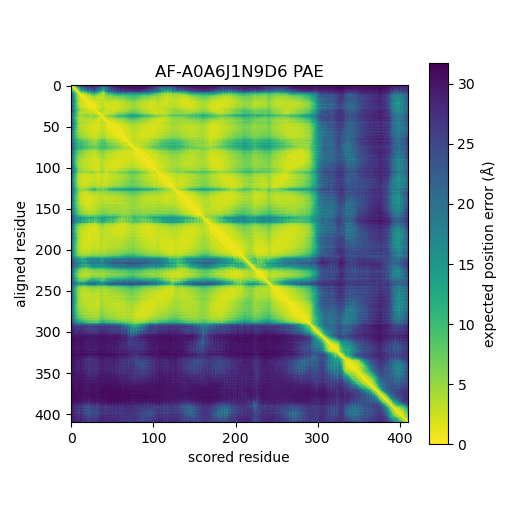 24.102 2.842 49.707 1.00 27.17 373 TYR A C 1
ATOM 3050 O O . TYR A 1 373 ? 25.150 3.208 49.187 1.00 27.17 373 TYR A O 1
ATOM 3058 N N . GLY A 1 374 ? 23.227 3.707 50.244 1.00 25.89 374 GLY A N 1
ATOM 3059 C CA . GLY A 1 374 ? 23.609 5.056 50.708 1.00 25.89 374 GLY A CA 1
ATOM 3060 C C . GLY A 1 374 ? 22.950 6.281 50.047 1.00 25.89 3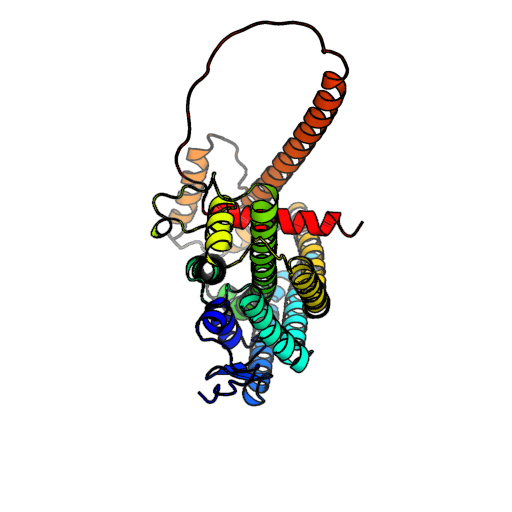74 GLY A C 1
ATOM 3061 O O . GLY A 1 374 ? 23.369 6.713 48.986 1.00 25.89 374 GLY A O 1
ATOM 3062 N N . ARG A 1 375 ? 21.968 6.856 50.766 1.00 26.77 375 ARG A N 1
ATOM 3063 C CA . ARG A 1 375 ? 21.559 8.282 50.912 1.00 26.77 375 ARG A CA 1
ATOM 3064 C C . ARG A 1 375 ? 22.182 9.378 50.016 1.00 26.77 375 ARG A C 1
ATOM 3066 O O . ARG A 1 375 ? 23.396 9.535 50.009 1.00 26.77 375 ARG A O 1
ATOM 3073 N N . GLY A 1 376 ? 21.328 10.340 49.633 1.00 24.19 376 GLY A N 1
ATOM 3074 C CA . GLY A 1 376 ? 21.626 11.781 49.767 1.00 24.19 376 GLY A CA 1
ATOM 3075 C C . GLY A 1 376 ? 21.148 12.678 48.618 1.00 24.19 376 GLY A C 1
ATOM 3076 O O . GLY A 1 376 ? 21.292 12.318 47.461 1.00 24.19 376 GLY A O 1
ATOM 3077 N N . ASP A 1 377 ? 20.583 13.831 48.972 1.00 25.64 377 ASP A N 1
ATOM 3078 C CA . ASP A 1 377 ? 19.853 14.807 48.149 1.00 25.64 377 ASP A CA 1
ATOM 3079 C C . ASP A 1 377 ? 20.624 15.552 47.029 1.00 25.64 377 ASP A C 1
ATOM 3081 O O . ASP A 1 377 ? 21.844 15.686 47.067 1.00 25.64 377 ASP A O 1
ATOM 3085 N N . HIS A 1 378 ? 19.810 16.172 46.153 1.00 26.56 378 HIS A N 1
ATOM 3086 C CA . HIS A 1 378 ? 19.944 17.477 45.466 1.00 26.56 378 HIS A CA 1
ATOM 3087 C C . HIS A 1 378 ? 20.095 17.560 43.924 1.00 26.56 378 HIS A C 1
ATOM 3089 O O . HIS A 1 378 ? 21.089 17.161 43.334 1.00 26.56 378 HIS A O 1
ATOM 3095 N N . ALA A 1 379 ? 19.118 18.300 43.366 1.00 25.59 379 ALA A N 1
ATOM 3096 C CA . ALA A 1 379 ? 19.208 19.380 42.366 1.00 25.59 379 ALA A CA 1
ATOM 3097 C C . ALA A 1 379 ? 19.248 19.076 40.845 1.00 25.59 379 ALA A C 1
ATOM 3099 O O . ALA A 1 379 ? 20.276 18.761 40.263 1.00 25.59 379 ALA A O 1
ATOM 3100 N N . GLN A 1 380 ? 18.086 19.317 40.214 1.00 24.05 380 GLN A N 1
ATOM 3101 C CA . GLN A 1 380 ? 17.811 20.411 39.256 1.00 24.05 380 GLN A CA 1
ATOM 3102 C C . GLN A 1 380 ? 18.735 20.575 38.027 1.00 24.05 380 GLN A C 1
ATOM 3104 O O . GLN A 1 380 ? 19.839 21.085 38.156 1.00 24.05 380 GLN A O 1
ATOM 3109 N N . TYR A 1 381 ? 18.202 20.311 36.822 1.00 23.73 381 TYR A N 1
ATOM 3110 C CA . TYR A 1 381 ? 18.494 21.105 35.617 1.00 23.73 381 TYR A CA 1
ATOM 3111 C C . TYR A 1 381 ? 17.298 21.138 34.650 1.00 23.73 381 TYR A C 1
ATOM 3113 O O . TYR A 1 381 ? 16.612 20.140 34.430 1.00 23.73 381 TYR A O 1
ATOM 3121 N N . ASP A 1 382 ? 17.065 22.345 34.143 1.00 22.28 382 ASP A N 1
ATOM 3122 C CA . ASP A 1 382 ? 15.928 22.853 33.380 1.00 22.28 382 ASP A CA 1
ATOM 3123 C C . ASP A 1 382 ? 15.919 22.494 31.879 1.00 22.28 382 ASP A C 1
ATOM 3125 O O . ASP A 1 382 ? 16.958 22.300 31.258 1.00 22.28 382 ASP A O 1
ATOM 3129 N N . GLN A 1 383 ? 14.692 22.513 31.337 1.00 24.72 383 GLN A N 1
ATOM 3130 C CA . GLN A 1 383 ? 14.234 23.031 30.031 1.00 24.72 383 GLN A CA 1
ATOM 3131 C C . GLN A 1 383 ? 15.073 22.797 28.761 1.00 24.72 383 GLN A C 1
ATOM 3133 O O . GLN A 1 383 ? 16.144 23.362 28.613 1.00 24.72 383 GLN A O 1
ATOM 3138 N N . PHE A 1 384 ? 14.468 22.160 27.745 1.00 22.98 384 PHE A N 1
ATOM 3139 C CA . PHE A 1 384 ? 14.294 22.720 26.387 1.00 22.98 384 PHE A CA 1
ATOM 3140 C C . PHE A 1 384 ? 13.437 21.784 25.508 1.00 22.98 384 PHE A C 1
ATOM 3142 O O . PHE A 1 384 ? 13.595 20.568 25.555 1.00 22.98 384 PHE A O 1
ATOM 3149 N N . GLY A 1 385 ? 12.579 22.359 24.650 1.00 22.62 385 GLY A N 1
ATOM 3150 C CA . GLY A 1 385 ? 12.183 21.715 23.384 1.00 22.62 385 GLY A CA 1
ATOM 3151 C C . GLY A 1 385 ? 10.699 21.418 23.146 1.00 22.62 385 GLY A C 1
ATOM 3152 O O . GLY A 1 385 ? 10.324 20.272 22.918 1.00 22.62 385 GLY A O 1
ATOM 3153 N N . HIS A 1 386 ? 9.853 22.450 23.109 1.00 23.62 386 HIS A N 1
ATOM 3154 C CA . HIS A 1 386 ? 8.547 22.377 22.445 1.00 23.62 386 HIS A CA 1
ATOM 3155 C C . HIS A 1 386 ? 8.704 22.405 20.909 1.00 23.62 386 HIS A C 1
ATOM 3157 O O . HIS A 1 386 ? 9.514 23.159 20.381 1.00 23.62 386 HIS A O 1
ATOM 3163 N N . HIS A 1 387 ? 7.821 21.662 20.228 1.00 26.69 387 HIS A N 1
ATOM 3164 C CA . HIS A 1 387 ? 7.490 21.703 18.792 1.00 26.69 387 HIS A CA 1
ATOM 3165 C C . HIS A 1 387 ? 8.519 21.162 17.781 1.00 26.69 387 HIS A C 1
ATOM 3167 O O . HIS A 1 387 ? 9.418 21.876 17.364 1.00 26.69 387 HIS A O 1
ATOM 3173 N N . THR A 1 388 ? 8.278 19.931 17.288 1.00 26.08 388 THR A N 1
ATOM 3174 C CA . THR A 1 388 ? 8.213 19.508 15.854 1.00 26.08 388 THR A CA 1
ATOM 3175 C C . THR A 1 388 ? 8.436 17.987 15.686 1.00 26.08 388 THR A C 1
ATOM 3177 O O . THR A 1 388 ? 9.413 17.552 15.094 1.00 26.08 388 THR A O 1
ATOM 3180 N N . HIS A 1 389 ? 7.520 17.125 16.159 1.00 26.28 389 HIS A N 1
ATOM 3181 C CA . HIS A 1 389 ? 7.692 15.657 16.010 1.00 26.28 389 HIS A CA 1
ATOM 3182 C C . HIS A 1 389 ? 6.507 14.876 15.411 1.00 26.28 389 HIS A C 1
ATOM 3184 O O . HIS A 1 389 ? 6.495 13.649 15.434 1.00 26.28 389 HIS A O 1
ATOM 3190 N N . GLY A 1 390 ? 5.538 15.545 14.778 1.00 24.95 390 GLY A N 1
ATOM 3191 C CA . GLY A 1 390 ? 4.367 14.861 14.202 1.00 24.95 390 GLY A CA 1
ATOM 3192 C C . GLY A 1 390 ? 4.634 14.033 12.933 1.00 24.95 390 GLY A C 1
ATOM 3193 O O . GLY A 1 390 ? 3.994 13.007 12.729 1.00 24.95 390 GLY A O 1
ATOM 3194 N N . HIS A 1 391 ? 5.584 14.439 12.083 1.00 31.39 391 HIS A N 1
ATOM 3195 C CA . HIS A 1 391 ? 5.788 13.812 10.765 1.00 31.39 391 HIS A CA 1
ATOM 3196 C C . HIS A 1 391 ? 6.918 12.770 10.739 1.00 31.39 391 HIS A C 1
ATOM 3198 O O . HIS A 1 391 ? 6.803 11.767 10.035 1.00 31.39 391 HIS A O 1
ATOM 3204 N N . ALA A 1 392 ? 7.957 12.943 11.563 1.00 27.19 392 ALA A N 1
ATOM 3205 C CA . ALA A 1 392 ? 9.053 11.979 11.687 1.00 27.19 392 ALA A CA 1
ATOM 3206 C C . ALA A 1 392 ? 8.591 10.653 12.314 1.00 27.19 392 ALA A C 1
ATOM 3208 O O . ALA A 1 392 ? 9.046 9.591 11.905 1.00 27.19 392 ALA A O 1
ATOM 3209 N N . ALA A 1 393 ? 7.616 10.691 13.228 1.00 29.02 393 ALA A N 1
ATOM 3210 C CA . ALA A 1 393 ? 7.106 9.495 13.892 1.00 29.02 393 ALA A CA 1
ATOM 3211 C C . ALA A 1 393 ? 6.463 8.495 12.920 1.00 29.02 393 ALA A C 1
ATOM 3213 O O . ALA A 1 393 ? 6.587 7.300 13.134 1.00 29.02 393 ALA A O 1
ATOM 3214 N N . THR A 1 394 ? 5.834 8.945 11.830 1.00 30.84 394 THR A N 1
ATOM 3215 C CA . THR A 1 394 ? 5.162 8.036 10.879 1.00 30.84 394 THR A CA 1
ATOM 3216 C C . THR A 1 394 ? 6.172 7.333 9.966 1.00 30.84 394 THR A C 1
ATOM 3218 O O . THR A 1 394 ? 6.046 6.142 9.704 1.00 30.84 394 THR A O 1
ATOM 3221 N N . VAL A 1 395 ? 7.225 8.042 9.544 1.00 31.06 395 VAL A N 1
ATOM 3222 C CA . VAL A 1 395 ? 8.315 7.478 8.728 1.00 31.06 395 VAL A CA 1
ATOM 3223 C C . VAL A 1 395 ? 9.231 6.591 9.577 1.00 31.06 395 VAL A C 1
ATOM 3225 O O . VAL A 1 395 ? 9.554 5.479 9.163 1.00 31.06 395 VAL A O 1
ATOM 3228 N N . CYS A 1 396 ? 9.567 7.019 10.800 1.00 28.66 396 CYS A N 1
ATOM 3229 C CA . CYS A 1 396 ? 10.293 6.192 11.761 1.00 28.66 396 CYS A CA 1
ATOM 3230 C C . CYS A 1 396 ? 9.477 4.971 12.193 1.00 28.66 396 CYS A C 1
ATOM 3232 O O . CYS A 1 396 ? 10.068 3.921 12.373 1.00 28.66 396 CYS A O 1
ATOM 3234 N N . PHE A 1 397 ? 8.149 5.046 12.327 1.00 34.28 397 PHE A N 1
ATOM 3235 C CA . PHE A 1 397 ? 7.338 3.872 12.675 1.00 34.28 397 PHE A CA 1
ATOM 3236 C C . PHE A 1 397 ? 7.323 2.846 11.539 1.00 34.28 397 PHE A C 1
ATOM 3238 O O . PHE A 1 397 ? 7.505 1.667 11.806 1.00 34.28 397 PHE A O 1
ATOM 3245 N N . VAL A 1 398 ? 7.214 3.279 10.276 1.00 33.03 398 VAL A N 1
ATOM 3246 C CA . VAL A 1 398 ? 7.306 2.380 9.110 1.00 33.03 398 VAL A CA 1
ATOM 3247 C C . VAL A 1 398 ? 8.695 1.736 9.007 1.00 33.03 398 VAL A C 1
ATOM 3249 O O . VAL A 1 398 ? 8.781 0.530 8.808 1.00 33.03 398 VAL A O 1
ATOM 3252 N N . LEU A 1 399 ? 9.781 2.488 9.221 1.00 30.17 399 LEU A N 1
ATOM 3253 C CA . LEU A 1 399 ? 11.149 1.944 9.209 1.00 30.17 399 LEU A CA 1
ATOM 3254 C C . LEU A 1 399 ? 11.443 1.030 10.409 1.00 30.17 399 LEU A C 1
ATOM 3256 O O . LEU A 1 399 ? 12.016 -0.042 10.238 1.00 30.17 399 LEU A O 1
ATOM 3260 N N . LYS A 1 400 ? 10.999 1.402 11.614 1.00 28.36 400 LYS A N 1
ATOM 3261 C CA . LYS A 1 400 ? 11.199 0.616 12.841 1.00 28.36 400 LYS A CA 1
ATOM 3262 C C . LYS A 1 400 ? 10.390 -0.686 12.808 1.00 28.36 400 LYS A C 1
ATOM 3264 O O . LYS A 1 400 ? 10.882 -1.702 13.279 1.00 28.36 400 LYS A O 1
ATOM 3269 N N . PHE A 1 401 ? 9.212 -0.696 12.175 1.00 35.84 401 PHE A N 1
ATOM 3270 C CA . PHE A 1 401 ? 8.424 -1.917 11.962 1.00 35.84 401 PHE A CA 1
ATOM 3271 C C . PHE A 1 401 ? 9.023 -2.824 10.873 1.00 35.84 401 PHE A C 1
ATOM 3273 O O . PHE A 1 401 ? 9.083 -4.034 11.067 1.00 35.84 401 PHE A O 1
ATOM 3280 N N . ILE A 1 402 ? 9.550 -2.253 9.779 1.00 34.25 402 ILE A N 1
ATOM 3281 C CA . ILE A 1 402 ? 10.298 -3.009 8.755 1.00 34.25 402 ILE A CA 1
ATOM 3282 C C . ILE A 1 402 ? 11.540 -3.680 9.368 1.00 34.25 402 ILE A C 1
ATOM 3284 O O . ILE A 1 402 ? 11.847 -4.818 9.022 1.00 34.25 402 ILE A O 1
ATOM 3288 N N . CYS A 1 403 ? 12.223 -3.025 10.312 1.00 26.45 403 CYS A N 1
ATOM 3289 C CA . CYS A 1 403 ? 13.349 -3.625 11.034 1.00 26.45 403 CYS A CA 1
ATOM 3290 C C . CYS A 1 403 ? 12.916 -4.674 12.078 1.00 26.45 403 CYS A C 1
ATOM 3292 O O . CYS A 1 403 ? 13.623 -5.662 12.263 1.00 26.45 403 CYS A O 1
ATOM 3294 N N . CYS A 1 404 ? 11.763 -4.510 12.739 1.00 27.52 404 CYS A N 1
ATOM 3295 C CA . CYS A 1 404 ? 11.271 -5.484 13.721 1.00 27.52 404 CYS A CA 1
ATOM 3296 C C . CYS A 1 404 ? 10.771 -6.800 13.092 1.00 27.52 404 CYS A C 1
ATOM 3298 O O . CYS A 1 404 ? 10.997 -7.853 13.684 1.00 27.52 404 CYS A O 1
ATOM 3300 N N . ASP A 1 405 ? 10.176 -6.785 11.893 1.00 28.39 405 ASP A N 1
ATOM 3301 C CA . ASP A 1 405 ? 9.750 -8.025 11.211 1.00 28.39 405 ASP A CA 1
ATOM 3302 C C . ASP A 1 405 ? 10.938 -8.874 10.712 1.00 28.39 405 ASP A C 1
ATOM 3304 O O . ASP A 1 405 ? 10.830 -10.097 10.608 1.00 28.39 405 ASP A O 1
ATOM 3308 N N . VAL A 1 406 ? 12.108 -8.264 10.478 1.00 30.00 406 VAL A N 1
ATOM 3309 C CA . VAL A 1 406 ? 13.350 -8.999 10.164 1.00 30.00 406 VAL A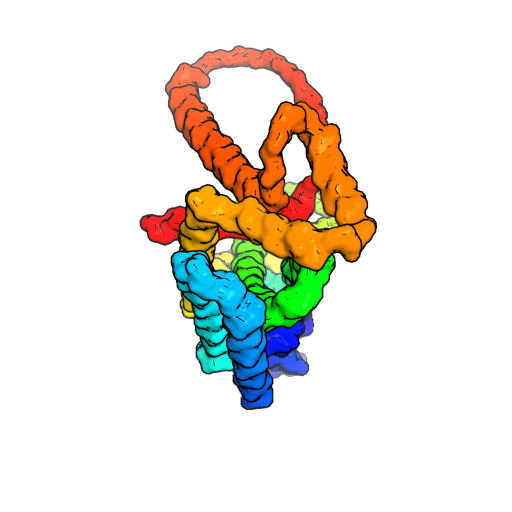 CA 1
ATOM 3310 C C . VAL A 1 406 ? 13.914 -9.708 11.404 1.00 30.00 406 VAL A C 1
ATOM 3312 O O . VAL A 1 406 ? 14.536 -10.758 11.271 1.00 30.00 406 VAL A O 1
ATOM 3315 N N . ALA A 1 407 ? 13.639 -9.202 12.610 1.00 26.16 407 ALA A N 1
ATOM 3316 C CA . ALA A 1 407 ? 14.066 -9.827 13.864 1.00 26.16 407 ALA A CA 1
ATOM 3317 C C . ALA A 1 407 ? 13.132 -10.958 14.346 1.00 26.16 407 ALA A C 1
ATOM 3319 O O . ALA A 1 407 ? 13.531 -11.749 15.194 1.00 26.16 407 ALA A O 1
ATOM 3320 N N . TRP A 1 408 ? 11.908 -11.058 13.812 1.00 25.64 408 TRP A N 1
ATOM 3321 C CA . TRP A 1 408 ? 10.932 -12.107 14.163 1.00 25.64 408 TRP A CA 1
ATOM 3322 C C . TRP A 1 408 ? 10.900 -13.300 13.192 1.00 25.64 408 TRP A C 1
ATOM 3324 O O . TRP A 1 408 ? 10.193 -14.273 13.444 1.00 25.64 408 TRP A O 1
ATOM 3334 N N . CYS A 1 409 ? 11.682 -13.261 12.108 1.00 25.11 409 CYS A N 1
ATOM 3335 C CA . CYS A 1 409 ? 11.911 -14.402 11.207 1.00 25.11 409 CYS A CA 1
ATOM 3336 C C . CYS A 1 409 ? 13.249 -15.130 11.470 1.00 25.11 409 CYS A C 1
ATOM 3338 O O . CYS A 1 409 ? 13.778 -15.770 10.558 1.00 25.11 409 CYS A O 1
ATOM 3340 N N . GLY A 1 410 ? 13.795 -15.014 12.686 1.00 23.84 410 GLY A N 1
ATOM 3341 C CA . GLY A 1 410 ? 14.978 -15.745 13.159 1.00 23.84 410 GLY A CA 1
ATOM 3342 C C . GLY A 1 410 ? 14.612 -16.931 14.034 1.00 23.84 410 GLY A C 1
ATOM 3343 O O . GLY A 1 410 ? 13.853 -16.708 15.002 1.00 23.84 410 GLY A O 1
#